Protein AF-A0A9E4H914-F1 (afdb_monomer_lite)

pLDDT: mean 73.2, std 21.78, range [24.2, 98.62]

Foldseek 3Di:
DVVVVVVVVVVVVVVVVVVVVVPQPFWEFPAWDDDPQKIKTFIPAAWDKDWDQDLPFQQKIKIWTPTQYDDDWDWDADPQRWIWTWDADPPPRIIIIITGDPHHWDWFWDQLHPRRMIMIGIDDQVPDDQLRNLLRVLRVCVVVVNNVSSLVSLVVSLVVDDNDDPSNLVSLLVNLLVCLVVLVLVSNCVSLVPPPALSSLQSNLSSCVVVVNNVSSVVSNVVSVCRSPPVGPPPDPDDDDDDDDDDDDDPPPVVVVVVVVVVVVVVVVVVVVVVVVVVVVVVPDDDDPPDDDDDDDDDDDDDDDDDDDDDDDDDDDDDDDDDDDDDDDDDDDDDDDDDDDDDDDDDDDDDDDDDDDPDDVVVVVVVVVVVVVVVVVVVVVVVVDDDDDDDDDDDPPDPPLVVLVVVCVSVVHDSVVSVVVVVVVVVVVVVVVVD

Structure (mmCIF, N/CA/C/O backbone):
data_AF-A0A9E4H914-F1
#
_entry.id   AF-A0A9E4H914-F1
#
loop_
_atom_site.group_PDB
_atom_site.id
_atom_site.type_symbol
_atom_site.label_atom_id
_atom_site.label_alt_id
_atom_site.label_comp_id
_atom_site.label_asym_id
_atom_site.label_entity_id
_atom_site.label_seq_id
_atom_site.pdbx_PDB_ins_code
_atom_site.Cartn_x
_atom_site.Cartn_y
_atom_site.Cartn_z
_atom_site.occupancy
_atom_site.B_iso_or_equiv
_atom_site.auth_seq_id
_atom_site.auth_comp_id
_atom_site.auth_asym_id
_atom_site.auth_atom_id
_atom_site.pdbx_PDB_model_num
ATOM 1 N N . MET A 1 1 ? -57.376 -12.203 -11.927 1.00 55.22 1 MET A N 1
ATOM 2 C CA . MET A 1 1 ? -56.277 -12.060 -10.941 1.00 55.22 1 MET A CA 1
ATOM 3 C C . MET A 1 1 ? -54.889 -12.436 -11.473 1.00 55.22 1 MET A C 1
ATOM 5 O O . MET A 1 1 ? -53.946 -11.748 -11.120 1.00 55.22 1 MET A O 1
ATOM 9 N N . TYR A 1 2 ? -54.722 -13.421 -12.368 1.00 55.41 2 TYR A N 1
ATOM 10 C CA . TYR A 1 2 ? -53.383 -13.842 -12.839 1.00 55.41 2 TYR A CA 1
ATOM 11 C C . TYR A 1 2 ? -52.574 -12.811 -13.655 1.00 55.41 2 TYR A C 1
ATOM 13 O O . TYR A 1 2 ? -51.349 -12.859 -13.637 1.00 55.41 2 TYR A O 1
ATOM 21 N N . LYS A 1 3 ? -53.215 -11.835 -14.318 1.00 62.03 3 LYS A N 1
ATOM 22 C CA . LYS A 1 3 ? -52.495 -10.797 -15.086 1.00 62.03 3 LYS A CA 1
ATOM 23 C C . LYS A 1 3 ? -51.696 -9.814 -14.211 1.00 62.03 3 LYS A C 1
ATOM 25 O O . LYS A 1 3 ? -50.691 -9.292 -14.676 1.00 62.03 3 LYS A O 1
ATOM 30 N N . GLY A 1 4 ? -52.103 -9.592 -12.957 1.00 69.00 4 GLY A N 1
ATOM 31 C CA . GLY A 1 4 ? -51.405 -8.669 -12.048 1.00 69.00 4 GLY A CA 1
ATOM 32 C C . GLY A 1 4 ? -50.100 -9.238 -11.484 1.00 69.00 4 GLY A C 1
ATOM 33 O O . GLY A 1 4 ? -49.129 -8.507 -11.324 1.00 69.00 4 GLY A O 1
ATOM 34 N N . ILE A 1 5 ? -50.054 -10.555 -11.251 1.00 77.19 5 ILE A N 1
ATOM 35 C CA . ILE A 1 5 ? -48.882 -11.238 -10.679 1.00 77.19 5 ILE A CA 1
ATOM 36 C C . ILE A 1 5 ? -47.720 -11.241 -11.678 1.00 77.19 5 ILE A C 1
ATOM 38 O O . ILE A 1 5 ? -46.593 -10.937 -11.300 1.00 77.19 5 ILE A O 1
ATOM 42 N N . HIS A 1 6 ? -47.996 -11.490 -12.964 1.00 74.94 6 HIS A N 1
ATOM 43 C CA . HIS A 1 6 ? -46.957 -11.459 -13.995 1.00 74.94 6 HIS A CA 1
ATOM 44 C C . HIS A 1 6 ? -46.298 -10.082 -14.116 1.00 74.94 6 HIS A C 1
ATOM 46 O O . HIS A 1 6 ? -45.073 -10.001 -14.113 1.00 74.94 6 HIS A O 1
ATOM 52 N N . TRP A 1 7 ? -47.083 -9.002 -14.131 1.00 82.62 7 TRP A N 1
ATOM 53 C CA . TRP A 1 7 ? -46.534 -7.649 -14.240 1.00 82.62 7 TRP A CA 1
ATOM 54 C C . TRP A 1 7 ? -45.630 -7.286 -13.053 1.00 82.62 7 TRP A C 1
ATOM 56 O O . TRP A 1 7 ? -44.539 -6.759 -13.258 1.00 82.62 7 TRP A O 1
ATOM 66 N N . PHE A 1 8 ? -46.022 -7.653 -11.828 1.00 83.81 8 PHE A N 1
ATOM 67 C CA . PHE A 1 8 ? -45.200 -7.419 -10.638 1.00 83.81 8 PHE A CA 1
ATOM 68 C C . PHE A 1 8 ? -43.889 -8.218 -10.666 1.00 83.81 8 PHE A C 1
ATOM 70 O O . PHE A 1 8 ? -42.831 -7.664 -10.381 1.00 83.81 8 PHE A O 1
ATOM 77 N N . THR A 1 9 ? -43.923 -9.493 -11.076 1.00 82.19 9 THR A N 1
ATOM 78 C CA . THR A 1 9 ? -42.698 -10.306 -11.203 1.00 82.19 9 THR A CA 1
ATOM 79 C C . THR A 1 9 ? -41.745 -9.773 -12.271 1.00 82.19 9 THR A C 1
ATOM 81 O O . THR A 1 9 ? -40.536 -9.764 -12.058 1.00 82.19 9 THR A O 1
ATOM 84 N N . THR A 1 10 ? -42.268 -9.276 -13.397 1.00 84.44 10 THR A N 1
ATOM 85 C CA . THR A 1 10 ? -41.442 -8.666 -14.445 1.00 84.44 10 THR A CA 1
ATOM 86 C C . THR A 1 10 ? -40.834 -7.349 -13.970 1.00 84.44 10 THR A C 1
ATOM 88 O O . THR A 1 10 ? -39.652 -7.115 -14.200 1.00 84.44 10 THR A O 1
ATOM 91 N N . LEU A 1 11 ? -41.597 -6.519 -13.253 1.00 86.44 11 LEU A N 1
ATOM 92 C CA . LEU A 1 11 ? -41.094 -5.271 -12.681 1.00 86.44 11 LEU A CA 1
ATOM 93 C C . LEU A 1 11 ? -39.994 -5.532 -11.638 1.00 86.44 11 LEU A C 1
ATOM 95 O O . LEU A 1 11 ? -38.943 -4.901 -11.689 1.00 86.44 11 LEU A O 1
ATOM 99 N N . LEU A 1 12 ? -40.197 -6.508 -10.747 1.00 85.62 12 LEU A N 1
ATOM 100 C CA . LEU A 1 12 ? -39.209 -6.921 -9.748 1.00 85.62 12 LEU A CA 1
ATOM 101 C C . LEU A 1 12 ? -37.917 -7.419 -10.414 1.00 85.62 12 LEU A C 1
ATOM 103 O O . LEU A 1 12 ? -36.830 -7.015 -10.013 1.00 85.62 12 LEU A O 1
ATOM 107 N N . LEU A 1 13 ? -38.032 -8.240 -11.464 1.00 83.06 13 LEU A N 1
ATOM 108 C CA . LEU A 1 13 ? -36.887 -8.730 -12.232 1.00 83.06 13 LEU A CA 1
ATOM 109 C C . LEU A 1 13 ? -36.127 -7.581 -12.910 1.00 83.06 13 LEU A C 1
ATOM 111 O O . LEU A 1 13 ? -34.903 -7.548 -12.848 1.00 83.06 13 LEU A O 1
ATOM 115 N N . ILE A 1 14 ? -36.833 -6.617 -13.510 1.00 81.94 14 ILE A N 1
ATOM 116 C CA . ILE A 1 14 ? -36.211 -5.436 -14.128 1.00 81.94 14 ILE A CA 1
ATOM 117 C C . ILE A 1 14 ? -35.470 -4.606 -13.072 1.00 81.94 14 ILE A C 1
ATOM 119 O O . ILE A 1 14 ? -34.325 -4.228 -13.306 1.00 81.94 14 ILE A O 1
ATOM 123 N N . VAL A 1 15 ? -36.063 -4.367 -11.898 1.00 78.75 15 VAL A N 1
ATOM 124 C CA . VAL A 1 15 ? -35.413 -3.633 -10.795 1.00 78.75 15 VAL A CA 1
ATOM 125 C C . VAL A 1 15 ? -34.171 -4.373 -10.291 1.00 78.75 15 VAL A C 1
ATOM 127 O O . VAL A 1 15 ? -33.136 -3.749 -10.061 1.00 78.75 15 VAL A O 1
ATOM 130 N N . LEU A 1 16 ? -34.230 -5.702 -10.182 1.00 74.94 16 LEU A N 1
ATOM 131 C CA . LEU A 1 16 ? -33.085 -6.535 -9.812 1.00 74.94 16 LEU A CA 1
ATOM 132 C C . LEU A 1 16 ? -31.960 -6.480 -10.842 1.00 74.94 16 LEU A C 1
ATOM 134 O O . LEU A 1 16 ? -30.816 -6.245 -10.467 1.00 74.94 16 LEU A O 1
ATOM 138 N N . ILE A 1 17 ? -32.278 -6.633 -12.128 1.00 73.44 17 ILE A N 1
ATOM 139 C CA . ILE A 1 17 ? -31.284 -6.569 -13.209 1.00 73.44 17 ILE A CA 1
ATOM 140 C C . ILE A 1 17 ? -30.648 -5.172 -13.267 1.00 73.44 17 ILE A C 1
ATOM 142 O O . ILE A 1 17 ? -29.428 -5.060 -13.365 1.00 73.44 17 ILE A O 1
ATOM 146 N N . SER A 1 18 ? -31.449 -4.114 -13.115 1.00 65.19 18 SER A N 1
ATOM 147 C CA . SER A 1 18 ? -30.971 -2.721 -13.135 1.00 65.19 18 SER A CA 1
ATOM 148 C C . SER A 1 18 ? -30.025 -2.411 -11.967 1.00 65.19 18 SER A C 1
ATOM 150 O O . SER A 1 18 ? -29.075 -1.639 -12.106 1.00 65.19 18 SER A O 1
ATOM 152 N N . SER A 1 19 ? -30.261 -3.044 -10.816 1.00 63.06 19 SER A N 1
ATOM 153 C CA . SER A 1 19 ? -29.451 -2.875 -9.607 1.00 63.06 19 SER A CA 1
ATOM 154 C C . SER A 1 19 ? -28.093 -3.576 -9.718 1.00 63.06 19 SER A C 1
ATOM 156 O O . SER A 1 19 ? -27.116 -3.099 -9.150 1.00 63.06 19 SER A O 1
ATOM 158 N N . VAL A 1 20 ? -28.000 -4.668 -10.486 1.00 62.91 20 VAL A N 1
ATOM 159 C CA . VAL A 1 20 ? -26.727 -5.361 -10.752 1.00 62.91 20 VAL A CA 1
ATOM 160 C C . VAL A 1 20 ? -25.833 -4.534 -11.683 1.00 62.91 20 VAL A C 1
ATOM 162 O O . VAL A 1 20 ? -24.630 -4.462 -11.458 1.00 62.91 20 VAL A O 1
ATOM 165 N N . THR A 1 21 ? -26.402 -3.833 -12.670 1.00 58.06 21 THR A N 1
ATOM 166 C CA . THR A 1 21 ? -25.630 -2.970 -13.586 1.00 58.06 21 THR A CA 1
ATOM 167 C C . THR A 1 21 ? -25.108 -1.683 -12.946 1.00 58.06 21 THR A C 1
ATOM 169 O O . THR A 1 21 ? -24.082 -1.167 -13.374 1.00 58.06 21 THR A O 1
ATOM 172 N N . ALA A 1 22 ? -25.761 -1.170 -11.898 1.00 56.31 22 ALA A N 1
ATOM 173 C CA . ALA A 1 22 ? -25.290 0.017 -11.176 1.00 56.31 22 ALA A CA 1
ATOM 174 C C . ALA A 1 22 ? -24.083 -0.265 -10.256 1.00 56.31 22 ALA A C 1
ATOM 176 O O . ALA A 1 22 ? -23.468 0.669 -9.747 1.00 56.31 22 ALA A O 1
ATOM 177 N N . LEU A 1 23 ? -23.742 -1.541 -10.034 1.00 56.38 23 LEU A N 1
ATOM 178 C CA . LEU A 1 23 ? -22.708 -1.974 -9.089 1.00 56.38 23 LEU A CA 1
ATOM 179 C C . LEU A 1 23 ? -21.353 -2.286 -9.732 1.00 56.38 23 LEU A C 1
ATOM 181 O O . LEU A 1 23 ? -20.429 -2.654 -9.014 1.00 56.38 23 LEU A O 1
ATOM 185 N N . SER A 1 24 ? -21.208 -2.124 -11.048 1.00 59.34 24 SER A N 1
ATOM 186 C CA . SER A 1 24 ? -19.929 -2.318 -11.738 1.00 59.34 24 SER A CA 1
ATOM 187 C C . SER A 1 24 ? -19.323 -0.998 -12.213 1.00 59.34 24 SER A C 1
ATOM 189 O O . SER A 1 24 ? -18.833 -0.923 -13.340 1.00 59.34 24 SER A O 1
ATOM 191 N N . GLN A 1 25 ? -19.385 0.060 -11.399 1.00 71.31 25 GLN A N 1
ATOM 192 C CA . GLN A 1 25 ? -18.521 1.211 -11.664 1.00 71.31 25 GLN A CA 1
ATOM 193 C C . GLN A 1 25 ? -17.079 0.715 -11.538 1.00 71.31 25 GLN A C 1
ATOM 195 O O . GLN A 1 25 ? -16.719 0.138 -10.508 1.00 71.31 25 GLN A O 1
ATOM 200 N N . GLY A 1 26 ? -16.294 0.830 -12.611 1.00 82.44 26 GLY A N 1
ATOM 201 C CA . GLY A 1 26 ? -14.906 0.396 -12.585 1.00 82.44 26 GLY A CA 1
ATOM 202 C C . GLY A 1 26 ? -14.125 1.143 -11.507 1.00 82.44 26 GLY A C 1
ATOM 203 O O . GLY A 1 26 ? -14.475 2.258 -11.117 1.00 82.44 26 GLY A O 1
ATOM 204 N N . VAL A 1 27 ? -13.050 0.532 -11.008 1.00 88.94 27 VAL A N 1
ATOM 205 C CA . VAL A 1 27 ? -12.136 1.236 -10.102 1.00 88.94 27 VAL A CA 1
ATOM 206 C C . VAL A 1 27 ? -11.465 2.339 -10.913 1.00 88.94 27 VAL A C 1
ATOM 208 O O . VAL A 1 27 ? -10.870 2.059 -11.949 1.00 88.94 27 VAL A O 1
ATOM 211 N N . GLN A 1 28 ? -11.559 3.587 -10.473 1.00 89.62 28 GLN A N 1
ATOM 212 C CA . GLN A 1 28 ? -10.964 4.721 -11.173 1.00 89.62 28 GLN A CA 1
ATOM 213 C C . GLN A 1 28 ? -9.579 5.026 -10.613 1.00 89.62 28 GLN A C 1
ATOM 215 O O . GLN A 1 28 ? -9.385 5.050 -9.392 1.00 89.62 28 GLN A O 1
ATOM 220 N N . VAL A 1 29 ? -8.618 5.290 -11.502 1.00 90.12 29 VAL A N 1
ATOM 221 C CA . VAL A 1 29 ? -7.354 5.927 -11.108 1.00 90.12 29 VAL A CA 1
ATOM 222 C C . VAL A 1 29 ? -7.655 7.392 -10.834 1.00 90.12 29 VAL A C 1
ATOM 224 O O . VAL A 1 29 ? -7.959 8.140 -11.757 1.00 90.12 29 VAL A O 1
ATOM 227 N N . LYS A 1 30 ? -7.599 7.785 -9.560 1.00 90.00 30 LYS A N 1
ATOM 228 C CA . LYS A 1 30 ? -7.803 9.176 -9.147 1.00 90.00 30 LYS A CA 1
ATOM 229 C C . LYS A 1 30 ? -6.565 10.009 -9.420 1.00 90.00 30 LYS A C 1
ATOM 231 O O . LYS A 1 30 ? -6.689 11.128 -9.897 1.00 90.00 30 LYS A O 1
ATOM 236 N N . ASP A 1 31 ? -5.397 9.458 -9.100 1.00 88.75 31 ASP A N 1
ATOM 237 C CA . ASP A 1 31 ? -4.136 10.164 -9.278 1.00 88.75 31 ASP A CA 1
ATOM 238 C C . ASP A 1 31 ? -2.932 9.216 -9.315 1.00 88.75 31 ASP A C 1
ATOM 240 O O . ASP A 1 31 ? -3.000 8.064 -8.869 1.00 88.75 31 ASP A O 1
ATOM 244 N N . THR A 1 32 ? -1.815 9.720 -9.826 1.00 90.00 32 THR A N 1
ATOM 245 C CA . THR A 1 32 ? -0.522 9.049 -9.896 1.00 90.00 32 THR A CA 1
ATOM 246 C C . THR A 1 32 ? 0.610 10.040 -9.653 1.00 90.00 32 THR A C 1
ATOM 248 O O . THR A 1 32 ? 0.669 11.082 -10.299 1.00 90.00 32 THR A O 1
ATOM 251 N N . LEU A 1 33 ? 1.565 9.690 -8.794 1.00 89.69 33 LEU A N 1
ATOM 252 C CA . LEU A 1 33 ? 2.685 10.565 -8.449 1.00 89.69 33 LEU A CA 1
ATOM 253 C C . LEU A 1 33 ? 3.983 9.773 -8.276 1.00 89.69 33 LEU A C 1
ATOM 255 O O . LEU A 1 33 ? 3.988 8.663 -7.747 1.00 89.69 33 LEU A O 1
ATOM 259 N N . TRP A 1 34 ? 5.097 10.381 -8.682 1.00 89.75 34 TRP A N 1
ATOM 260 C CA . TRP A 1 34 ? 6.445 9.919 -8.360 1.00 89.75 34 TRP A CA 1
ATOM 261 C C . TRP A 1 34 ? 7.038 10.745 -7.216 1.00 89.75 34 TRP A C 1
ATOM 263 O O . TRP A 1 34 ? 7.121 11.966 -7.319 1.00 89.75 34 TRP A O 1
ATOM 273 N N . ILE A 1 35 ? 7.508 10.084 -6.155 1.00 88.44 35 ILE A N 1
ATOM 274 C CA . ILE A 1 35 ? 8.260 10.709 -5.057 1.00 88.44 35 ILE A CA 1
ATOM 275 C C . ILE A 1 35 ? 9.583 9.962 -4.889 1.00 88.44 35 ILE A C 1
ATOM 277 O O . ILE A 1 35 ? 9.648 8.903 -4.261 1.00 88.44 35 ILE A O 1
ATOM 281 N N . GLY A 1 36 ? 10.654 10.512 -5.463 1.00 88.56 36 GLY A N 1
ATOM 282 C CA . GLY A 1 36 ? 11.937 9.815 -5.551 1.00 88.56 36 GLY A CA 1
ATOM 283 C C . GLY A 1 36 ? 11.766 8.465 -6.252 1.00 88.56 36 GLY A C 1
ATOM 284 O O . GLY A 1 36 ? 11.295 8.405 -7.384 1.00 88.56 36 GLY A O 1
ATOM 285 N N . ASN A 1 37 ? 12.083 7.380 -5.544 1.00 90.50 37 ASN A N 1
ATOM 286 C CA . ASN A 1 37 ? 11.978 6.012 -6.054 1.00 90.50 37 ASN A CA 1
ATOM 287 C C . ASN A 1 37 ? 10.601 5.347 -5.849 1.00 90.50 37 ASN A C 1
ATOM 289 O O . ASN A 1 37 ? 10.435 4.170 -6.190 1.00 90.50 37 ASN A O 1
ATOM 293 N N . ASP A 1 38 ? 9.631 6.062 -5.280 1.00 92.56 38 ASP A N 1
ATOM 294 C CA . ASP A 1 38 ? 8.291 5.541 -5.030 1.00 92.56 38 ASP A CA 1
ATOM 295 C C . ASP A 1 38 ? 7.327 6.027 -6.119 1.00 92.56 38 ASP A C 1
ATOM 297 O O . ASP A 1 38 ? 7.196 7.231 -6.348 1.00 92.56 38 ASP A O 1
ATOM 301 N N . PHE A 1 39 ? 6.610 5.098 -6.748 1.00 93.19 39 PHE A N 1
ATOM 302 C CA . PHE A 1 39 ? 5.459 5.403 -7.591 1.00 93.19 39 PHE A CA 1
ATOM 303 C C . PHE A 1 39 ? 4.174 5.133 -6.817 1.00 93.19 39 PHE A C 1
ATOM 305 O O . PHE A 1 39 ? 3.966 4.030 -6.317 1.00 93.19 39 PHE A O 1
ATOM 312 N N . ILE A 1 40 ? 3.313 6.135 -6.701 1.00 93.50 40 ILE A N 1
ATOM 313 C CA . ILE A 1 40 ? 2.087 6.075 -5.908 1.00 93.50 40 ILE A CA 1
ATOM 314 C C . ILE A 1 40 ? 0.897 6.195 -6.850 1.00 93.50 40 ILE A C 1
ATOM 316 O O . ILE A 1 40 ? 0.845 7.114 -7.662 1.00 93.50 40 ILE A O 1
ATOM 320 N N . ILE A 1 41 ? -0.068 5.290 -6.710 1.00 93.19 41 ILE A N 1
ATOM 321 C CA . ILE A 1 41 ? -1.330 5.292 -7.453 1.00 93.19 41 ILE A CA 1
ATOM 322 C C . ILE A 1 41 ? -2.456 5.407 -6.439 1.00 93.19 41 ILE A C 1
ATOM 324 O O . ILE A 1 41 ? -2.595 4.530 -5.587 1.00 93.19 41 ILE A O 1
ATOM 328 N N . GLN A 1 42 ? -3.260 6.461 -6.528 1.00 93.56 42 GLN A N 1
ATOM 329 C CA . GLN A 1 42 ? -4.469 6.605 -5.728 1.00 93.56 42 GLN A CA 1
ATOM 330 C C . GLN A 1 42 ? -5.675 6.113 -6.523 1.00 93.56 42 GLN A C 1
ATOM 332 O O . GLN A 1 42 ? -5.909 6.531 -7.657 1.00 93.56 42 GLN A O 1
ATOM 337 N N . LEU A 1 43 ? -6.453 5.228 -5.910 1.00 92.88 43 LEU A N 1
ATOM 338 C CA . LEU A 1 43 ? -7.597 4.576 -6.531 1.00 92.88 43 LEU A CA 1
ATOM 339 C C . LEU A 1 43 ? -8.898 4.994 -5.849 1.00 92.88 43 LEU A C 1
ATOM 341 O O . LEU A 1 43 ? -8.919 5.437 -4.697 1.00 92.88 43 LEU A O 1
ATOM 345 N N . SER A 1 44 ? -10.013 4.867 -6.564 1.00 92.38 44 SER A N 1
ATOM 346 C CA . SER A 1 44 ? -11.335 5.089 -5.976 1.00 92.38 44 SER A CA 1
ATOM 347 C C . SER A 1 44 ? -11.710 4.025 -4.945 1.00 92.38 44 SER A C 1
ATOM 349 O O . SER A 1 44 ? -12.404 4.351 -3.985 1.00 92.38 44 SER A O 1
ATOM 351 N N . ASP A 1 45 ? -11.221 2.798 -5.120 1.00 91.38 45 ASP A N 1
ATOM 352 C CA . ASP A 1 45 ? -11.502 1.636 -4.278 1.00 91.38 45 ASP A CA 1
ATOM 353 C C . ASP A 1 45 ? -10.293 0.678 -4.264 1.00 91.38 45 ASP A C 1
ATOM 355 O O . ASP A 1 45 ? -9.306 0.870 -4.980 1.00 91.38 45 ASP A O 1
ATOM 359 N N . SER A 1 46 ? -10.375 -0.360 -3.440 1.00 88.56 46 SER A N 1
ATOM 360 C CA . SER A 1 46 ? -9.444 -1.478 -3.413 1.00 88.56 46 SER A CA 1
ATOM 361 C C . SER A 1 46 ? -9.420 -2.249 -4.733 1.00 88.56 46 SER A C 1
ATOM 363 O O . SER A 1 46 ? -10.437 -2.450 -5.399 1.00 88.56 46 SER A O 1
ATOM 365 N N . VAL A 1 47 ? -8.226 -2.698 -5.114 1.00 89.75 47 VAL A N 1
ATOM 366 C CA . VAL A 1 47 ? -8.003 -3.452 -6.346 1.00 89.75 47 VAL A CA 1
ATOM 367 C C . VAL A 1 47 ? -7.145 -4.675 -6.062 1.00 89.75 47 VAL A C 1
ATOM 369 O O . VAL A 1 47 ? -6.172 -4.605 -5.313 1.00 89.75 47 VAL A O 1
ATOM 372 N N . GLY A 1 48 ? -7.497 -5.803 -6.676 1.00 89.88 48 GLY A N 1
ATOM 373 C CA . GLY A 1 48 ? -6.592 -6.942 -6.767 1.00 89.88 48 GLY A CA 1
ATOM 374 C C . GLY A 1 48 ? -5.560 -6.684 -7.859 1.00 89.88 48 GLY A C 1
ATOM 375 O O . GLY A 1 48 ? -5.926 -6.286 -8.968 1.00 89.88 48 GLY A O 1
ATOM 376 N N . TYR A 1 49 ? -4.287 -6.923 -7.568 1.00 93.56 49 TYR A N 1
ATOM 377 C CA . TYR A 1 49 ? -3.214 -6.747 -8.537 1.00 93.56 49 TYR A CA 1
ATOM 378 C C . TYR A 1 49 ? -2.181 -7.870 -8.446 1.00 93.56 49 TYR A C 1
ATOM 380 O O . TYR A 1 49 ? -2.023 -8.511 -7.409 1.00 93.56 49 TYR A O 1
ATOM 388 N N . GLU A 1 50 ? -1.480 -8.091 -9.551 1.00 92.62 50 GLU A N 1
ATOM 389 C CA . GLU A 1 50 ? -0.311 -8.960 -9.656 1.00 92.62 50 GLU A CA 1
ATOM 390 C C . GLU A 1 50 ? 0.857 -8.144 -10.190 1.00 92.62 50 GLU A C 1
ATOM 392 O O . GLU A 1 50 ? 0.674 -7.247 -11.017 1.00 92.62 50 GLU A O 1
ATOM 397 N N . VAL A 1 51 ? 2.059 -8.455 -9.715 1.00 90.88 51 VAL A N 1
ATOM 398 C CA . VAL A 1 51 ? 3.272 -7.746 -10.099 1.00 90.88 51 VAL A CA 1
ATOM 399 C C . VAL A 1 51 ? 4.311 -8.733 -10.604 1.00 90.88 51 VAL A C 1
ATOM 401 O O . VAL A 1 51 ? 4.627 -9.711 -9.937 1.00 90.88 51 VAL A O 1
ATOM 404 N N . ASP A 1 52 ? 4.865 -8.440 -11.775 1.00 90.81 52 ASP A N 1
ATOM 405 C CA . ASP A 1 52 ? 5.887 -9.236 -12.440 1.00 90.81 52 ASP A CA 1
ATOM 406 C C . ASP A 1 52 ? 7.045 -8.359 -12.910 1.00 90.81 52 ASP A C 1
ATOM 408 O O . ASP A 1 52 ? 6.848 -7.248 -13.397 1.00 90.81 52 ASP A O 1
ATOM 412 N N . LEU A 1 53 ? 8.262 -8.899 -12.883 1.00 89.06 53 LEU A N 1
ATOM 413 C CA . LEU A 1 53 ? 9.383 -8.340 -13.641 1.00 89.06 53 LEU A CA 1
ATOM 414 C C . LEU A 1 53 ? 9.529 -9.069 -14.977 1.00 89.06 53 LEU A C 1
ATOM 416 O O . LEU A 1 53 ? 9.424 -10.296 -15.052 1.00 89.06 53 LEU A O 1
ATOM 420 N N . THR A 1 54 ? 9.827 -8.327 -16.043 1.00 85.44 54 THR A N 1
ATOM 421 C CA . THR A 1 54 ? 10.129 -8.921 -17.348 1.00 85.44 54 THR A CA 1
ATOM 422 C C . THR A 1 54 ? 11.358 -9.824 -17.255 1.00 85.44 54 THR A C 1
ATOM 424 O O . THR A 1 54 ? 12.461 -9.388 -16.926 1.00 85.44 54 THR A O 1
ATOM 427 N N . LYS A 1 55 ? 11.175 -11.113 -17.578 1.00 73.69 55 LYS A N 1
ATOM 428 C CA . LYS A 1 55 ? 12.201 -12.163 -17.419 1.00 73.69 55 LYS A CA 1
ATOM 429 C C . LYS A 1 55 ? 13.508 -11.894 -18.171 1.00 73.69 55 LYS A C 1
ATOM 431 O O . LYS A 1 55 ? 14.542 -12.420 -17.780 1.00 73.69 55 LYS A O 1
ATOM 436 N N . SER A 1 56 ? 13.465 -11.137 -19.266 1.00 72.56 56 SER A N 1
ATOM 437 C CA . SER A 1 56 ? 14.613 -10.929 -20.156 1.00 72.56 56 SER A CA 1
ATOM 438 C C . SER A 1 56 ? 15.698 -10.037 -19.563 1.00 72.56 56 SER A C 1
ATOM 440 O O . SER A 1 56 ? 16.871 -10.228 -19.865 1.00 72.56 56 SER A O 1
ATOM 442 N N . ASP A 1 57 ? 15.320 -9.057 -18.748 1.00 77.12 57 ASP A N 1
ATOM 443 C CA . ASP A 1 57 ? 16.221 -7.976 -18.349 1.00 77.12 57 ASP A CA 1
ATOM 444 C C . ASP A 1 57 ? 15.921 -7.387 -16.967 1.00 77.12 57 ASP A C 1
ATOM 446 O O . ASP A 1 57 ? 16.731 -6.616 -16.455 1.00 77.12 57 ASP A O 1
ATOM 450 N N . SER A 1 58 ? 14.790 -7.747 -16.342 1.00 83.19 58 SER A N 1
ATOM 451 C CA . SER A 1 58 ? 14.331 -7.149 -15.080 1.00 83.19 58 SER A CA 1
ATOM 452 C C . SER A 1 58 ? 14.347 -5.612 -15.114 1.00 83.19 58 SER A C 1
ATOM 454 O O . SER A 1 58 ? 14.535 -4.975 -14.081 1.00 83.19 58 SER A O 1
ATOM 456 N N . SER A 1 59 ? 14.204 -5.022 -16.306 1.00 87.50 59 SER A N 1
ATOM 457 C CA . SER A 1 59 ? 14.216 -3.568 -16.521 1.00 87.50 59 SER A CA 1
ATOM 458 C C . SER A 1 59 ? 12.812 -2.980 -16.472 1.00 87.50 59 SER A C 1
ATOM 460 O O . SER A 1 59 ? 12.632 -1.779 -16.266 1.00 87.50 59 SER A O 1
ATOM 462 N N . THR A 1 60 ? 11.816 -3.842 -16.685 1.00 91.38 60 THR A N 1
ATOM 463 C CA . THR A 1 60 ? 10.415 -3.475 -16.786 1.00 91.38 60 THR A CA 1
ATOM 464 C C . THR A 1 60 ? 9.621 -4.230 -15.734 1.00 91.38 60 THR A C 1
ATOM 466 O O . THR A 1 60 ? 9.552 -5.459 -15.731 1.00 91.38 60 THR A O 1
ATOM 469 N N . LEU A 1 61 ? 9.010 -3.469 -14.840 1.00 92.81 61 LEU A N 1
ATOM 470 C CA . LEU A 1 61 ? 8.007 -3.931 -13.899 1.00 92.81 61 LEU A CA 1
ATOM 471 C C . LEU A 1 61 ? 6.633 -3.845 -14.561 1.00 92.81 61 LEU A C 1
ATOM 473 O O . LEU A 1 61 ? 6.298 -2.830 -15.170 1.00 92.81 61 LEU A O 1
ATOM 477 N N . VAL A 1 62 ? 5.851 -4.908 -14.449 1.00 93.38 62 VAL A N 1
ATOM 478 C CA . VAL A 1 62 ? 4.524 -5.062 -15.035 1.00 93.38 62 VAL A CA 1
ATOM 479 C C . VAL A 1 62 ? 3.544 -5.319 -13.901 1.00 93.38 62 VAL A C 1
ATOM 481 O O . VAL A 1 62 ? 3.627 -6.345 -13.237 1.00 93.38 62 VAL A O 1
ATOM 484 N N . ILE A 1 63 ? 2.615 -4.394 -13.685 1.00 94.00 63 ILE A N 1
ATOM 485 C CA . ILE A 1 63 ? 1.536 -4.530 -12.707 1.00 94.00 63 ILE A CA 1
ATOM 486 C C . ILE A 1 63 ? 0.238 -4.759 -13.477 1.00 94.00 63 ILE A C 1
ATOM 488 O O . ILE A 1 63 ? -0.153 -3.926 -14.300 1.00 94.00 63 ILE A O 1
ATOM 492 N N . ARG A 1 64 ? -0.416 -5.896 -13.232 1.00 93.12 64 ARG A N 1
ATOM 493 C CA . ARG A 1 64 ? -1.710 -6.261 -13.818 1.00 93.12 64 ARG A CA 1
ATOM 494 C C . ARG A 1 64 ? -2.806 -6.059 -12.787 1.00 93.12 64 ARG A C 1
ATOM 496 O O . ARG A 1 64 ? -2.708 -6.582 -11.683 1.00 93.12 64 ARG A O 1
ATOM 503 N N . PHE A 1 65 ? -3.852 -5.330 -13.153 1.00 90.88 65 PHE A N 1
ATOM 504 C CA . PHE A 1 65 ? -5.012 -5.111 -12.289 1.00 90.88 65 PHE A CA 1
ATOM 505 C C . PHE A 1 65 ? -6.142 -6.065 -12.677 1.00 90.88 65 PHE A C 1
ATOM 507 O O . PHE A 1 65 ? -6.565 -6.081 -13.832 1.00 90.88 65 PHE A O 1
ATOM 514 N N . PHE A 1 66 ? -6.638 -6.846 -11.714 1.00 84.50 66 PHE A N 1
ATOM 515 C CA . PHE A 1 66 ? -7.715 -7.817 -11.941 1.00 84.50 66 PHE A CA 1
ATOM 516 C C . PHE A 1 66 ? -9.101 -7.171 -12.018 1.00 84.50 66 PHE A C 1
ATOM 518 O O . PHE A 1 66 ? -10.017 -7.744 -12.604 1.00 84.50 66 PHE A O 1
ATOM 525 N N . SER A 1 67 ? -9.267 -5.980 -11.439 1.00 79.19 67 SER A N 1
ATOM 526 C CA . SER A 1 67 ? -10.502 -5.204 -11.566 1.00 79.19 67 SER A CA 1
ATOM 527 C C . SER A 1 67 ? -10.482 -4.363 -12.841 1.00 79.19 67 SER A C 1
ATOM 529 O O . SER A 1 67 ? -9.422 -3.935 -13.303 1.00 79.19 67 SER A O 1
ATOM 531 N N . SER A 1 68 ? -11.665 -4.068 -13.387 1.00 78.44 68 SER A N 1
ATOM 532 C CA . SER A 1 68 ? -11.810 -3.112 -14.484 1.00 78.44 68 SER A CA 1
ATOM 533 C C . SER A 1 68 ? -11.364 -1.730 -14.012 1.00 78.44 68 SER A C 1
ATOM 535 O O . SER A 1 68 ? -12.112 -1.023 -13.336 1.00 78.44 68 SER A O 1
ATOM 537 N N . LEU A 1 69 ? -10.123 -1.381 -14.336 1.00 82.12 69 LEU A N 1
ATOM 538 C CA . LEU A 1 69 ? -9.550 -0.091 -14.007 1.00 82.12 69 LEU A CA 1
ATOM 539 C C . LEU A 1 69 ? -9.915 0.912 -15.117 1.00 82.12 69 LEU A C 1
ATOM 541 O O . LEU A 1 69 ? -9.481 0.800 -16.275 1.00 82.12 69 LEU A O 1
ATOM 545 N N . GLU A 1 70 ? -10.771 1.859 -14.757 1.00 81.75 70 GLU A N 1
ATOM 546 C CA . GLU A 1 70 ? -11.159 3.002 -15.573 1.00 81.75 70 GLU A CA 1
ATOM 547 C C . GLU A 1 70 ? -10.076 4.072 -15.445 1.00 81.75 70 GLU A C 1
ATOM 549 O O . GLU A 1 70 ? -9.864 4.678 -14.396 1.00 81.75 70 GLU A O 1
ATOM 554 N N . SER A 1 71 ? -9.324 4.248 -16.522 1.00 77.56 71 SER A N 1
ATOM 555 C CA . SER A 1 71 ? -8.298 5.270 -16.637 1.00 77.56 71 SER A CA 1
ATOM 556 C C . SER A 1 71 ? -8.048 5.521 -18.114 1.00 77.56 71 SER A C 1
ATOM 558 O O . SER A 1 71 ? -8.105 4.578 -18.924 1.00 77.56 71 SER A O 1
ATOM 560 N N . ASP A 1 72 ? -7.801 6.781 -18.448 1.00 75.56 72 ASP A N 1
ATOM 561 C CA . ASP A 1 72 ? -7.317 7.159 -19.764 1.00 75.56 72 ASP A CA 1
ATOM 562 C C . ASP A 1 72 ? -5.918 6.573 -19.966 1.00 75.56 72 ASP A C 1
ATOM 564 O O . ASP A 1 72 ? -5.090 6.528 -19.053 1.00 75.56 72 ASP A O 1
ATOM 568 N N . GLU A 1 73 ? -5.655 6.066 -21.168 1.00 74.88 73 GLU A N 1
ATOM 569 C CA . GLU A 1 73 ? -4.315 5.588 -21.492 1.00 74.88 73 GLU A CA 1
ATOM 570 C C . GLU A 1 73 ? -3.346 6.768 -21.467 1.00 74.88 73 GLU A C 1
ATOM 572 O O . GLU A 1 73 ? -3.604 7.825 -22.043 1.00 74.88 73 GLU A O 1
ATOM 577 N N . GLY A 1 74 ? -2.225 6.588 -20.776 1.00 74.62 74 GLY A N 1
ATOM 578 C CA . GLY A 1 74 ? -1.311 7.679 -20.490 1.00 74.62 74 GLY A CA 1
ATOM 579 C C . GLY A 1 74 ? 0.106 7.190 -20.252 1.00 74.62 74 GLY A C 1
ATOM 580 O O . GLY A 1 74 ? 0.340 6.084 -19.753 1.00 74.62 74 GLY A O 1
ATOM 581 N N . VAL A 1 75 ? 1.063 8.039 -20.622 1.00 73.81 75 VAL A N 1
ATOM 582 C CA . VAL A 1 75 ? 2.477 7.864 -20.297 1.00 73.81 75 VAL A CA 1
ATOM 583 C C . VAL A 1 75 ? 2.849 8.931 -19.281 1.00 73.81 75 VAL A C 1
ATOM 585 O O . VAL A 1 75 ? 2.803 10.122 -19.577 1.00 73.81 75 VAL A O 1
ATOM 588 N N . ILE A 1 76 ? 3.236 8.492 -18.090 1.00 75.00 76 ILE A N 1
ATOM 589 C CA . ILE A 1 76 ? 3.752 9.343 -17.023 1.00 75.00 76 ILE A CA 1
ATOM 590 C C . ILE A 1 76 ? 5.260 9.118 -16.989 1.00 75.00 76 ILE A C 1
ATOM 592 O O . ILE A 1 76 ? 5.728 7.992 -16.831 1.00 75.00 76 ILE A O 1
ATOM 596 N N . THR A 1 77 ? 6.043 10.176 -17.166 1.00 69.56 77 THR A N 1
ATOM 597 C CA . THR A 1 77 ? 7.508 10.075 -17.101 1.00 69.56 77 THR A CA 1
ATOM 598 C C . THR A 1 77 ? 7.979 10.604 -15.754 1.00 69.56 77 THR A C 1
ATOM 600 O O . THR A 1 77 ? 7.591 11.705 -15.371 1.00 69.56 77 THR A O 1
ATOM 603 N N . SER A 1 78 ? 8.786 9.827 -15.026 1.00 75.25 78 SER A N 1
ATOM 604 C CA . SER A 1 78 ? 9.399 10.294 -13.777 1.00 75.25 78 SER A CA 1
ATOM 605 C C . SER A 1 78 ? 10.596 11.220 -14.046 1.00 75.25 78 SER A C 1
ATOM 607 O O . SER A 1 78 ? 11.193 11.146 -15.128 1.00 75.25 78 SER A O 1
ATOM 609 N N . PRO A 1 79 ? 10.988 12.058 -13.064 1.00 66.19 79 PRO A N 1
ATOM 610 C CA . PRO A 1 79 ? 12.165 12.925 -13.157 1.00 66.19 79 PRO A CA 1
ATOM 611 C C . PRO A 1 79 ? 13.468 12.187 -13.512 1.00 66.19 79 PRO A C 1
ATOM 613 O O . PRO A 1 79 ? 14.322 12.749 -14.193 1.00 66.19 79 PRO A O 1
ATOM 616 N N . ASP A 1 80 ? 13.590 10.914 -13.127 1.00 73.06 80 ASP A N 1
ATOM 617 C CA . ASP A 1 80 ? 14.815 10.114 -13.278 1.00 73.06 80 ASP A CA 1
ATOM 618 C C . ASP A 1 80 ? 14.832 9.268 -14.563 1.00 73.06 80 ASP A C 1
ATOM 620 O O . ASP A 1 80 ? 15.583 8.298 -14.696 1.00 73.06 80 ASP A O 1
ATOM 624 N N . GLY A 1 81 ? 13.967 9.601 -15.526 1.00 77.50 81 GLY A N 1
ATOM 625 C CA . GLY A 1 81 ? 13.863 8.881 -16.794 1.00 77.50 81 GLY A CA 1
ATOM 626 C C . GLY A 1 81 ? 13.188 7.512 -16.681 1.00 77.50 81 GLY A C 1
ATOM 627 O O . GLY A 1 81 ? 13.257 6.722 -17.626 1.00 77.50 81 GLY A O 1
ATOM 628 N N . ILE A 1 82 ? 12.519 7.226 -15.557 1.00 82.06 82 ILE A N 1
ATOM 629 C CA . ILE A 1 82 ? 11.654 6.053 -15.427 1.00 82.06 82 ILE A CA 1
ATOM 630 C C . ILE A 1 82 ? 10.392 6.306 -16.253 1.00 82.06 82 ILE A C 1
ATOM 632 O O . ILE A 1 82 ? 9.676 7.289 -16.044 1.00 82.06 82 ILE A O 1
ATOM 636 N N . LYS A 1 83 ? 10.121 5.421 -17.212 1.00 85.94 83 LYS A N 1
ATOM 637 C CA . LYS A 1 83 ? 8.932 5.510 -18.062 1.00 85.94 83 LYS A CA 1
ATOM 638 C C . LYS A 1 83 ? 7.818 4.682 -17.455 1.00 85.94 83 LYS A C 1
ATOM 640 O O . LYS A 1 83 ? 7.951 3.463 -17.354 1.00 85.94 83 LYS A O 1
ATOM 645 N N . THR A 1 84 ? 6.716 5.331 -17.115 1.00 88.25 84 THR A N 1
ATOM 646 C CA . THR A 1 84 ? 5.504 4.665 -16.657 1.00 88.25 84 THR A CA 1
ATOM 647 C C . THR A 1 84 ? 4.439 4.756 -17.738 1.00 88.25 84 THR A C 1
ATOM 649 O O . THR A 1 84 ? 4.167 5.832 -18.259 1.00 88.25 84 THR A O 1
ATOM 652 N N . SER A 1 85 ? 3.824 3.637 -18.102 1.00 89.44 85 SER A N 1
ATOM 653 C CA . SER A 1 85 ? 2.725 3.619 -19.073 1.00 89.44 85 SER A CA 1
ATOM 654 C C . SER A 1 85 ? 1.583 2.756 -18.573 1.00 89.44 85 SER A C 1
ATOM 656 O O . SER A 1 85 ? 1.813 1.641 -18.107 1.00 89.44 85 SER A O 1
ATOM 658 N N . LEU A 1 86 ? 0.362 3.271 -18.678 1.00 88.75 86 LEU A N 1
ATOM 659 C CA . LEU A 1 86 ? -0.857 2.522 -18.408 1.00 88.75 86 LEU A CA 1
ATOM 660 C C . LEU A 1 86 ? -1.539 2.203 -19.737 1.00 88.75 86 LEU A C 1
ATOM 662 O O . LEU A 1 86 ? -1.806 3.094 -20.539 1.00 88.75 86 LEU A O 1
ATOM 666 N N . SER A 1 87 ? -1.791 0.921 -19.982 1.00 89.12 87 SER A N 1
ATOM 667 C CA . SER A 1 87 ? -2.347 0.427 -21.247 1.00 89.12 87 SER A CA 1
ATOM 668 C C . SER A 1 87 ? -3.347 -0.698 -21.008 1.00 89.12 87 SER A C 1
ATOM 670 O O . SER A 1 87 ? -3.305 -1.361 -19.967 1.00 89.12 87 SER A O 1
ATOM 672 N N . ARG A 1 88 ? -4.257 -0.934 -21.959 1.00 85.81 88 ARG A N 1
ATOM 673 C CA . ARG A 1 88 ? -5.061 -2.164 -21.974 1.00 85.81 88 ARG A CA 1
ATOM 674 C C . ARG A 1 88 ? -4.254 -3.337 -22.525 1.00 85.81 88 ARG A C 1
ATOM 676 O O . ARG A 1 88 ? -3.574 -3.187 -23.537 1.00 85.81 88 ARG A O 1
ATOM 683 N N . ASP A 1 89 ? -4.390 -4.507 -21.911 1.00 83.06 89 ASP A N 1
ATOM 684 C CA . ASP A 1 89 ? -4.029 -5.754 -22.574 1.00 83.06 89 ASP A CA 1
ATOM 685 C C . ASP A 1 89 ? -5.094 -6.115 -23.615 1.00 83.06 89 ASP A C 1
ATOM 687 O O . ASP A 1 89 ? -6.295 -6.093 -23.333 1.00 83.06 89 ASP A O 1
ATOM 691 N N . GLY A 1 90 ? -4.656 -6.397 -24.840 1.00 72.19 90 GLY A N 1
ATOM 692 C CA . GLY A 1 90 ? -5.511 -6.410 -26.027 1.00 72.19 90 GLY A CA 1
ATOM 693 C C . GLY A 1 90 ? -6.557 -7.528 -26.070 1.00 72.19 90 GLY A C 1
ATOM 694 O O . GLY A 1 90 ? -7.529 -7.391 -26.808 1.00 72.19 90 GLY A O 1
ATOM 695 N N . SER A 1 91 ? -6.387 -8.614 -25.307 1.00 70.81 91 SER A N 1
ATOM 696 C CA . SER A 1 91 ? -7.301 -9.767 -25.335 1.00 70.81 91 SER A CA 1
ATOM 697 C C . SER A 1 91 ? -8.306 -9.797 -24.182 1.00 70.81 91 SER A C 1
ATOM 699 O O . SER A 1 91 ? -9.456 -10.173 -24.397 1.00 70.81 91 SER A O 1
ATOM 701 N N . ASP A 1 92 ? -7.902 -9.355 -22.988 1.00 74.19 92 ASP A N 1
ATOM 702 C CA . ASP A 1 92 ? -8.637 -9.667 -21.752 1.00 74.19 92 ASP A CA 1
ATOM 703 C C . ASP A 1 92 ? -9.223 -8.418 -21.074 1.00 74.19 92 ASP A C 1
ATOM 705 O O . ASP A 1 92 ? -9.902 -8.508 -20.054 1.00 74.19 92 ASP A O 1
ATOM 709 N N . GLY A 1 93 ? -8.946 -7.222 -21.606 1.00 76.56 93 GLY A N 1
ATOM 710 C CA . GLY A 1 93 ? -9.389 -5.960 -21.006 1.00 76.56 93 GLY A CA 1
ATOM 711 C C . GLY A 1 93 ? -8.679 -5.598 -19.694 1.00 76.56 93 GLY A C 1
ATOM 712 O O . GLY A 1 93 ? -8.930 -4.519 -19.153 1.00 76.56 93 GLY A O 1
ATOM 713 N N . ILE A 1 94 ? -7.768 -6.457 -19.222 1.00 84.50 94 ILE A N 1
ATOM 714 C CA . ILE A 1 94 ? -6.900 -6.247 -18.060 1.00 84.50 94 ILE A CA 1
ATOM 715 C C . ILE A 1 94 ? -6.081 -4.977 -18.280 1.00 84.50 94 ILE A C 1
ATOM 717 O O . ILE A 1 94 ? -5.515 -4.758 -19.354 1.00 84.50 94 ILE A O 1
ATOM 721 N N . ARG A 1 95 ? -6.007 -4.113 -17.266 1.00 87.94 95 ARG A N 1
ATOM 722 C CA . ARG A 1 95 ? -5.110 -2.956 -17.319 1.00 87.94 95 ARG A CA 1
ATOM 723 C C . ARG A 1 95 ? -3.719 -3.361 -16.873 1.00 87.94 95 ARG A C 1
ATOM 725 O O . ARG A 1 95 ? -3.549 -4.008 -15.840 1.00 87.94 95 ARG A O 1
ATOM 732 N N . ILE A 1 96 ? -2.737 -2.939 -17.660 1.00 90.12 96 ILE A N 1
ATOM 733 C CA . ILE A 1 96 ? -1.325 -3.173 -17.412 1.00 90.12 96 ILE A CA 1
ATOM 734 C C . ILE A 1 96 ? -0.635 -1.832 -17.228 1.00 90.12 96 ILE A C 1
ATOM 736 O O . ILE A 1 96 ? -0.590 -1.011 -18.150 1.00 90.12 96 ILE A O 1
ATOM 740 N N . LEU A 1 97 ? -0.046 -1.657 -16.054 1.00 91.75 97 LEU A N 1
ATOM 741 C CA . LEU A 1 97 ? 0.901 -0.598 -15.765 1.00 91.75 97 LEU A CA 1
ATOM 742 C C . LEU A 1 97 ? 2.319 -1.136 -15.959 1.00 91.75 97 LEU A C 1
ATOM 744 O O . LEU A 1 97 ? 2.701 -2.130 -15.346 1.00 91.75 97 LEU A O 1
ATOM 748 N N . ARG A 1 98 ? 3.107 -0.480 -16.808 1.00 93.56 98 ARG A N 1
ATOM 749 C CA . ARG A 1 98 ? 4.522 -0.800 -17.019 1.00 93.56 98 ARG A CA 1
ATOM 750 C C . ARG A 1 98 ? 5.389 0.319 -16.475 1.00 93.56 98 ARG A C 1
ATOM 752 O O . ARG A 1 98 ? 5.184 1.461 -16.870 1.00 93.56 98 ARG A O 1
ATOM 759 N N . ILE A 1 99 ? 6.357 -0.013 -15.629 1.00 91.94 99 ILE A N 1
ATOM 760 C CA . ILE A 1 99 ? 7.380 0.900 -15.109 1.00 91.94 99 ILE A CA 1
ATOM 761 C C . ILE A 1 99 ? 8.731 0.412 -15.633 1.00 91.94 99 ILE A C 1
ATOM 763 O O . ILE A 1 99 ? 9.159 -0.691 -15.301 1.00 91.94 99 ILE A O 1
ATOM 767 N N . GLN A 1 100 ? 9.392 1.209 -16.468 1.00 91.25 100 GLN A N 1
ATOM 768 C CA 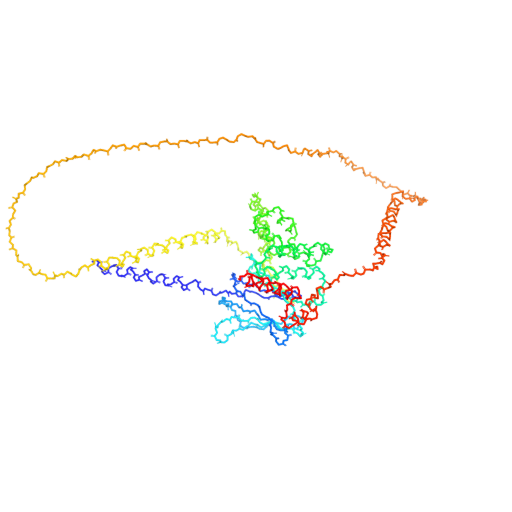. GLN A 1 100 ? 10.638 0.842 -17.140 1.00 91.25 100 GLN A CA 1
ATOM 769 C C . GLN A 1 100 ? 11.792 1.748 -16.705 1.00 91.25 100 GLN A C 1
ATOM 771 O O . GLN A 1 100 ? 11.688 2.973 -16.794 1.00 91.25 100 GLN A O 1
ATOM 776 N N . LYS A 1 101 ? 12.912 1.144 -16.294 1.00 87.69 101 LYS A N 1
ATOM 777 C CA . LYS A 1 101 ? 14.162 1.830 -15.932 1.00 87.69 101 LYS A CA 1
ATOM 778 C C . LYS A 1 101 ? 15.321 1.303 -16.779 1.00 87.69 101 LYS A C 1
ATOM 780 O O . LYS A 1 101 ? 15.361 0.133 -17.145 1.00 87.69 101 LYS A O 1
ATOM 785 N N . ASN A 1 102 ? 16.300 2.160 -17.063 1.00 84.25 102 ASN A N 1
ATOM 786 C CA . ASN A 1 102 ? 17.545 1.749 -17.711 1.00 84.25 102 ASN A CA 1
ATOM 787 C C . ASN A 1 102 ? 18.429 0.991 -16.703 1.00 84.25 102 ASN A C 1
ATOM 789 O O . ASN A 1 102 ? 19.256 1.597 -16.027 1.00 84.25 102 ASN A O 1
ATOM 793 N N . GLY A 1 103 ? 18.224 -0.319 -16.562 1.00 84.06 103 GLY A N 1
ATOM 794 C CA . GLY A 1 103 ? 19.001 -1.183 -15.667 1.00 84.06 103 GLY A CA 1
ATOM 795 C C . GLY A 1 103 ? 18.136 -2.179 -14.900 1.00 84.06 103 GLY A C 1
ATOM 796 O O . GLY A 1 103 ? 16.915 -2.185 -15.032 1.00 84.06 103 GLY A O 1
ATOM 797 N N . ARG A 1 104 ? 18.777 -3.031 -14.092 1.00 84.94 104 ARG A N 1
ATOM 798 C CA . ARG A 1 104 ? 18.075 -4.017 -13.262 1.00 84.94 104 ARG A CA 1
ATOM 799 C C . ARG A 1 104 ? 17.300 -3.309 -12.149 1.00 84.94 104 ARG A C 1
ATOM 801 O O . ARG A 1 104 ? 17.874 -2.519 -11.403 1.00 84.94 104 ARG A O 1
ATOM 808 N N . LEU A 1 105 ? 16.016 -3.626 -12.034 1.00 85.38 105 LEU A N 1
ATOM 809 C CA . LEU A 1 105 ? 15.084 -3.031 -11.085 1.00 85.38 105 LEU A CA 1
ATOM 810 C C . LEU A 1 105 ? 14.674 -4.066 -10.030 1.00 85.38 105 LEU A C 1
ATOM 812 O O . LEU A 1 105 ? 14.143 -5.126 -10.358 1.00 85.38 105 LEU A O 1
ATOM 816 N N . GLY A 1 106 ? 14.922 -3.763 -8.759 1.00 91.81 106 GLY A N 1
ATOM 817 C CA . GLY A 1 106 ? 14.218 -4.371 -7.634 1.00 91.81 106 GLY A CA 1
ATOM 818 C C . GLY A 1 106 ? 12.917 -3.617 -7.369 1.00 91.81 106 GLY A C 1
ATOM 819 O O . GLY A 1 106 ? 12.830 -2.414 -7.635 1.00 91.81 106 GLY A O 1
ATOM 820 N N . TYR A 1 107 ? 11.907 -4.318 -6.858 1.00 94.50 107 TYR A N 1
ATOM 821 C CA . TYR A 1 107 ? 10.664 -3.688 -6.440 1.00 94.50 107 TYR A CA 1
ATOM 822 C C . TYR A 1 107 ? 10.077 -4.354 -5.198 1.00 94.50 107 TYR A C 1
ATOM 824 O O . TYR A 1 107 ? 10.389 -5.498 -4.869 1.00 94.50 107 TYR A O 1
ATOM 832 N N . SER A 1 108 ? 9.209 -3.605 -4.534 1.00 95.44 108 SER A N 1
ATOM 833 C CA . SER A 1 108 ? 8.260 -4.094 -3.539 1.00 95.44 108 SER A CA 1
ATOM 834 C C . SER A 1 108 ? 7.050 -3.172 -3.569 1.00 95.44 108 SER A C 1
ATOM 836 O O . SER A 1 108 ? 7.197 -1.971 -3.799 1.00 95.44 108 SER A O 1
ATOM 838 N N . THR A 1 109 ? 5.872 -3.694 -3.301 1.00 96.06 109 THR A N 1
ATOM 839 C CA . THR A 1 109 ? 4.626 -2.941 -3.240 1.00 96.06 109 THR A CA 1
ATOM 840 C C . THR A 1 109 ? 4.069 -2.885 -1.827 1.00 96.06 109 THR A C 1
ATOM 842 O O . THR A 1 109 ? 4.386 -3.691 -0.954 1.00 96.06 109 THR A O 1
ATOM 845 N N . LEU A 1 110 ? 3.248 -1.872 -1.585 1.00 95.88 110 LEU A N 1
ATOM 846 C CA . LEU A 1 110 ? 2.543 -1.680 -0.334 1.00 95.88 110 LEU A CA 1
ATOM 847 C C . LEU A 1 110 ? 1.152 -1.133 -0.633 1.00 95.88 110 LEU A C 1
ATOM 849 O O . LEU A 1 110 ? 1.005 -0.035 -1.175 1.00 95.88 110 LEU A O 1
ATOM 853 N N . TRP A 1 111 ? 0.132 -1.883 -0.228 1.00 95.62 111 TRP A N 1
ATOM 854 C CA . TRP A 1 111 ? -1.243 -1.402 -0.224 1.00 95.62 111 TRP A CA 1
ATOM 855 C C . TRP A 1 111 ? -1.527 -0.583 1.040 1.00 95.62 111 TRP A C 1
ATOM 857 O O . TRP A 1 111 ? -1.321 -1.057 2.161 1.00 95.62 111 TRP A O 1
ATOM 867 N N . ARG A 1 112 ? -2.018 0.646 0.864 1.00 96.00 112 ARG A N 1
ATOM 868 C CA . ARG A 1 112 ? -2.412 1.573 1.932 1.00 96.00 112 ARG A CA 1
ATOM 869 C C . ARG A 1 112 ? -3.947 1.609 2.018 1.00 96.00 112 ARG A C 1
ATOM 871 O O . ARG A 1 112 ? -4.588 2.209 1.150 1.00 96.00 112 ARG A O 1
ATOM 878 N N . PRO A 1 113 ? -4.549 0.911 3.002 1.00 92.06 113 PRO A N 1
ATOM 879 C CA . PRO A 1 113 ? -5.968 0.565 2.980 1.00 92.06 113 PRO A CA 1
ATOM 880 C C . PRO A 1 113 ? -6.921 1.727 3.263 1.00 92.06 113 PRO A C 1
ATOM 882 O O . PRO A 1 113 ? -8.091 1.624 2.915 1.00 92.06 113 PRO A O 1
ATOM 885 N N . TYR A 1 114 ? -6.469 2.808 3.899 1.00 95.50 114 TYR A N 1
ATOM 886 C CA . TYR A 1 114 ? -7.341 3.934 4.235 1.00 95.50 114 TYR A CA 1
ATOM 887 C C . TYR A 1 114 ? -7.388 4.974 3.115 1.00 95.50 114 TYR A C 1
ATOM 889 O O . TYR A 1 114 ? -8.449 5.531 2.849 1.00 95.50 114 TYR A O 1
ATOM 897 N N . SER A 1 115 ? -6.263 5.230 2.440 1.00 95.56 115 SER A N 1
ATOM 898 C CA . SER A 1 115 ? -6.211 6.158 1.296 1.00 95.56 115 SER A CA 1
ATOM 899 C C . SER A 1 115 ? -6.440 5.491 -0.063 1.00 95.56 115 SER A C 1
ATOM 901 O O . SER A 1 115 ? -6.451 6.191 -1.076 1.00 95.56 115 SER A O 1
ATOM 903 N N . ASN A 1 116 ? -6.614 4.164 -0.103 1.00 95.12 116 ASN A N 1
ATOM 904 C CA . ASN A 1 116 ? -6.677 3.365 -1.331 1.00 95.12 116 ASN A CA 1
ATOM 905 C C . ASN A 1 116 ? -5.486 3.640 -2.259 1.00 95.12 116 ASN A C 1
ATOM 907 O O . ASN A 1 116 ? -5.646 3.854 -3.465 1.00 95.12 116 ASN A O 1
ATOM 911 N N . ARG A 1 117 ? -4.280 3.680 -1.680 1.00 95.12 117 ARG A N 1
ATOM 912 C CA . ARG A 1 117 ? -3.045 3.920 -2.430 1.00 95.12 117 ARG A CA 1
ATOM 913 C C . ARG A 1 117 ? -2.255 2.635 -2.608 1.00 95.12 117 ARG A C 1
ATOM 915 O O . ARG A 1 117 ? -1.927 1.960 -1.634 1.00 95.12 117 ARG A O 1
ATOM 922 N N . LEU A 1 118 ? -1.886 2.346 -3.849 1.00 95.44 118 LEU A N 1
ATOM 923 C CA . LEU A 1 118 ? -0.845 1.379 -4.163 1.00 95.44 118 LEU A CA 1
ATOM 924 C C . LEU A 1 118 ? 0.484 2.125 -4.262 1.00 95.44 118 LEU A C 1
ATOM 926 O O . LEU A 1 118 ? 0.652 2.987 -5.123 1.00 95.44 118 LEU A O 1
ATOM 930 N N . VAL A 1 119 ? 1.420 1.797 -3.376 1.00 96.00 119 VAL A N 1
ATOM 931 C CA . VAL A 1 119 ? 2.785 2.323 -3.413 1.00 96.00 119 VAL A CA 1
ATOM 932 C C . VAL A 1 119 ? 3.693 1.259 -4.004 1.00 96.00 119 VAL A C 1
ATOM 934 O O . VAL A 1 119 ? 3.725 0.129 -3.526 1.00 96.00 119 VAL A O 1
ATOM 937 N N . VAL A 1 120 ? 4.433 1.619 -5.041 1.00 95.69 120 VAL A N 1
ATOM 938 C CA . VAL A 1 120 ? 5.414 0.772 -5.710 1.00 95.69 120 VAL A CA 1
ATOM 939 C C . VAL A 1 120 ? 6.785 1.364 -5.438 1.00 95.69 120 VAL A C 1
ATOM 941 O O . VAL A 1 120 ? 7.151 2.404 -5.981 1.00 95.69 120 VAL A O 1
ATOM 944 N N . HIS A 1 121 ? 7.549 0.703 -4.580 1.00 94.62 121 HIS A N 1
ATOM 945 C CA . HIS A 1 121 ? 8.927 1.070 -4.306 1.00 94.62 121 HIS A CA 1
ATOM 946 C C . HIS A 1 121 ? 9.828 0.444 -5.358 1.00 94.62 121 HIS A C 1
ATOM 948 O O . HIS A 1 121 ? 9.762 -0.764 -5.585 1.00 94.62 121 HIS A O 1
ATOM 954 N N . THR A 1 122 ? 10.694 1.248 -5.962 1.00 92.94 122 THR A N 1
ATOM 955 C CA . THR A 1 122 ? 11.734 0.771 -6.877 1.00 92.94 122 THR A CA 1
ATOM 956 C C . THR A 1 122 ? 13.115 0.951 -6.256 1.00 92.94 122 THR A C 1
ATOM 958 O O . THR A 1 122 ? 13.350 1.906 -5.524 1.00 92.94 122 THR A O 1
ATOM 961 N N . PHE A 1 123 ? 14.043 0.024 -6.482 1.00 91.94 123 PHE A N 1
ATOM 962 C CA . PHE A 1 123 ? 15.373 0.093 -5.864 1.00 91.94 123 PHE A CA 1
ATOM 963 C C . PHE A 1 123 ? 16.396 -0.797 -6.577 1.00 91.94 123 PHE A C 1
ATOM 965 O O . PHE A 1 123 ? 16.051 -1.581 -7.460 1.00 91.94 123 PHE A O 1
ATOM 972 N N . VAL A 1 124 ? 17.668 -0.672 -6.199 1.00 90.06 124 VAL A N 1
ATOM 973 C CA . VAL A 1 124 ? 18.767 -1.532 -6.657 1.00 90.06 124 VAL A CA 1
ATOM 974 C C . VAL A 1 124 ? 19.273 -2.321 -5.453 1.00 90.06 124 VAL A C 1
ATOM 976 O O . VAL A 1 124 ? 19.764 -1.730 -4.500 1.00 90.06 124 VAL A O 1
ATOM 979 N N . TRP A 1 125 ? 19.138 -3.651 -5.478 1.00 88.00 125 TRP A N 1
ATOM 980 C CA . TRP A 1 125 ? 19.456 -4.517 -4.328 1.00 88.00 125 TRP A CA 1
ATOM 981 C C . TRP A 1 125 ? 20.875 -4.329 -3.787 1.00 88.00 125 TRP A C 1
ATOM 983 O O . TRP A 1 125 ? 21.063 -4.312 -2.576 1.00 88.00 125 TRP A O 1
ATOM 993 N N . ASP A 1 126 ? 21.851 -4.164 -4.679 1.00 91.50 126 ASP A N 1
ATOM 994 C CA . ASP A 1 126 ? 23.266 -4.039 -4.313 1.00 91.50 126 ASP A CA 1
ATOM 995 C C . ASP A 1 126 ? 23.605 -2.672 -3.686 1.00 91.50 126 ASP A C 1
ATOM 997 O O . ASP A 1 126 ? 24.684 -2.501 -3.123 1.00 91.50 126 ASP A O 1
ATOM 1001 N N . GLU A 1 127 ? 22.686 -1.703 -3.765 1.00 92.19 127 GLU A N 1
ATOM 1002 C CA . GLU A 1 127 ? 22.835 -0.357 -3.199 1.00 92.19 127 GLU A CA 1
ATOM 1003 C C . GLU A 1 127 ? 22.105 -0.197 -1.858 1.00 92.19 127 GLU A C 1
ATOM 1005 O O . GLU A 1 127 ? 22.267 0.824 -1.188 1.00 92.19 127 GLU A O 1
ATOM 1010 N N . LEU A 1 128 ? 21.312 -1.194 -1.446 1.00 92.44 128 LEU A N 1
ATOM 1011 C CA . LEU A 1 128 ? 20.553 -1.124 -0.204 1.00 92.44 128 LEU A CA 1
ATOM 1012 C C . LEU A 1 128 ? 21.458 -1.315 1.011 1.00 92.44 128 LEU A C 1
ATOM 1014 O O . LEU A 1 128 ? 22.206 -2.289 1.122 1.00 92.44 128 LEU A O 1
ATOM 1018 N N . ASN A 1 129 ? 21.309 -0.438 2.000 1.00 93.44 129 ASN A N 1
ATOM 1019 C CA . ASN A 1 129 ? 21.852 -0.709 3.324 1.00 93.44 129 ASN A CA 1
ATOM 1020 C C . ASN A 1 129 ? 21.032 -1.802 4.043 1.00 93.44 129 ASN A C 1
ATOM 1022 O O . ASN A 1 129 ? 19.974 -2.242 3.582 1.00 93.44 129 ASN A O 1
ATOM 1026 N N . ARG A 1 130 ? 21.512 -2.258 5.207 1.00 93.88 130 ARG A N 1
ATOM 1027 C CA . ARG A 1 130 ? 20.849 -3.333 5.964 1.00 93.88 130 ARG A CA 1
ATOM 1028 C C . ARG A 1 130 ? 19.408 -2.986 6.358 1.00 93.88 130 ARG A C 1
ATOM 1030 O O . ARG A 1 130 ? 18.528 -3.820 6.192 1.00 93.88 130 ARG A O 1
ATOM 1037 N N . ALA A 1 131 ? 19.155 -1.761 6.821 1.00 94.50 131 ALA A N 1
ATOM 1038 C CA . ALA A 1 131 ? 17.815 -1.338 7.228 1.00 94.50 131 ALA A CA 1
ATOM 1039 C C . ALA A 1 131 ? 16.841 -1.276 6.038 1.00 94.50 131 ALA A C 1
ATOM 1041 O O . ALA A 1 131 ? 15.690 -1.681 6.161 1.00 94.50 131 ALA A O 1
ATOM 1042 N N . GLU A 1 132 ? 17.296 -0.810 4.874 1.00 94.81 132 GLU A N 1
ATOM 1043 C CA . GLU A 1 132 ? 16.516 -0.839 3.629 1.00 94.81 132 GLU A CA 1
ATOM 1044 C C . GLU A 1 132 ? 16.253 -2.266 3.149 1.00 94.81 132 GLU A C 1
ATOM 1046 O O . GLU A 1 132 ? 15.139 -2.590 2.744 1.00 94.81 132 GLU A O 1
ATOM 1051 N N . THR A 1 133 ? 17.257 -3.136 3.242 1.00 95.75 133 THR A N 1
ATOM 1052 C CA . THR A 1 133 ? 17.121 -4.553 2.893 1.00 95.75 133 THR A CA 1
ATOM 1053 C C . THR A 1 133 ? 16.049 -5.223 3.750 1.00 95.75 133 THR A C 1
ATOM 1055 O O . THR A 1 133 ? 15.150 -5.867 3.210 1.00 95.75 133 THR A O 1
ATOM 1058 N N . ASP A 1 134 ? 16.103 -5.039 5.070 1.00 96.94 134 ASP A N 1
ATOM 1059 C CA . ASP A 1 134 ? 15.117 -5.590 6.004 1.00 96.94 134 ASP A CA 1
ATOM 1060 C C . ASP A 1 134 ? 13.722 -4.987 5.768 1.00 96.94 134 ASP A C 1
ATOM 1062 O O . ASP A 1 134 ? 12.723 -5.705 5.798 1.00 96.94 134 ASP A O 1
ATOM 1066 N N . TYR A 1 135 ? 13.645 -3.693 5.439 1.00 97.25 135 TYR A N 1
ATOM 1067 C CA . TYR A 1 135 ? 12.391 -3.025 5.091 1.00 97.25 135 TYR A CA 1
ATOM 1068 C C . TYR A 1 135 ? 11.729 -3.656 3.859 1.00 97.25 135 TYR A C 1
ATOM 1070 O O . TYR A 1 135 ? 10.563 -4.050 3.918 1.00 97.25 135 TYR A O 1
ATOM 1078 N N . HIS A 1 136 ? 12.471 -3.810 2.759 1.00 96.75 136 HIS A N 1
ATOM 1079 C CA . HIS A 1 136 ? 11.938 -4.395 1.528 1.00 96.75 136 HIS A CA 1
ATOM 1080 C C . HIS A 1 136 ? 11.628 -5.887 1.674 1.00 96.75 136 HIS A C 1
ATOM 1082 O O . HIS A 1 136 ? 10.625 -6.351 1.135 1.00 96.75 136 HIS A O 1
ATOM 1088 N N . ARG A 1 137 ? 12.418 -6.639 2.452 1.00 96.69 137 ARG A N 1
ATOM 1089 C CA . ARG A 1 137 ? 12.073 -8.022 2.823 1.00 96.69 137 ARG A CA 1
ATOM 1090 C C . ARG A 1 137 ? 10.744 -8.072 3.573 1.00 96.69 137 ARG A C 1
ATOM 1092 O O . ARG A 1 137 ? 9.892 -8.882 3.220 1.00 96.69 137 ARG A O 1
ATOM 1099 N N . GLY A 1 138 ? 10.543 -7.163 4.529 1.00 97.75 138 GLY A N 1
ATOM 1100 C CA . GLY A 1 138 ? 9.294 -7.049 5.278 1.00 97.75 138 GLY A CA 1
ATOM 1101 C C . GLY A 1 138 ? 8.083 -6.816 4.377 1.00 97.75 138 GLY A C 1
ATOM 1102 O O . GLY A 1 138 ? 7.058 -7.472 4.548 1.00 97.75 138 GLY A O 1
ATOM 1103 N N . LEU A 1 139 ? 8.213 -5.943 3.374 1.00 96.81 139 LEU A N 1
ATOM 1104 C CA . LEU A 1 139 ? 7.167 -5.715 2.373 1.00 96.81 139 LEU A CA 1
ATOM 1105 C C . LEU A 1 139 ? 6.876 -6.960 1.526 1.00 96.81 139 LEU A C 1
ATOM 1107 O O . LEU A 1 139 ? 5.718 -7.340 1.388 1.00 96.81 139 LEU A O 1
ATOM 1111 N N . LEU A 1 140 ? 7.911 -7.639 1.025 1.00 94.75 140 LEU A N 1
ATOM 1112 C CA . LEU A 1 140 ? 7.747 -8.881 0.259 1.00 94.75 140 LEU A CA 1
ATOM 1113 C C . LEU A 1 140 ? 7.069 -9.982 1.093 1.00 94.75 140 LEU A C 1
ATOM 1115 O O . LEU A 1 140 ? 6.240 -10.731 0.581 1.00 94.75 140 LEU A O 1
ATOM 1119 N N . SER A 1 141 ? 7.372 -10.062 2.390 1.00 95.56 141 SER A N 1
ATOM 1120 C CA . SER A 1 141 ? 6.696 -10.982 3.310 1.00 95.56 141 SER A CA 1
ATOM 1121 C C . SER A 1 141 ? 5.208 -10.643 3.474 1.00 95.56 141 SER A C 1
ATOM 1123 O O . SER A 1 141 ? 4.385 -11.556 3.541 1.00 95.56 141 SER A O 1
ATOM 1125 N N . LEU A 1 142 ? 4.826 -9.356 3.487 1.00 94.25 142 LEU A N 1
ATOM 1126 C CA . LEU A 1 142 ? 3.410 -8.956 3.504 1.00 94.25 142 LEU A CA 1
ATOM 1127 C C . LEU A 1 142 ? 2.684 -9.373 2.226 1.00 94.25 142 LEU A C 1
ATOM 1129 O O . LEU A 1 142 ? 1.585 -9.918 2.313 1.00 94.25 142 LEU A O 1
ATOM 1133 N N . GLU A 1 143 ? 3.295 -9.158 1.062 1.00 90.38 143 GLU A N 1
ATOM 1134 C CA . GLU A 1 143 ? 2.724 -9.559 -0.231 1.00 90.38 143 GLU A CA 1
ATOM 1135 C C . GLU A 1 143 ? 2.484 -11.069 -0.318 1.00 90.38 143 GLU A C 1
ATOM 1137 O O . GLU A 1 143 ? 1.487 -11.515 -0.880 1.00 90.38 143 GLU A O 1
ATOM 1142 N N . GLN A 1 144 ? 3.372 -11.862 0.283 1.00 90.50 144 GLN A N 1
ATOM 1143 C CA . GLN A 1 144 ? 3.259 -13.321 0.342 1.00 90.50 144 GLN A CA 1
ATOM 1144 C C . GLN A 1 144 ? 2.256 -13.819 1.394 1.00 90.50 144 GLN A C 1
ATOM 1146 O O . GLN A 1 144 ? 2.080 -15.027 1.545 1.00 90.50 144 GLN A O 1
ATOM 1151 N N . GLY A 1 145 ? 1.608 -12.919 2.140 1.00 91.50 145 GLY A N 1
ATOM 1152 C CA . GLY A 1 145 ? 0.683 -13.292 3.208 1.00 91.50 145 GLY A CA 1
ATOM 1153 C C . GLY A 1 145 ? 1.380 -13.885 4.435 1.00 91.50 145 GLY A C 1
ATOM 1154 O O . GLY A 1 145 ? 0.797 -14.718 5.126 1.00 91.50 145 GLY A O 1
ATOM 1155 N N . LEU A 1 146 ? 2.618 -13.462 4.721 1.00 95.62 146 LEU A N 1
ATOM 1156 C CA . LEU A 1 146 ? 3.426 -13.892 5.870 1.00 95.62 146 LEU A CA 1
ATOM 1157 C C . LEU A 1 146 ? 3.571 -12.750 6.901 1.00 95.62 146 LEU A C 1
ATOM 1159 O O . LEU A 1 146 ? 4.662 -12.196 7.071 1.00 95.62 146 LEU A O 1
ATOM 1163 N N . PRO A 1 147 ? 2.491 -12.365 7.612 1.00 94.88 147 PRO A N 1
ATOM 1164 C CA . PRO A 1 147 ? 2.472 -11.158 8.441 1.00 94.88 147 PRO A CA 1
ATOM 1165 C C . PRO A 1 147 ? 3.422 -11.210 9.645 1.00 94.88 147 PRO A C 1
ATOM 1167 O O . PRO A 1 147 ? 3.975 -10.180 10.023 1.00 94.88 147 PRO A O 1
ATOM 1170 N N . GLU A 1 148 ? 3.652 -12.379 10.249 1.00 96.31 148 GLU A N 1
ATOM 1171 C CA . GLU A 1 148 ? 4.580 -12.499 11.387 1.00 96.31 148 GLU A CA 1
ATOM 1172 C C . GLU A 1 148 ? 6.035 -12.264 10.962 1.00 96.31 148 GLU A C 1
ATOM 1174 O O . GLU A 1 148 ? 6.737 -11.463 11.579 1.00 96.31 148 GLU A O 1
ATOM 1179 N N . LEU A 1 149 ? 6.454 -12.876 9.849 1.00 97.12 149 LEU A N 1
ATOM 1180 C CA . LEU A 1 149 ? 7.786 -12.665 9.277 1.00 97.12 149 LEU A CA 1
ATOM 1181 C C . LEU A 1 149 ? 7.975 -11.210 8.828 1.00 97.12 149 LEU A C 1
ATOM 1183 O O . LEU A 1 149 ? 9.031 -10.616 9.047 1.00 97.12 149 LEU A O 1
ATOM 1187 N N . ALA A 1 150 ? 6.934 -10.608 8.247 1.00 97.62 150 ALA A N 1
ATOM 1188 C CA . ALA A 1 150 ? 6.952 -9.196 7.900 1.00 97.62 150 ALA A CA 1
ATOM 1189 C C . ALA A 1 150 ? 7.177 -8.301 9.124 1.00 97.62 150 ALA A C 1
ATOM 1191 O O . ALA A 1 150 ? 8.016 -7.402 9.079 1.00 97.62 150 ALA A O 1
ATOM 1192 N N . LYS A 1 151 ? 6.464 -8.546 10.231 1.00 98.12 151 LYS A N 1
ATOM 1193 C CA . LYS A 1 151 ? 6.634 -7.780 11.475 1.00 98.12 151 LYS A CA 1
ATOM 1194 C C . LYS A 1 151 ? 8.047 -7.910 12.035 1.00 98.12 151 LYS A C 1
ATOM 1196 O O . LYS A 1 151 ? 8.611 -6.902 12.463 1.00 98.12 151 LYS A O 1
ATOM 1201 N N . GLU A 1 152 ? 8.630 -9.106 12.001 1.00 98.12 152 GLU A N 1
ATOM 1202 C CA . GLU A 1 152 ? 10.018 -9.340 12.412 1.00 98.12 152 GLU A CA 1
ATOM 1203 C C . GLU A 1 152 ? 10.996 -8.497 11.578 1.00 98.12 152 GLU A C 1
ATOM 1205 O O . GLU A 1 152 ? 11.780 -7.719 12.126 1.00 98.12 152 GLU A O 1
ATOM 1210 N N . GLN A 1 153 ? 10.893 -8.572 10.250 1.00 98.19 153 GLN A N 1
ATOM 1211 C CA . GLN A 1 153 ? 11.783 -7.865 9.325 1.00 98.19 153 GLN A CA 1
ATOM 1212 C C . GLN A 1 153 ? 11.615 -6.341 9.393 1.00 98.19 153 GLN A C 1
ATOM 1214 O O . GLN A 1 153 ? 12.601 -5.608 9.450 1.00 98.19 153 GLN A O 1
ATOM 1219 N N . LEU A 1 154 ? 10.382 -5.837 9.480 1.00 97.62 154 LEU A N 1
ATOM 1220 C CA . LEU A 1 154 ? 10.122 -4.405 9.661 1.00 97.62 154 LEU A CA 1
ATOM 1221 C C . LEU A 1 154 ? 10.637 -3.901 11.019 1.00 97.62 154 LEU A C 1
ATOM 1223 O O . LEU A 1 154 ? 11.136 -2.778 11.120 1.00 97.62 154 LEU A O 1
ATOM 1227 N N . SER A 1 155 ? 10.569 -4.729 12.065 1.00 97.12 155 SER A N 1
ATOM 1228 C CA . SER A 1 155 ? 11.139 -4.392 13.375 1.00 97.12 155 SER A CA 1
ATOM 1229 C C . SER A 1 155 ? 12.667 -4.327 13.311 1.00 97.12 155 SER A C 1
ATOM 1231 O O . SER A 1 155 ? 13.258 -3.382 13.839 1.00 97.12 155 SER A O 1
ATOM 1233 N N . ALA A 1 156 ? 13.304 -5.267 12.606 1.00 96.31 156 ALA A N 1
ATOM 1234 C CA . ALA A 1 156 ? 14.745 -5.257 12.356 1.00 96.31 156 ALA A CA 1
ATOM 1235 C C . ALA A 1 156 ? 15.184 -4.025 11.545 1.00 96.31 156 ALA A C 1
ATOM 1237 O O . ALA A 1 156 ? 16.155 -3.359 11.917 1.00 96.31 156 ALA A O 1
ATOM 1238 N N . ALA A 1 157 ? 14.427 -3.657 10.505 1.00 95.69 157 ALA A N 1
ATOM 1239 C CA . ALA A 1 157 ? 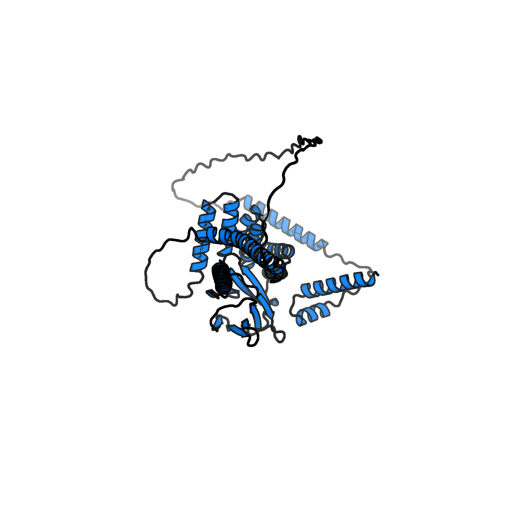14.665 -2.456 9.706 1.00 95.69 157 ALA A CA 1
ATOM 1240 C C . ALA A 1 157 ? 14.662 -1.185 10.565 1.00 95.69 157 ALA A C 1
ATOM 1242 O O . ALA A 1 157 ? 15.543 -0.331 10.440 1.00 95.69 157 ALA A O 1
ATOM 1243 N N . ARG A 1 158 ? 13.693 -1.079 11.482 1.00 95.12 158 ARG A N 1
ATOM 1244 C CA . ARG A 1 158 ? 13.602 0.039 12.424 1.00 95.12 158 ARG A CA 1
ATOM 1245 C C . ARG A 1 158 ? 14.781 0.061 13.398 1.00 95.12 158 ARG A C 1
ATOM 1247 O O . ARG A 1 158 ? 15.391 1.112 13.563 1.00 95.12 158 ARG A O 1
ATOM 1254 N N . ALA A 1 159 ? 15.100 -1.077 14.015 1.00 94.44 159 ALA A N 1
ATOM 1255 C CA . ALA A 1 159 ? 16.134 -1.183 15.047 1.00 94.44 159 ALA A CA 1
ATOM 1256 C C . ALA A 1 159 ? 17.561 -0.973 14.512 1.00 94.44 159 ALA A C 1
ATOM 1258 O O . ALA A 1 159 ? 18.431 -0.488 15.230 1.00 94.44 159 ALA A O 1
ATOM 1259 N N . THR A 1 160 ? 17.812 -1.345 13.255 1.00 90.38 160 THR A N 1
ATOM 1260 C CA . THR A 1 160 ? 19.151 -1.279 12.647 1.00 90.38 160 THR A CA 1
ATOM 1261 C C . THR A 1 160 ? 19.530 0.134 12.205 1.00 90.38 160 THR A C 1
ATOM 1263 O O . THR A 1 160 ? 20.710 0.449 12.039 1.00 90.38 160 THR A O 1
ATOM 1266 N N . SER A 1 161 ? 18.550 1.005 11.985 1.00 81.00 161 SER A N 1
ATOM 1267 C CA . SER A 1 161 ? 18.821 2.358 11.519 1.00 81.00 161 SER A CA 1
ATOM 1268 C C . SER A 1 161 ? 19.048 3.309 12.694 1.00 81.00 161 SER A C 1
ATOM 1270 O O . SER A 1 161 ? 18.356 3.216 13.703 1.00 81.00 161 SER A O 1
ATOM 1272 N N . LYS A 1 162 ? 19.938 4.297 12.536 1.00 75.19 162 LYS A N 1
ATOM 1273 C CA . LYS A 1 162 ? 19.885 5.493 13.393 1.00 75.19 162 LYS A CA 1
ATOM 1274 C C . LYS A 1 162 ? 18.481 6.088 13.263 1.00 75.19 162 LYS A C 1
ATOM 1276 O O . LYS A 1 162 ? 18.025 6.216 12.129 1.00 75.19 162 LYS A O 1
ATOM 1281 N N . ASP A 1 163 ? 17.846 6.447 14.382 1.00 63.25 163 ASP A N 1
ATOM 1282 C CA . ASP A 1 163 ? 16.402 6.722 14.584 1.00 63.25 163 ASP A CA 1
ATOM 1283 C C . ASP A 1 163 ? 15.676 7.639 13.563 1.00 63.25 163 ASP A C 1
ATOM 1285 O O . ASP A 1 163 ? 14.465 7.840 13.640 1.00 63.25 163 ASP A O 1
ATOM 1289 N N . SER A 1 164 ? 16.372 8.195 12.574 1.00 71.56 164 SER A N 1
ATOM 1290 C CA . SER A 1 164 ? 15.872 9.125 11.566 1.00 71.56 164 SER A CA 1
ATOM 1291 C C . SER A 1 164 ? 15.985 8.646 10.111 1.00 71.56 164 SER A C 1
ATOM 1293 O O . SER A 1 164 ? 15.712 9.442 9.204 1.00 71.56 164 SER A O 1
ATOM 1295 N N . SER A 1 165 ? 16.347 7.387 9.832 1.00 88.12 165 SER A N 1
ATOM 1296 C CA . SER A 1 165 ? 16.339 6.906 8.440 1.00 88.12 165 SER A CA 1
ATOM 1297 C C . SER A 1 165 ? 14.916 6.872 7.858 1.00 88.12 165 SER A C 1
ATOM 1299 O O . SER A 1 165 ? 13.935 6.621 8.566 1.00 88.12 165 SER A O 1
ATOM 1301 N N . ALA A 1 166 ? 14.786 7.125 6.551 1.00 90.12 166 ALA A N 1
ATOM 1302 C CA . ALA A 1 166 ? 13.491 7.070 5.873 1.00 90.12 166 ALA A CA 1
ATOM 1303 C C . ALA A 1 166 ? 12.856 5.671 5.980 1.00 90.12 166 ALA A C 1
ATOM 1305 O O . ALA A 1 166 ? 11.671 5.561 6.297 1.00 90.12 166 ALA A O 1
ATOM 1306 N N . SER A 1 167 ? 13.652 4.614 5.806 1.00 90.94 167 SER A N 1
ATOM 1307 C CA . SER A 1 167 ? 13.200 3.218 5.869 1.00 90.94 167 SER A CA 1
ATOM 1308 C C . SER A 1 167 ? 12.703 2.822 7.255 1.00 90.94 167 SER A C 1
ATOM 1310 O O . SER A 1 167 ? 11.671 2.167 7.355 1.00 90.94 167 SER A O 1
ATOM 1312 N N . ALA A 1 168 ? 13.341 3.281 8.336 1.00 92.19 168 ALA A N 1
ATOM 1313 C CA . ALA A 1 168 ? 12.845 3.010 9.685 1.00 92.19 168 ALA A CA 1
ATOM 1314 C C . ALA A 1 168 ? 11.542 3.740 10.009 1.00 92.19 168 ALA A C 1
ATOM 1316 O O . ALA A 1 168 ? 10.665 3.154 10.644 1.00 92.19 168 ALA A O 1
ATOM 1317 N N . ARG A 1 169 ? 11.373 4.986 9.544 1.00 94.38 169 ARG A N 1
ATOM 1318 C CA . ARG A 1 169 ? 10.089 5.694 9.683 1.00 94.38 169 ARG A CA 1
ATOM 1319 C C . ARG A 1 169 ? 8.978 4.996 8.902 1.00 94.38 169 ARG A C 1
ATOM 1321 O O . ARG A 1 169 ? 7.887 4.811 9.433 1.00 94.38 169 ARG A O 1
ATOM 1328 N N . ARG A 1 170 ? 9.258 4.558 7.670 1.00 95.56 170 ARG A N 1
ATOM 1329 C CA . ARG A 1 170 ? 8.308 3.779 6.858 1.00 95.56 170 ARG A CA 1
ATOM 1330 C C . ARG A 1 170 ? 7.980 2.433 7.509 1.00 95.56 170 ARG A C 1
ATOM 1332 O O . ARG A 1 170 ? 6.816 2.053 7.553 1.00 95.56 170 ARG A O 1
ATOM 1339 N N . ALA A 1 171 ? 8.977 1.737 8.055 1.00 96.69 171 ALA A N 1
ATOM 1340 C CA . ALA A 1 171 ? 8.772 0.488 8.781 1.00 96.69 171 ALA A CA 1
ATOM 1341 C C . ALA A 1 171 ? 7.883 0.691 10.017 1.00 96.69 171 ALA A C 1
ATOM 1343 O O . ALA A 1 171 ? 6.944 -0.074 10.224 1.00 96.69 171 ALA A O 1
ATOM 1344 N N . ALA A 1 172 ? 8.125 1.753 10.796 1.00 96.56 172 ALA A N 1
ATOM 1345 C CA . ALA A 1 172 ? 7.284 2.117 11.933 1.00 96.56 172 ALA A CA 1
ATOM 1346 C C . ALA A 1 172 ? 5.837 2.410 11.503 1.00 96.56 172 ALA A C 1
ATOM 1348 O O . ALA A 1 172 ? 4.919 1.848 12.087 1.00 96.56 172 ALA A O 1
ATOM 1349 N N . SER A 1 173 ? 5.632 3.200 10.445 1.00 97.38 173 SER A N 1
ATOM 1350 C CA . SER A 1 173 ? 4.305 3.458 9.863 1.00 97.38 173 SER A CA 1
ATOM 1351 C C . SER A 1 173 ? 3.544 2.157 9.562 1.00 97.38 173 SER A C 1
ATOM 1353 O O . SER A 1 173 ? 2.412 1.974 10.009 1.00 97.38 173 SER A O 1
ATOM 1355 N N . ILE A 1 174 ? 4.182 1.211 8.862 1.00 98.12 174 ILE A N 1
ATOM 1356 C CA . ILE A 1 174 ? 3.551 -0.065 8.492 1.00 98.12 174 ILE A CA 1
ATOM 1357 C C . ILE A 1 174 ? 3.251 -0.915 9.728 1.00 98.12 174 ILE A C 1
ATOM 1359 O O . ILE A 1 174 ? 2.139 -1.421 9.857 1.00 98.12 174 ILE A O 1
ATOM 1363 N N . LEU A 1 175 ? 4.208 -1.047 10.654 1.00 98.25 175 LEU A N 1
ATOM 1364 C CA . LEU A 1 175 ? 4.003 -1.771 11.913 1.00 98.25 175 LEU A CA 1
ATOM 1365 C C . LEU A 1 175 ? 2.836 -1.184 12.710 1.00 98.25 175 LEU A C 1
ATOM 1367 O O . LEU A 1 175 ? 2.004 -1.932 13.214 1.00 98.25 175 LEU A O 1
ATOM 1371 N N . GLY A 1 176 ? 2.743 0.144 12.782 1.00 98.19 176 GLY A N 1
ATOM 1372 C CA . GLY A 1 176 ? 1.654 0.847 13.449 1.00 98.19 176 GLY A CA 1
ATOM 1373 C C . GLY A 1 176 ? 0.284 0.492 12.878 1.00 98.19 176 GLY A C 1
ATOM 1374 O O . GLY A 1 176 ? -0.619 0.141 13.634 1.00 98.19 176 GLY A O 1
ATOM 1375 N N . ILE A 1 177 ? 0.149 0.498 11.550 1.00 98.19 177 ILE A N 1
ATOM 1376 C CA . ILE A 1 177 ? -1.096 0.115 10.866 1.00 98.19 177 ILE A CA 1
ATOM 1377 C C . ILE A 1 177 ? -1.416 -1.369 11.071 1.00 98.19 177 ILE A C 1
ATOM 1379 O O . ILE A 1 177 ? -2.568 -1.715 11.332 1.00 98.19 177 ILE A O 1
ATOM 1383 N N . LEU A 1 178 ? -0.422 -2.258 10.973 1.00 97.81 178 LEU A N 1
ATOM 1384 C CA . LEU A 1 178 ? -0.624 -3.691 11.208 1.00 97.81 178 LEU A CA 1
ATOM 1385 C C . LEU A 1 178 ? -1.133 -3.946 12.631 1.00 97.81 178 LEU A C 1
ATOM 1387 O O . LEU A 1 178 ? -2.146 -4.619 12.806 1.00 97.81 178 LEU A O 1
ATOM 1391 N N . TYR A 1 179 ? -0.491 -3.354 13.641 1.00 98.50 179 TYR A N 1
ATOM 1392 C CA . TYR A 1 179 ? -0.915 -3.504 15.031 1.00 98.50 179 TYR A CA 1
ATOM 1393 C C . TYR A 1 179 ? -2.277 -2.868 15.313 1.00 98.50 179 TYR A C 1
ATOM 1395 O O . TYR A 1 179 ? -3.059 -3.456 16.059 1.00 98.50 179 TYR A O 1
ATOM 1403 N N . ALA A 1 180 ? -2.599 -1.731 14.688 1.00 98.12 180 ALA A N 1
ATOM 1404 C CA . ALA A 1 180 ? -3.930 -1.134 14.781 1.00 98.12 180 ALA A CA 1
ATOM 1405 C C . ALA A 1 180 ? -4.997 -2.105 14.254 1.00 98.12 180 ALA A C 1
ATOM 1407 O O . ALA A 1 180 ? -5.987 -2.366 14.930 1.00 98.12 180 ALA A O 1
ATOM 1408 N N . ARG A 1 181 ? -4.775 -2.731 13.095 1.00 96.75 181 ARG A N 1
ATOM 1409 C CA . ARG A 1 181 ? -5.725 -3.701 12.524 1.00 96.75 181 ARG A CA 1
ATOM 1410 C C . ARG A 1 181 ? -5.856 -4.988 13.343 1.00 96.75 181 ARG A C 1
ATOM 1412 O O . ARG A 1 181 ? -6.909 -5.613 13.321 1.00 96.75 181 ARG A O 1
ATOM 1419 N N . GLU A 1 182 ? -4.808 -5.375 14.066 1.00 97.44 182 GLU A N 1
ATOM 1420 C CA . GLU A 1 182 ? -4.824 -6.507 15.003 1.00 97.44 182 GLU A CA 1
ATOM 1421 C C . GLU A 1 182 ? -5.494 -6.174 16.354 1.00 97.44 182 GLU A C 1
ATOM 1423 O O . GLU A 1 182 ? -5.592 -7.053 17.209 1.00 97.44 182 GLU A O 1
ATOM 1428 N N . GLY A 1 183 ? -5.917 -4.924 16.587 1.00 97.50 183 GLY A N 1
ATOM 1429 C CA . GLY A 1 183 ? -6.455 -4.476 17.879 1.00 97.50 183 GLY A CA 1
ATOM 1430 C C . GLY A 1 183 ? -5.397 -4.336 18.982 1.00 97.50 183 GLY A C 1
ATOM 1431 O O . GLY A 1 183 ? -5.726 -4.291 20.165 1.00 97.50 183 GLY A O 1
ATOM 1432 N N . LYS A 1 184 ? -4.108 -4.290 18.621 1.00 98.31 184 LYS A N 1
ATOM 1433 C CA . LYS A 1 184 ? -2.981 -4.117 19.553 1.00 98.31 184 LYS A CA 1
ATOM 1434 C C . LYS A 1 184 ? -2.670 -2.634 19.744 1.00 98.31 184 LYS A C 1
ATOM 1436 O O . LYS A 1 184 ? -1.588 -2.151 19.406 1.00 98.31 184 LYS A O 1
ATOM 1441 N N . ASP A 1 185 ? -3.638 -1.928 20.311 1.00 98.31 185 ASP A N 1
ATOM 1442 C CA . ASP A 1 185 ? -3.712 -0.464 20.361 1.00 98.31 185 ASP A CA 1
ATOM 1443 C C . ASP A 1 185 ? -2.492 0.192 21.020 1.00 98.31 185 ASP A C 1
ATOM 1445 O O . ASP A 1 185 ? -1.926 1.141 20.476 1.00 98.31 185 ASP A O 1
ATOM 1449 N N . SER A 1 186 ? -1.998 -0.359 22.133 1.00 98.06 186 SER A N 1
ATOM 1450 C CA . SER A 1 186 ? -0.810 0.178 22.811 1.00 98.06 186 SER A CA 1
ATOM 1451 C C . SER A 1 186 ? 0.447 0.117 21.936 1.00 98.06 186 SER A C 1
ATOM 1453 O O . SER A 1 186 ? 1.221 1.072 21.900 1.00 98.06 186 SER A O 1
ATOM 1455 N N . LEU A 1 187 ? 0.649 -0.982 21.197 1.00 97.88 187 LEU A N 1
ATOM 1456 C CA . LEU A 1 187 ? 1.772 -1.103 20.263 1.00 97.88 187 LEU A CA 1
ATOM 1457 C C . LEU A 1 187 ? 1.572 -0.183 19.060 1.00 97.88 187 LEU A C 1
ATOM 1459 O O . LEU A 1 187 ? 2.504 0.519 18.677 1.00 97.88 187 LEU A O 1
ATOM 1463 N N . ALA A 1 188 ? 0.360 -0.143 18.502 1.00 98.25 188 ALA A N 1
ATOM 1464 C CA . ALA A 1 188 ? 0.026 0.742 17.394 1.00 98.25 188 ALA A CA 1
ATOM 1465 C C . ALA A 1 188 ? 0.380 2.203 17.716 1.00 98.25 188 ALA A C 1
ATOM 1467 O O . ALA A 1 188 ? 1.086 2.843 16.939 1.00 98.25 188 ALA A O 1
ATOM 1468 N N . MET A 1 189 ? 0.005 2.703 18.898 1.00 98.19 189 MET A N 1
ATOM 1469 C CA . MET A 1 189 ? 0.309 4.075 19.325 1.00 98.19 189 MET A CA 1
ATOM 1470 C C . MET A 1 189 ? 1.807 4.363 19.472 1.00 98.19 189 MET A C 1
ATOM 1472 O O . MET A 1 189 ? 2.244 5.470 19.157 1.00 98.19 189 MET A O 1
ATOM 1476 N N . ILE A 1 190 ? 2.615 3.384 19.900 1.00 97.31 190 ILE A N 1
ATOM 1477 C CA . ILE A 1 190 ? 4.080 3.536 19.960 1.00 97.31 190 ILE A CA 1
ATOM 1478 C C . ILE A 1 190 ? 4.643 3.808 18.561 1.00 97.31 190 ILE A C 1
ATOM 1480 O O . ILE A 1 190 ? 5.482 4.694 18.387 1.00 97.31 190 ILE A O 1
ATOM 1484 N N . TYR A 1 191 ? 4.172 3.063 17.561 1.00 97.00 191 TYR A N 1
ATOM 1485 C CA . TYR A 1 191 ? 4.645 3.175 16.184 1.00 97.00 191 TYR A CA 1
ATOM 1486 C C . TYR A 1 191 ? 4.037 4.365 15.424 1.00 97.00 191 TYR A C 1
ATOM 1488 O O . TYR A 1 191 ? 4.723 4.976 14.608 1.00 97.00 191 TYR A O 1
ATOM 1496 N N . LEU A 1 192 ? 2.794 4.746 15.734 1.00 97.38 192 LEU A N 1
ATOM 1497 C CA . LEU A 1 192 ? 2.061 5.865 15.119 1.00 97.38 192 LEU A CA 1
ATOM 1498 C C . LEU A 1 192 ? 2.256 7.204 15.854 1.00 97.38 192 LEU A C 1
ATOM 1500 O O . LEU A 1 192 ? 1.545 8.180 15.593 1.00 97.38 192 LEU A O 1
ATOM 1504 N N . LYS A 1 193 ? 3.229 7.290 16.772 1.00 96.06 193 LYS A N 1
ATOM 1505 C CA . LYS A 1 193 ? 3.532 8.529 17.508 1.00 96.06 193 LYS A CA 1
ATOM 1506 C C . LYS A 1 193 ? 3.853 9.698 16.567 1.00 96.06 193 LYS A C 1
ATOM 1508 O O . LYS A 1 193 ? 3.443 10.824 16.835 1.00 96.06 193 LYS A O 1
ATOM 1513 N N . ALA A 1 194 ? 4.547 9.424 15.462 1.00 94.19 194 ALA A N 1
ATOM 1514 C CA . ALA A 1 194 ? 4.892 10.399 14.430 1.00 94.19 194 ALA A CA 1
ATOM 1515 C C . ALA A 1 194 ? 4.376 9.925 13.054 1.00 94.19 194 ALA A C 1
ATOM 1517 O O . ALA A 1 194 ? 5.122 9.258 12.335 1.00 94.19 194 ALA A O 1
ATOM 1518 N N . PRO A 1 195 ? 3.111 10.233 12.698 1.00 95.19 195 PRO A N 1
ATOM 1519 C CA . PRO A 1 195 ? 2.509 9.839 11.427 1.00 95.19 195 PRO A CA 1
ATOM 1520 C C . PRO A 1 195 ? 3.331 10.329 10.235 1.00 95.19 195 PRO A C 1
ATOM 1522 O O . PRO A 1 195 ? 3.695 11.504 10.166 1.00 95.19 195 PRO A O 1
ATOM 1525 N N . LEU A 1 196 ? 3.613 9.433 9.292 1.00 93.12 196 LEU A N 1
ATOM 1526 C CA . LEU A 1 196 ? 4.376 9.733 8.080 1.00 93.12 196 LEU A CA 1
ATOM 1527 C C . LEU A 1 196 ? 3.473 10.105 6.897 1.00 93.12 196 LEU A C 1
ATOM 1529 O O . LEU A 1 196 ? 3.897 10.839 6.008 1.00 93.12 196 LEU A O 1
ATOM 1533 N N . GLY A 1 197 ? 2.242 9.597 6.871 1.00 93.38 197 GLY A N 1
ATOM 1534 C CA . GLY A 1 197 ? 1.300 9.808 5.774 1.00 93.38 197 GLY A CA 1
ATOM 1535 C C . GLY A 1 197 ? -0.157 9.675 6.217 1.00 93.38 197 GLY A C 1
ATOM 1536 O O . GLY A 1 197 ? -0.416 9.380 7.384 1.00 93.38 197 GLY A O 1
ATOM 1537 N N . PRO A 1 198 ? -1.123 9.869 5.301 1.00 95.75 198 PRO A N 1
ATOM 1538 C CA . PRO A 1 198 ? -2.542 9.916 5.651 1.00 95.75 198 PRO A CA 1
ATOM 1539 C C . PRO A 1 198 ? -3.012 8.658 6.388 1.00 95.75 198 PRO A C 1
ATOM 1541 O O . PRO A 1 198 ? -3.600 8.768 7.458 1.00 95.75 198 PRO A O 1
ATOM 1544 N N . ASP A 1 199 ? -2.708 7.461 5.888 1.00 97.19 199 ASP A N 1
ATOM 1545 C CA . ASP A 1 199 ? -3.136 6.213 6.539 1.00 97.19 199 ASP A CA 1
ATOM 1546 C C . ASP A 1 199 ? -2.645 6.056 7.982 1.00 97.19 199 ASP A C 1
ATOM 1548 O O . ASP A 1 199 ? -3.312 5.382 8.758 1.00 97.19 199 ASP A O 1
ATOM 1552 N N . ASP A 1 200 ? -1.524 6.676 8.362 1.00 98.06 200 ASP A N 1
ATOM 1553 C CA . ASP A 1 200 ? -1.053 6.628 9.750 1.00 98.06 200 ASP A CA 1
ATOM 1554 C C . ASP A 1 200 ? -1.991 7.424 10.662 1.00 98.06 200 ASP A C 1
ATOM 1556 O O . ASP A 1 200 ? -2.302 6.974 11.763 1.00 98.06 200 ASP A O 1
ATOM 1560 N N . TYR A 1 201 ? -2.477 8.579 10.191 1.00 98.38 201 TYR A N 1
ATOM 1561 C CA . TYR A 1 201 ? -3.484 9.365 10.901 1.00 98.38 201 TYR A CA 1
ATOM 1562 C C . TYR A 1 201 ? -4.796 8.594 11.021 1.00 98.38 201 TYR A C 1
ATOM 1564 O O . TYR A 1 201 ? -5.338 8.494 12.114 1.00 98.38 201 TYR A O 1
ATOM 1572 N N . MET A 1 202 ? -5.287 7.986 9.937 1.00 98.44 202 MET A N 1
ATOM 1573 C CA . MET A 1 202 ? -6.545 7.232 9.998 1.00 98.44 202 MET A CA 1
ATOM 1574 C C . MET A 1 202 ? -6.438 5.983 10.887 1.00 98.44 202 MET A C 1
ATOM 1576 O O . MET A 1 202 ? -7.351 5.707 11.663 1.00 98.44 202 MET A O 1
ATOM 1580 N N . ALA A 1 203 ? -5.316 5.257 10.839 1.00 98.31 203 ALA A N 1
ATOM 1581 C CA . ALA A 1 203 ? -5.070 4.137 11.746 1.00 98.31 203 ALA A CA 1
ATOM 1582 C C . ALA A 1 203 ? -5.015 4.592 13.211 1.00 98.31 203 ALA A C 1
ATOM 1584 O O . ALA A 1 203 ? -5.555 3.927 14.094 1.00 98.31 203 ALA A O 1
ATOM 1585 N N . ARG A 1 204 ? -4.396 5.747 13.478 1.00 98.50 204 ARG A N 1
ATOM 1586 C CA . ARG A 1 204 ? -4.335 6.323 14.823 1.00 98.50 204 ARG A CA 1
ATOM 1587 C C . ARG A 1 204 ? -5.703 6.797 15.311 1.00 98.50 204 ARG A C 1
ATOM 1589 O O . ARG A 1 204 ? -6.035 6.555 16.469 1.00 98.50 204 ARG A O 1
ATOM 1596 N N . ALA A 1 205 ? -6.511 7.387 14.431 1.00 98.62 205 ALA A N 1
ATOM 1597 C CA . ALA A 1 205 ? -7.892 7.745 14.726 1.00 98.62 205 ALA A CA 1
ATOM 1598 C C . ALA A 1 205 ? -8.714 6.513 15.122 1.00 98.62 205 ALA A C 1
ATOM 1600 O O . ALA A 1 205 ? -9.410 6.542 16.131 1.00 98.62 205 ALA A O 1
ATOM 1601 N N . GLU A 1 206 ? -8.595 5.406 14.379 1.00 98.25 206 GLU A N 1
ATOM 1602 C CA . GLU A 1 206 ? -9.279 4.147 14.703 1.00 98.25 206 GLU A CA 1
ATOM 1603 C C . GLU A 1 206 ? -8.916 3.643 16.107 1.00 98.25 206 GLU A C 1
ATOM 1605 O O . GLU A 1 206 ? -9.804 3.306 16.892 1.00 98.25 206 GLU A O 1
ATOM 1610 N N . VAL A 1 207 ? -7.622 3.646 16.442 1.00 98.62 207 VAL A N 1
ATOM 1611 C CA . VAL A 1 207 ? -7.131 3.263 17.773 1.00 98.62 207 VAL A CA 1
ATOM 1612 C C . VAL A 1 207 ? -7.687 4.190 18.863 1.00 98.62 207 VAL A C 1
ATOM 1614 O O . VAL A 1 207 ? -8.151 3.716 19.898 1.00 98.62 207 VAL A O 1
ATOM 1617 N N . ARG A 1 208 ? -7.695 5.506 18.628 1.00 98.56 208 ARG A N 1
ATOM 1618 C CA . ARG A 1 208 ? -8.223 6.504 19.574 1.00 98.56 208 ARG A CA 1
ATOM 1619 C C . ARG A 1 208 ? -9.725 6.351 19.809 1.00 98.56 208 ARG A C 1
ATOM 1621 O O . ARG A 1 208 ? -10.143 6.355 20.963 1.00 98.56 208 ARG A O 1
ATOM 1628 N N . ARG A 1 209 ? -10.520 6.091 18.763 1.00 98.44 209 ARG A N 1
ATOM 1629 C CA . ARG A 1 209 ? -11.956 5.787 18.919 1.00 98.44 209 ARG A CA 1
ATOM 1630 C C . ARG A 1 209 ? -12.186 4.547 19.777 1.00 98.44 209 ARG A C 1
ATOM 1632 O O . ARG A 1 209 ? -13.029 4.565 20.665 1.00 98.44 209 ARG A O 1
ATOM 1639 N N . ARG A 1 210 ? -11.423 3.467 19.558 1.00 98.12 210 ARG A N 1
ATOM 1640 C CA . ARG A 1 210 ? -11.527 2.260 20.401 1.00 98.12 210 ARG A CA 1
ATOM 1641 C C . ARG A 1 210 ? -11.180 2.527 21.864 1.00 98.12 210 ARG A C 1
ATOM 1643 O O . ARG A 1 210 ? -11.767 1.904 22.744 1.00 98.12 210 ARG A O 1
ATOM 1650 N N . ALA A 1 211 ? -10.263 3.457 22.118 1.00 98.12 211 ALA A N 1
ATOM 1651 C CA . ALA A 1 211 ? -9.902 3.896 23.461 1.00 98.12 211 ALA A CA 1
ATOM 1652 C C . ALA A 1 211 ? -10.916 4.875 24.096 1.00 98.12 211 ALA A C 1
ATOM 1654 O O . ALA A 1 211 ? -10.772 5.194 25.275 1.00 98.12 211 ALA A O 1
ATOM 1655 N N . GLY A 1 212 ? -11.928 5.341 23.352 1.00 98.19 212 GLY A N 1
ATOM 1656 C CA . GLY A 1 212 ? -12.903 6.340 23.808 1.00 98.19 212 GLY A CA 1
ATOM 1657 C C . GLY A 1 212 ? -12.409 7.791 23.739 1.00 98.19 212 GLY A C 1
ATOM 1658 O O . GLY A 1 212 ? -12.996 8.663 24.372 1.00 98.19 212 GLY A O 1
ATOM 1659 N N . ASP A 1 213 ? -11.332 8.056 22.995 1.00 98.31 213 ASP A N 1
ATOM 1660 C CA . ASP A 1 213 ? -10.754 9.389 22.789 1.00 98.31 213 ASP A CA 1
ATOM 1661 C C . ASP A 1 213 ? -11.236 9.994 21.454 1.00 98.31 213 ASP A C 1
ATOM 1663 O O . ASP A 1 213 ? -10.482 10.160 20.488 1.00 98.31 213 ASP A O 1
ATOM 1667 N N . ASP A 1 214 ? -12.543 10.259 21.374 1.00 98.44 214 ASP A N 1
ATOM 1668 C CA . ASP A 1 214 ? -13.222 10.665 20.134 1.00 98.44 214 ASP A CA 1
ATOM 1669 C C . ASP A 1 214 ? -12.785 12.048 19.619 1.00 98.44 214 ASP A C 1
ATOM 1671 O O . ASP A 1 214 ? -12.780 12.299 18.408 1.00 98.44 214 ASP A O 1
ATOM 1675 N N . GLU A 1 215 ? -12.384 12.954 20.516 1.00 98.38 215 GLU A N 1
ATOM 1676 C CA . GLU A 1 215 ? -11.917 14.292 20.139 1.00 98.38 215 GLU A CA 1
ATOM 1677 C C . GLU A 1 215 ? -10.589 14.209 19.375 1.00 98.38 215 GLU A C 1
ATOM 1679 O O . GLU A 1 215 ? -10.434 14.783 18.292 1.00 98.38 215 GLU A O 1
ATOM 1684 N N . GLU A 1 216 ? -9.630 13.452 19.906 1.00 98.38 216 GLU A N 1
ATOM 1685 C CA . GLU A 1 216 ? -8.338 13.246 19.262 1.00 98.38 216 GLU A CA 1
ATOM 1686 C C . GLU A 1 216 ? -8.443 12.391 17.995 1.00 98.38 216 GLU A C 1
ATOM 1688 O O . GLU A 1 216 ? -7.711 12.634 17.029 1.00 98.38 216 GLU A O 1
ATOM 1693 N N . ALA A 1 217 ? -9.372 11.431 17.955 1.00 98.44 217 ALA A N 1
ATOM 1694 C CA . ALA A 1 217 ? -9.680 10.699 16.730 1.00 98.44 217 ALA A CA 1
ATOM 1695 C C . ALA A 1 217 ? -10.187 11.635 15.623 1.00 98.44 217 ALA A C 1
ATOM 1697 O O . ALA A 1 217 ? -9.692 11.587 14.496 1.00 98.44 217 ALA A O 1
ATOM 1698 N N . THR A 1 218 ? -11.095 12.556 15.959 1.00 98.44 218 THR A N 1
ATOM 1699 C CA . THR A 1 218 ? -11.626 13.545 15.009 1.00 98.44 218 THR A CA 1
ATOM 1700 C C . THR A 1 218 ? -10.517 14.440 14.447 1.00 98.44 218 THR A C 1
ATOM 1702 O O . THR A 1 218 ? -10.477 14.694 13.240 1.00 98.44 218 THR A O 1
ATOM 1705 N N . LYS A 1 219 ? -9.569 14.885 15.286 1.00 98.44 219 LYS A N 1
ATOM 1706 C CA . LYS A 1 219 ? -8.394 15.660 14.840 1.00 98.44 219 LYS A CA 1
ATOM 1707 C C . LYS A 1 219 ? -7.542 14.873 13.840 1.00 98.44 219 LYS A C 1
ATOM 1709 O O . LYS A 1 219 ? -7.137 15.413 12.810 1.00 98.44 219 LYS A O 1
ATOM 1714 N N . ASP A 1 220 ? -7.290 13.595 14.110 1.00 98.50 220 ASP A N 1
ATOM 1715 C CA . ASP A 1 220 ? -6.538 12.732 13.196 1.00 98.50 220 ASP A CA 1
ATOM 1716 C C . ASP A 1 220 ? -7.269 12.499 11.867 1.00 98.50 220 ASP A C 1
ATOM 1718 O O . ASP A 1 220 ? -6.646 12.507 10.806 1.00 98.50 220 ASP A O 1
ATOM 1722 N N . GLU A 1 221 ? -8.591 12.357 11.882 1.00 98.25 221 GLU A N 1
ATOM 1723 C CA . GLU A 1 221 ? -9.390 12.236 10.659 1.00 98.25 221 GLU A CA 1
ATOM 1724 C C . GLU A 1 221 ? -9.343 13.501 9.803 1.00 98.25 221 GLU A C 1
ATOM 1726 O O . GLU A 1 221 ? -9.200 13.413 8.583 1.00 98.25 221 GLU A O 1
ATOM 1731 N N . GLN A 1 222 ? -9.405 14.679 10.426 1.00 97.81 222 GLN A N 1
ATOM 1732 C CA . GLN A 1 222 ? -9.230 15.951 9.724 1.00 97.81 222 GLN A CA 1
ATOM 1733 C C . GLN A 1 222 ? -7.840 16.040 9.082 1.00 97.81 222 GLN A C 1
ATOM 1735 O O . GLN A 1 222 ? -7.716 16.440 7.922 1.00 97.81 222 GLN A O 1
ATOM 1740 N N . MET A 1 223 ? -6.796 15.599 9.792 1.00 97.19 223 MET A N 1
ATOM 1741 C CA . MET A 1 223 ? -5.438 15.523 9.247 1.00 97.19 223 MET A CA 1
ATOM 1742 C C . MET A 1 223 ? -5.328 14.523 8.094 1.00 97.19 223 MET A C 1
ATOM 1744 O O . MET A 1 223 ? -4.677 14.825 7.093 1.00 97.19 223 MET A O 1
ATOM 1748 N N . PHE A 1 224 ? -5.993 13.369 8.185 1.00 96.38 224 PHE A N 1
ATOM 1749 C CA . PHE A 1 224 ? -6.101 12.419 7.078 1.00 96.38 224 PHE A CA 1
ATOM 1750 C C . PHE A 1 224 ? -6.731 13.074 5.845 1.00 96.38 224 PHE A C 1
ATOM 1752 O O . PHE A 1 224 ? -6.130 13.024 4.775 1.00 96.38 224 PHE A O 1
ATOM 1759 N N . GLN A 1 225 ? -7.891 13.727 5.983 1.00 95.56 225 GLN A N 1
ATOM 1760 C CA . GLN A 1 225 ? -8.578 14.366 4.852 1.00 95.56 225 GLN A CA 1
ATOM 1761 C C . GLN A 1 225 ? -7.730 15.480 4.232 1.00 95.56 225 GLN A C 1
ATOM 1763 O O . GLN A 1 225 ? -7.575 15.543 3.013 1.00 95.56 225 GLN A O 1
ATOM 1768 N N . SER A 1 226 ? -7.114 16.313 5.075 1.00 94.62 226 SER A N 1
ATOM 1769 C CA . SER A 1 226 ? -6.180 17.354 4.643 1.00 94.62 226 SER A CA 1
ATOM 1770 C C . SER A 1 226 ? -5.035 16.768 3.815 1.00 94.62 226 SER A C 1
ATOM 1772 O O . SER A 1 226 ? -4.791 17.231 2.705 1.00 94.62 226 SER A O 1
ATOM 1774 N N . LYS A 1 227 ? -4.397 15.689 4.289 1.00 92.00 227 LYS A N 1
ATOM 1775 C CA . LYS A 1 227 ? -3.268 15.037 3.604 1.00 92.00 227 LYS A CA 1
ATOM 1776 C C . LYS A 1 227 ? -3.650 14.277 2.344 1.00 92.00 227 LYS A C 1
ATOM 1778 O O . LYS A 1 227 ? -2.889 14.264 1.378 1.00 92.00 227 LYS A O 1
ATOM 1783 N N . VAL A 1 228 ? -4.819 13.640 2.331 1.00 90.62 228 VAL A N 1
ATOM 1784 C CA . VAL A 1 228 ? -5.314 12.969 1.126 1.00 90.62 228 VAL A CA 1
ATOM 1785 C C . VAL A 1 228 ? -5.526 13.976 -0.002 1.00 90.62 228 VAL A C 1
ATOM 1787 O O . VAL A 1 228 ? -5.180 13.666 -1.140 1.00 90.62 228 VAL A O 1
ATOM 1790 N N . ASN A 1 229 ? -5.997 15.179 0.330 1.00 84.88 229 ASN A N 1
ATOM 1791 C CA . ASN A 1 229 ? -6.278 16.235 -0.639 1.00 84.88 229 ASN A CA 1
ATOM 1792 C C . ASN A 1 229 ? -5.048 17.108 -0.969 1.00 84.88 229 ASN A C 1
ATOM 1794 O O . ASN A 1 229 ? -4.920 17.560 -2.103 1.00 84.88 229 ASN A O 1
ATOM 1798 N N . SER A 1 230 ? -4.136 17.348 -0.016 1.00 79.31 230 SER A N 1
ATOM 1799 C CA . SER A 1 230 ? -2.979 18.240 -0.206 1.00 79.31 230 SER A CA 1
ATOM 1800 C C . SER A 1 230 ? -1.843 17.609 -0.999 1.00 79.31 230 SER A C 1
ATOM 1802 O O . SER A 1 230 ? -1.226 18.275 -1.824 1.00 79.31 230 SER A O 1
ATOM 1804 N N . ASP A 1 231 ? -1.547 16.331 -0.748 1.00 61.91 231 ASP A N 1
ATOM 1805 C CA . ASP A 1 231 ? -0.338 15.681 -1.275 1.00 61.91 231 ASP A CA 1
ATOM 1806 C C . ASP A 1 231 ? -0.436 15.363 -2.784 1.00 61.91 231 ASP A C 1
ATOM 1808 O O . ASP A 1 231 ? 0.518 14.859 -3.372 1.00 61.91 231 ASP A O 1
ATOM 1812 N N . PHE A 1 232 ? -1.576 15.675 -3.408 1.00 55.16 232 PHE A N 1
ATOM 1813 C CA . PHE A 1 232 ? -1.900 15.366 -4.804 1.00 55.16 232 PHE A CA 1
ATOM 1814 C C . PHE A 1 232 ? -2.285 16.591 -5.641 1.00 55.16 232 PHE A C 1
ATOM 1816 O O . PHE A 1 232 ? -2.536 16.475 -6.836 1.00 55.16 232 PHE A O 1
ATOM 1823 N N . SER A 1 233 ? -2.241 17.801 -5.073 1.00 41.94 233 SER A N 1
ATOM 1824 C CA . SER A 1 233 ? -2.347 19.027 -5.870 1.00 41.94 233 SER A CA 1
ATOM 1825 C C . SER A 1 233 ? -1.031 19.296 -6.616 1.00 41.94 233 SER A C 1
ATOM 1827 O O . SER A 1 233 ? -0.321 20.258 -6.334 1.00 41.94 233 SER A O 1
ATOM 1829 N N . ILE A 1 234 ? -0.684 18.448 -7.590 1.00 37.81 234 ILE A N 1
ATOM 1830 C CA . ILE A 1 234 ? 0.386 18.694 -8.573 1.00 37.81 234 ILE A CA 1
ATOM 1831 C C . ILE A 1 234 ? -0.177 19.611 -9.668 1.00 37.81 234 ILE A C 1
ATOM 1833 O O . ILE A 1 234 ? -0.219 19.287 -10.852 1.00 37.81 234 ILE A O 1
ATOM 1837 N N . ALA A 1 235 ? -0.655 20.775 -9.251 1.00 32.81 235 ALA A N 1
ATOM 1838 C CA . ALA A 1 235 ? -1.036 21.863 -10.133 1.00 32.81 235 ALA A CA 1
ATOM 1839 C C . ALA A 1 235 ? -0.469 23.181 -9.601 1.00 32.81 235 ALA A C 1
ATOM 1841 O O . ALA A 1 235 ? -1.161 24.183 -9.599 1.00 32.81 235 ALA A O 1
ATOM 1842 N N . ASP A 1 236 ? 0.799 23.179 -9.185 1.00 30.69 236 ASP A N 1
ATOM 1843 C CA . ASP A 1 236 ? 1.584 24.406 -9.035 1.00 30.69 236 ASP A CA 1
ATOM 1844 C C . ASP A 1 236 ? 2.835 24.321 -9.919 1.00 30.69 236 ASP A C 1
ATOM 1846 O O . ASP A 1 236 ? 3.970 24.117 -9.486 1.00 30.69 236 ASP A O 1
ATOM 1850 N N . SER A 1 237 ? 2.591 24.493 -11.222 1.00 27.48 237 SER A N 1
ATOM 1851 C CA . SER A 1 237 ? 3.487 25.299 -12.054 1.00 27.48 237 SER A CA 1
ATOM 1852 C C . SER A 1 237 ? 3.367 26.753 -11.561 1.00 27.48 237 SER A C 1
ATOM 1854 O O . SER A 1 237 ? 2.259 27.178 -11.240 1.00 27.48 237 SER A O 1
ATOM 1856 N N . PRO A 1 238 ? 4.457 27.529 -11.442 1.00 38.38 238 PRO A N 1
ATOM 1857 C CA . PRO A 1 238 ? 4.448 28.756 -10.659 1.00 38.38 238 PRO A CA 1
ATOM 1858 C C . PRO A 1 238 ? 3.715 29.869 -11.409 1.00 38.38 238 PRO A C 1
ATOM 1860 O O . PRO A 1 238 ? 4.300 30.490 -12.290 1.00 38.38 238 PRO A O 1
ATOM 1863 N N . THR A 1 239 ? 2.466 30.175 -11.059 1.00 26.17 239 THR A N 1
ATOM 1864 C CA . THR A 1 239 ? 1.906 31.532 -11.192 1.00 26.17 239 THR A CA 1
ATOM 1865 C C . THR A 1 239 ? 0.717 31.712 -10.244 1.00 26.17 239 THR A C 1
ATOM 1867 O O . THR A 1 239 ? -0.203 30.905 -10.220 1.00 26.17 239 THR A O 1
ATOM 1870 N N . GLU A 1 240 ? 0.759 32.795 -9.470 1.00 33.50 240 GLU A N 1
ATOM 1871 C CA . GLU A 1 240 ? -0.284 33.303 -8.576 1.00 33.50 240 GLU A CA 1
ATOM 1872 C C . GLU A 1 240 ? -1.709 33.216 -9.159 1.00 33.50 240 GLU A C 1
ATOM 1874 O O . GLU A 1 240 ? -1.938 33.683 -10.272 1.00 33.50 240 GLU A O 1
ATOM 1879 N N . THR A 1 241 ? -2.706 32.784 -8.373 1.00 24.20 241 THR A N 1
ATOM 1880 C CA . THR A 1 241 ? -3.790 33.676 -7.895 1.00 24.20 241 THR A CA 1
ATOM 1881 C C . THR A 1 241 ? -4.761 33.011 -6.907 1.00 24.20 241 THR A C 1
ATOM 1883 O O . THR A 1 241 ? -5.102 31.839 -6.989 1.00 24.20 241 THR A O 1
ATOM 1886 N N . ASN A 1 242 ? -5.214 33.840 -5.964 1.00 27.83 242 ASN A N 1
ATOM 1887 C CA . ASN A 1 242 ? -6.197 33.616 -4.900 1.00 27.83 242 ASN A CA 1
ATOM 1888 C C . ASN A 1 242 ? -7.536 32.969 -5.332 1.00 27.83 242 ASN A C 1
ATOM 1890 O O . ASN A 1 242 ? -8.106 33.390 -6.336 1.00 27.83 242 ASN A O 1
ATOM 1894 N N . ARG A 1 243 ? -8.165 32.180 -4.434 1.00 24.23 243 ARG A N 1
ATOM 1895 C CA . ARG A 1 243 ? -9.314 32.570 -3.557 1.00 24.23 243 ARG A CA 1
ATOM 1896 C C . ARG A 1 243 ? -10.324 31.419 -3.304 1.00 24.23 243 ARG A C 1
ATOM 1898 O O . ARG A 1 243 ? -10.897 30.870 -4.230 1.00 24.23 243 ARG A O 1
ATOM 1905 N N . SER A 1 244 ? -10.548 31.161 -2.009 1.00 34.72 244 SER A N 1
ATOM 1906 C CA . SER A 1 244 ? -11.705 30.589 -1.270 1.00 34.72 244 SER A CA 1
ATOM 1907 C C . SER A 1 244 ? -13.056 30.357 -1.989 1.00 34.72 244 SER A C 1
ATOM 1909 O O . SER A 1 244 ? -13.533 31.241 -2.697 1.00 34.72 244 SER A O 1
ATOM 1911 N N . THR A 1 245 ? -13.759 29.257 -1.646 1.00 28.41 245 THR A N 1
ATOM 1912 C CA . THR A 1 245 ? -15.056 29.268 -0.905 1.00 28.41 245 THR A CA 1
ATOM 1913 C C . THR A 1 245 ? -15.525 27.871 -0.457 1.00 28.41 245 THR A C 1
ATOM 1915 O O . THR A 1 245 ? -15.220 26.869 -1.093 1.00 28.41 245 THR A O 1
ATOM 1918 N N . ASP A 1 246 ? -16.236 27.866 0.676 1.00 30.45 246 ASP A N 1
ATOM 1919 C CA . ASP A 1 246 ? -16.871 26.762 1.412 1.00 30.45 246 ASP A CA 1
ATOM 1920 C C . ASP A 1 246 ? -17.706 25.771 0.585 1.00 30.45 246 ASP A C 1
ATOM 1922 O O . ASP A 1 246 ? -18.415 26.160 -0.343 1.00 30.45 246 ASP A O 1
ATOM 1926 N N . THR A 1 247 ? -17.794 24.523 1.060 1.00 30.73 247 THR A N 1
ATOM 1927 C CA . THR A 1 247 ? -19.091 23.957 1.487 1.00 30.73 247 THR A CA 1
ATOM 1928 C C . THR A 1 247 ? -18.916 22.733 2.389 1.00 30.73 247 THR A C 1
ATOM 1930 O O . THR A 1 247 ? -18.228 21.773 2.052 1.00 30.73 247 THR A O 1
ATOM 1933 N N . ASP A 1 248 ? -19.580 22.812 3.541 1.00 42.75 248 ASP A N 1
ATOM 1934 C CA . ASP A 1 248 ? -19.953 21.715 4.430 1.00 42.75 248 ASP A CA 1
ATOM 1935 C C . ASP A 1 248 ? -20.798 20.640 3.717 1.00 42.75 248 ASP A C 1
ATOM 1937 O O . ASP A 1 248 ? -21.438 20.920 2.701 1.00 42.75 248 ASP A O 1
ATOM 1941 N N . VAL A 1 249 ? -20.883 19.472 4.374 1.00 45.97 249 VAL A N 1
ATOM 1942 C CA . VAL A 1 249 ? -21.837 18.341 4.243 1.00 45.97 249 VAL A CA 1
ATOM 1943 C C . VAL A 1 249 ? -21.162 17.026 3.827 1.00 45.97 249 VAL A C 1
ATOM 1945 O O . VAL A 1 249 ? -21.017 16.742 2.646 1.00 45.97 249 VAL A O 1
ATOM 1948 N N . ALA A 1 250 ? -20.852 16.169 4.812 1.00 39.38 250 ALA A N 1
ATOM 1949 C CA . ALA A 1 250 ? -20.809 14.704 4.645 1.00 39.38 250 ALA A CA 1
ATOM 1950 C C . ALA A 1 250 ? -20.758 13.978 6.010 1.00 39.38 250 ALA A C 1
ATOM 1952 O O . ALA A 1 250 ? -19.758 13.366 6.375 1.00 39.38 250 ALA A O 1
ATOM 1953 N N . GLY A 1 251 ? -21.846 14.058 6.785 1.00 41.12 251 GLY A N 1
ATOM 1954 C CA . GLY A 1 251 ? -21.999 13.348 8.068 1.00 41.12 251 GLY A CA 1
ATOM 1955 C C . GLY A 1 251 ? -22.842 12.065 8.013 1.00 41.12 251 GLY A C 1
ATOM 1956 O O . GLY A 1 251 ? -23.007 11.411 9.032 1.00 41.12 251 GLY A O 1
ATOM 1957 N N . THR A 1 252 ? -23.401 11.690 6.858 1.00 50.19 252 THR A N 1
ATOM 1958 C CA . THR A 1 252 ? -24.471 10.668 6.773 1.00 50.19 252 THR A CA 1
ATOM 1959 C C . THR A 1 252 ? -24.190 9.505 5.822 1.00 50.19 252 THR A C 1
ATOM 1961 O O . THR A 1 252 ? -24.929 8.522 5.826 1.00 50.19 252 THR A O 1
ATOM 1964 N N . GLU A 1 253 ? -23.118 9.545 5.029 1.00 48.72 253 GLU A N 1
ATOM 1965 C CA . GLU A 1 253 ? -22.866 8.499 4.025 1.00 48.72 253 GLU A CA 1
ATOM 1966 C C . GLU A 1 253 ? -22.279 7.210 4.622 1.00 48.72 253 GLU A C 1
ATOM 1968 O O . GLU A 1 253 ? -22.498 6.114 4.098 1.00 48.72 253 GLU A O 1
ATOM 1973 N N . ARG A 1 254 ? -21.580 7.309 5.760 1.00 50.41 254 ARG A N 1
ATOM 1974 C CA . ARG A 1 254 ? -20.877 6.162 6.352 1.00 50.41 254 ARG A CA 1
ATOM 1975 C C . ARG A 1 254 ? -21.833 5.174 7.034 1.00 50.41 254 ARG A C 1
ATOM 1977 O O . ARG A 1 254 ? -21.714 3.975 6.786 1.00 50.41 254 ARG A O 1
ATOM 1984 N N . GLU A 1 255 ? -22.836 5.657 7.774 1.00 56.03 255 GLU A N 1
ATOM 1985 C CA . GLU A 1 255 ? -23.883 4.807 8.379 1.00 56.03 255 GLU A CA 1
ATOM 1986 C C . GLU A 1 255 ? -24.804 4.165 7.333 1.00 56.03 255 GLU A C 1
ATOM 1988 O O . GLU A 1 255 ? -25.152 2.989 7.443 1.00 56.03 255 GLU A O 1
ATOM 1993 N N . LEU A 1 256 ? -25.143 4.894 6.264 1.00 53.22 256 LEU A N 1
ATOM 1994 C CA . LEU A 1 256 ? -25.953 4.362 5.165 1.00 53.22 256 LEU A CA 1
ATOM 1995 C C . LEU A 1 256 ? -25.247 3.203 4.445 1.00 53.22 256 LEU A C 1
ATOM 1997 O O . LEU A 1 256 ? -25.900 2.228 4.073 1.00 53.22 256 LEU A O 1
ATOM 2001 N N . SER A 1 257 ? -23.919 3.261 4.298 1.00 56.59 257 SER A N 1
ATOM 2002 C CA . SER A 1 257 ? -23.144 2.207 3.629 1.00 56.59 257 SER A CA 1
ATOM 2003 C C . SER A 1 257 ? -23.101 0.882 4.411 1.00 56.59 257 SER A C 1
ATOM 2005 O O . SER A 1 257 ? -23.224 -0.194 3.814 1.00 56.59 257 SER A O 1
ATOM 2007 N N . GLU A 1 258 ? -2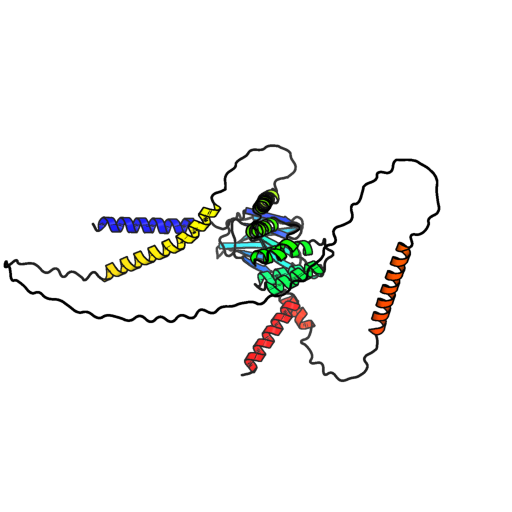3.002 0.948 5.742 1.00 66.31 258 GLU A N 1
ATOM 2008 C CA . GLU A 1 258 ? -23.028 -0.216 6.640 1.00 66.31 258 GLU A CA 1
ATOM 2009 C C . GLU A 1 258 ? -24.443 -0.809 6.721 1.00 66.31 258 GLU A C 1
ATOM 2011 O O . GLU A 1 258 ? -24.631 -2.026 6.600 1.00 66.31 258 GLU A O 1
ATOM 2016 N N . MET A 1 259 ? -25.469 0.048 6.793 1.00 59.06 259 MET A N 1
ATOM 2017 C CA . MET A 1 259 ? -26.865 -0.390 6.790 1.00 59.06 259 MET A CA 1
ATOM 2018 C C . MET A 1 259 ? -27.234 -1.079 5.463 1.00 59.06 259 MET A C 1
ATOM 2020 O O . MET A 1 259 ? -27.874 -2.130 5.461 1.00 59.06 259 MET A O 1
ATOM 2024 N N . LEU A 1 260 ? -26.753 -0.571 4.324 1.00 60.59 260 LEU A N 1
ATOM 2025 C CA . LEU A 1 260 ? -26.996 -1.171 3.007 1.00 60.59 260 LEU A CA 1
ATOM 2026 C C . LEU A 1 260 ? -26.338 -2.551 2.837 1.00 60.59 260 LEU A C 1
ATOM 2028 O O . LEU A 1 260 ? -26.906 -3.406 2.154 1.00 60.59 260 LEU A O 1
ATOM 2032 N N . LYS A 1 261 ? -25.183 -2.820 3.464 1.00 65.00 261 LYS A N 1
ATOM 2033 C CA . LYS A 1 261 ? -24.543 -4.151 3.417 1.00 65.00 261 LYS A CA 1
ATOM 2034 C C . LYS A 1 261 ? -25.349 -5.214 4.167 1.00 65.00 261 LYS A C 1
ATOM 2036 O O . LYS A 1 261 ? -25.524 -6.310 3.639 1.00 65.00 261 LYS A O 1
ATOM 2041 N N . SER A 1 262 ? -25.891 -4.883 5.339 1.00 66.38 262 SER A N 1
ATOM 2042 C CA . SER A 1 262 ? -26.731 -5.800 6.126 1.00 66.38 262 SER A CA 1
ATOM 2043 C C . SER A 1 262 ? -28.047 -6.141 5.406 1.00 66.38 262 SER A C 1
ATOM 2045 O O . SER A 1 262 ? -28.438 -7.307 5.297 1.00 66.38 262 SER A O 1
ATOM 2047 N N . TRP A 1 263 ? -28.685 -5.143 4.788 1.00 71.88 263 TRP A N 1
ATOM 2048 C CA . TRP A 1 263 ? -29.944 -5.340 4.063 1.00 71.88 263 TRP A CA 1
ATOM 2049 C C . TRP A 1 263 ? -29.793 -6.178 2.784 1.00 71.88 263 TRP A C 1
ATOM 2051 O O . TRP A 1 263 ? -30.736 -6.867 2.394 1.00 71.88 263 TRP A O 1
ATOM 2061 N N . ARG A 1 264 ? -28.608 -6.199 2.158 1.00 69.38 264 ARG A N 1
ATOM 2062 C CA . ARG A 1 264 ? -28.331 -7.029 0.968 1.00 69.38 264 ARG A CA 1
ATOM 2063 C C . ARG A 1 264 ? -28.476 -8.525 1.239 1.00 69.38 264 ARG A C 1
ATOM 2065 O O . ARG A 1 264 ? -29.057 -9.229 0.415 1.00 69.38 264 ARG A O 1
ATOM 2072 N N . GLY A 1 265 ? -27.988 -9.007 2.384 1.00 73.25 265 GLY A N 1
ATOM 2073 C CA . GLY A 1 265 ? -28.098 -10.422 2.752 1.00 73.25 265 GLY A CA 1
ATOM 2074 C C . GLY A 1 265 ? -29.555 -10.853 2.934 1.00 73.25 265 GLY A C 1
ATOM 2075 O O . GLY A 1 265 ? -29.982 -11.873 2.397 1.00 73.25 265 GLY A O 1
ATOM 2076 N N . ILE A 1 266 ? -30.344 -10.017 3.613 1.00 75.25 266 ILE A N 1
ATOM 2077 C CA . ILE A 1 266 ? -31.764 -10.276 3.880 1.00 75.25 266 ILE A CA 1
ATOM 2078 C C . ILE A 1 266 ? -32.581 -10.250 2.579 1.00 75.25 266 ILE A C 1
ATOM 2080 O O . ILE A 1 266 ? -33.419 -11.125 2.354 1.00 75.25 266 ILE A O 1
ATOM 2084 N N . LEU A 1 267 ? -32.307 -9.292 1.686 1.00 77.44 267 LEU A N 1
ATOM 2085 C CA . LEU A 1 267 ? -33.034 -9.150 0.422 1.00 77.44 267 LEU A CA 1
ATOM 2086 C C . LEU A 1 267 ? -32.784 -10.333 -0.530 1.00 77.44 267 LEU A C 1
ATOM 2088 O O . LEU A 1 267 ? -33.718 -10.818 -1.168 1.00 77.44 267 LEU A O 1
ATOM 2092 N N . LEU A 1 268 ? -31.547 -10.841 -0.589 1.00 74.88 268 LEU A N 1
ATOM 2093 C CA . LEU A 1 268 ? -31.197 -12.010 -1.405 1.00 74.88 268 LEU A CA 1
ATOM 2094 C C . LEU A 1 268 ? -31.870 -13.294 -0.902 1.00 74.88 268 LEU A C 1
ATOM 2096 O O . LEU A 1 268 ? -32.386 -14.067 -1.711 1.00 74.88 268 LEU A O 1
ATOM 2100 N N . ILE A 1 269 ? -31.928 -13.499 0.418 1.00 75.44 269 ILE A N 1
ATOM 2101 C CA . ILE A 1 269 ? -32.617 -14.652 1.019 1.00 75.44 269 ILE A CA 1
ATOM 2102 C C . ILE A 1 269 ? -34.124 -14.584 0.737 1.00 75.44 269 ILE A C 1
ATOM 2104 O O . ILE A 1 269 ? -34.724 -15.585 0.339 1.00 75.44 269 ILE A O 1
ATOM 2108 N N . ALA A 1 270 ? -34.733 -13.402 0.875 1.00 78.31 270 ALA A N 1
ATOM 2109 C CA . ALA A 1 270 ? -36.150 -13.206 0.579 1.00 78.31 270 ALA A CA 1
ATOM 2110 C C . ALA A 1 270 ? -36.477 -13.499 -0.896 1.00 78.31 270 ALA A C 1
ATOM 2112 O O . ALA A 1 270 ? -37.470 -14.161 -1.198 1.00 78.31 270 ALA A O 1
ATOM 2113 N N . LEU A 1 271 ? -35.617 -13.072 -1.824 1.00 74.38 271 LEU A N 1
ATOM 2114 C CA . LEU A 1 271 ? -35.783 -13.348 -3.251 1.00 74.38 271 LEU A CA 1
ATOM 2115 C C . LEU A 1 271 ? -35.630 -14.830 -3.589 1.00 74.38 271 LEU A C 1
ATOM 2117 O O . LEU A 1 271 ? -36.451 -15.366 -4.334 1.00 74.38 271 LEU A O 1
ATOM 2121 N N . ALA A 1 272 ? -34.634 -15.506 -3.013 1.00 75.94 272 ALA A N 1
ATOM 2122 C CA . ALA A 1 272 ? -34.467 -16.946 -3.179 1.00 75.94 272 ALA A CA 1
ATOM 2123 C C . ALA A 1 272 ? -35.709 -17.708 -2.684 1.00 75.94 272 ALA A C 1
ATOM 2125 O O . ALA A 1 272 ? -36.216 -18.585 -3.385 1.00 75.94 272 ALA A O 1
ATOM 2126 N N . ALA A 1 273 ? -36.264 -17.317 -1.533 1.00 79.38 273 ALA A N 1
ATOM 2127 C CA . ALA A 1 273 ? -37.489 -17.905 -0.999 1.00 79.38 273 ALA A CA 1
ATOM 2128 C C . ALA A 1 273 ? -38.695 -17.693 -1.933 1.00 79.38 273 ALA A C 1
ATOM 2130 O O . ALA A 1 273 ? -39.435 -18.639 -2.202 1.00 79.38 273 ALA A O 1
ATOM 2131 N N . ILE A 1 274 ? -38.871 -16.490 -2.494 1.00 82.56 274 ILE A N 1
ATOM 2132 C CA . ILE A 1 274 ? -39.960 -16.195 -3.443 1.00 82.56 274 ILE A CA 1
ATOM 2133 C C . ILE A 1 274 ? -39.832 -17.037 -4.720 1.00 82.56 274 ILE A C 1
ATOM 2135 O O . ILE A 1 274 ? -40.838 -17.553 -5.216 1.00 82.56 274 ILE A O 1
ATOM 2139 N N . VAL A 1 275 ? -38.616 -17.220 -5.244 1.00 80.06 275 VAL A N 1
ATOM 2140 C CA . VAL A 1 275 ? -38.366 -18.063 -6.426 1.00 80.06 275 VAL A CA 1
ATOM 2141 C C . VAL A 1 275 ? -38.688 -19.529 -6.129 1.00 80.06 275 VAL A C 1
ATOM 2143 O O . VAL A 1 275 ? -39.386 -20.168 -6.918 1.00 80.06 275 VAL A O 1
ATOM 2146 N N . ILE A 1 276 ? -38.262 -20.048 -4.974 1.00 79.06 276 ILE A N 1
ATOM 2147 C CA . ILE A 1 276 ? -38.550 -21.427 -4.549 1.00 79.06 276 ILE A CA 1
ATOM 2148 C C . ILE A 1 276 ? -40.063 -21.647 -4.400 1.00 79.06 276 ILE A C 1
ATOM 2150 O O . ILE A 1 276 ? -40.594 -22.627 -4.923 1.00 79.06 276 ILE A O 1
ATOM 2154 N N . ILE A 1 277 ? -40.781 -20.720 -3.758 1.00 80.94 277 ILE A N 1
ATOM 2155 C CA . ILE A 1 277 ? -42.244 -20.796 -3.601 1.00 80.94 277 ILE A CA 1
ATOM 2156 C C . ILE A 1 277 ? -42.946 -20.724 -4.968 1.00 80.94 277 ILE A C 1
ATOM 2158 O O . ILE A 1 277 ? -43.897 -21.467 -5.229 1.00 80.94 277 ILE A O 1
ATOM 2162 N N . SER A 1 278 ? -42.463 -19.874 -5.876 1.00 75.75 278 SER A N 1
ATOM 2163 C CA . SER A 1 278 ? -43.016 -19.750 -7.232 1.00 75.75 278 SER A CA 1
ATOM 2164 C C . SER A 1 278 ? -42.813 -21.030 -8.055 1.00 75.75 278 SER A C 1
ATOM 2166 O O . SER A 1 278 ? -43.723 -21.465 -8.757 1.00 75.75 278 SER A O 1
ATOM 2168 N N . LEU A 1 279 ? -41.657 -21.688 -7.924 1.00 74.69 279 LEU A N 1
ATOM 2169 C CA . LEU A 1 279 ? -41.391 -22.987 -8.551 1.00 74.69 279 LEU A CA 1
ATOM 2170 C C . LEU A 1 279 ? -42.267 -24.094 -7.951 1.00 74.69 279 LEU A C 1
ATOM 2172 O O . LEU A 1 279 ? -42.893 -24.855 -8.689 1.00 74.69 279 LEU A O 1
ATOM 2176 N N . ALA A 1 280 ? -42.378 -24.155 -6.623 1.00 78.62 280 ALA A N 1
ATOM 2177 C CA . ALA A 1 280 ? -43.199 -25.154 -5.939 1.00 78.62 280 ALA A CA 1
ATOM 2178 C C . ALA A 1 280 ? -44.690 -25.037 -6.308 1.00 78.62 280 ALA A C 1
ATOM 2180 O O . ALA A 1 280 ? -45.367 -26.042 -6.542 1.00 78.62 280 ALA A O 1
ATOM 2181 N N . THR A 1 281 ? -45.210 -23.812 -6.421 1.00 78.94 281 THR A N 1
ATOM 2182 C CA . THR A 1 281 ? -46.601 -23.565 -6.844 1.00 78.94 281 THR A CA 1
ATOM 2183 C C . THR A 1 281 ? -46.844 -23.881 -8.322 1.00 78.94 281 THR A C 1
ATOM 2185 O O . THR A 1 281 ? -47.950 -24.280 -8.691 1.00 78.94 281 THR A O 1
ATOM 2188 N N . TRP A 1 282 ? -45.821 -23.775 -9.175 1.00 77.25 282 TRP A N 1
ATOM 2189 C CA . TRP A 1 282 ? -45.915 -24.185 -10.577 1.00 77.25 282 TRP A CA 1
ATOM 2190 C C . TRP A 1 282 ? -45.996 -25.711 -10.735 1.00 77.25 282 TRP A C 1
ATOM 2192 O O . TRP A 1 282 ? -46.844 -26.199 -11.481 1.00 77.25 282 TRP A O 1
ATOM 2202 N N . PHE A 1 283 ? -45.201 -26.474 -9.975 1.00 76.94 283 PHE A N 1
ATOM 2203 C CA . PHE A 1 283 ? -45.202 -27.945 -10.033 1.00 76.94 283 PHE A CA 1
ATOM 2204 C C . PHE A 1 283 ? -46.414 -28.609 -9.363 1.00 76.94 283 PHE A C 1
ATOM 2206 O O . PHE A 1 283 ? -46.769 -29.736 -9.702 1.00 76.94 283 PHE A O 1
ATOM 2213 N N . THR A 1 284 ? -47.076 -27.930 -8.427 1.00 78.00 284 THR A N 1
ATOM 2214 C CA . THR A 1 284 ? -48.242 -28.480 -7.707 1.00 78.00 284 THR A CA 1
ATOM 2215 C C . THR A 1 284 ? -49.561 -28.340 -8.466 1.00 78.00 284 THR A C 1
ATOM 2217 O O . THR A 1 284 ? -50.564 -28.944 -8.073 1.00 78.00 284 THR A O 1
ATOM 2220 N N . ARG A 1 285 ? -49.589 -27.617 -9.592 1.00 71.50 285 ARG A N 1
ATOM 2221 C CA . ARG A 1 285 ? -50.766 -27.568 -10.465 1.00 71.50 285 ARG A CA 1
ATOM 2222 C C . ARG A 1 285 ? -50.927 -28.882 -11.224 1.00 71.50 285 ARG A C 1
ATOM 2224 O O . ARG A 1 285 ? -50.363 -29.076 -12.298 1.00 71.50 285 ARG A O 1
ATOM 2231 N N . LYS A 1 286 ? -51.746 -29.781 -10.669 1.00 62.97 286 LYS A N 1
ATOM 2232 C CA . LYS A 1 286 ? -52.261 -30.939 -11.408 1.00 62.97 286 LYS A CA 1
ATOM 2233 C C . LYS A 1 286 ? -52.996 -30.453 -12.666 1.00 62.97 286 LYS A C 1
ATOM 2235 O O . LYS A 1 286 ? -53.759 -29.491 -12.568 1.00 62.97 286 LYS A O 1
ATOM 2240 N N . PRO A 1 287 ? -52.809 -31.108 -13.824 1.00 63.59 287 PRO A N 1
ATOM 2241 C CA . PRO A 1 287 ? -53.591 -30.808 -15.013 1.00 63.59 287 PRO A CA 1
ATOM 2242 C C . PRO A 1 287 ? -55.060 -31.094 -14.702 1.00 63.59 287 PRO A C 1
ATOM 2244 O O . PRO A 1 287 ? -55.445 -32.231 -14.423 1.00 63.59 287 PRO A O 1
ATOM 2247 N N . GLU A 1 288 ? -55.861 -30.037 -14.683 1.00 55.94 288 GLU A N 1
ATOM 2248 C CA . GLU A 1 288 ? -57.292 -30.113 -14.438 1.00 55.94 288 GLU A CA 1
ATOM 2249 C C . GLU A 1 288 ? -57.919 -30.870 -15.616 1.00 55.94 288 GLU A C 1
ATOM 2251 O O . GLU A 1 288 ? -57.918 -30.401 -16.756 1.00 55.94 288 GLU A O 1
ATOM 2256 N N . LYS A 1 289 ? -58.373 -32.103 -15.363 1.00 53.69 289 LYS A N 1
ATOM 2257 C CA . LYS A 1 289 ? -59.148 -32.871 -16.338 1.00 53.69 289 LYS A CA 1
ATOM 2258 C C . LYS A 1 289 ? -60.485 -32.163 -16.504 1.00 53.69 289 LYS A C 1
ATOM 2260 O O . LYS A 1 289 ? -61.329 -32.220 -15.615 1.00 53.69 289 LYS A O 1
ATOM 2265 N N . THR A 1 290 ? -60.676 -31.523 -17.647 1.00 48.91 290 THR A N 1
ATOM 2266 C CA . THR A 1 290 ? -61.973 -31.039 -18.112 1.00 48.91 290 THR A CA 1
ATOM 2267 C C . THR A 1 290 ? -62.929 -32.223 -18.237 1.00 48.91 290 THR A C 1
ATOM 2269 O O . THR A 1 290 ? -62.876 -32.985 -19.200 1.00 48.91 290 THR A O 1
ATOM 2272 N N . SER A 1 291 ? -63.787 -32.399 -17.232 1.00 45.75 291 SER A N 1
ATOM 2273 C CA . SER A 1 291 ? -64.880 -33.367 -17.239 1.00 45.75 291 SER A CA 1
ATOM 2274 C C . SER A 1 291 ? -66.197 -32.600 -17.192 1.00 45.75 291 SER A C 1
ATOM 2276 O O . SER A 1 291 ? -66.420 -31.790 -16.299 1.00 45.75 291 SER A O 1
ATOM 2278 N N . SER A 1 292 ? -67.034 -32.825 -18.202 1.00 46.25 292 SER A N 1
ATOM 2279 C CA . SER A 1 292 ? -68.342 -32.203 -18.398 1.00 46.25 292 SER A CA 1
ATOM 2280 C C . SER A 1 292 ? -69.333 -32.586 -17.295 1.00 46.25 292 SER A C 1
ATOM 2282 O O . SER A 1 292 ? -69.520 -33.773 -17.027 1.00 46.25 292 SER A O 1
ATOM 2284 N N . GLU A 1 293 ? -69.988 -31.592 -16.699 1.00 43.50 293 GLU A N 1
ATOM 2285 C CA . GLU A 1 293 ? -71.049 -31.756 -15.702 1.00 43.50 293 GLU A CA 1
ATOM 2286 C C . GLU A 1 293 ? -72.369 -32.278 -16.296 1.00 43.50 293 GLU A C 1
ATOM 2288 O O . GLU A 1 293 ? -72.750 -31.971 -17.426 1.00 43.50 293 GLU A O 1
ATOM 2293 N N . THR A 1 294 ? -73.128 -33.001 -15.472 1.00 39.47 294 THR A N 1
ATOM 2294 C CA . THR A 1 294 ? -74.595 -33.085 -15.546 1.00 39.47 294 THR A CA 1
ATOM 2295 C C . THR A 1 294 ? -75.130 -33.038 -14.106 1.00 39.47 294 THR A C 1
ATOM 2297 O O . THR A 1 294 ? -74.534 -33.688 -13.245 1.00 39.47 294 THR A O 1
ATOM 2300 N N . PRO A 1 295 ? -76.194 -32.272 -13.793 1.00 56.47 295 PRO A N 1
ATOM 2301 C CA . PRO A 1 295 ? -76.569 -31.988 -12.410 1.00 56.47 295 PRO A CA 1
ATOM 2302 C C . PRO A 1 295 ? -77.634 -32.967 -11.906 1.00 56.47 295 PRO A C 1
ATOM 2304 O O . PRO A 1 295 ? -78.585 -33.278 -12.623 1.00 56.47 295 PRO A O 1
ATOM 2307 N N . THR A 1 296 ? -77.540 -33.418 -10.653 1.00 36.91 296 THR A N 1
ATOM 2308 C CA . THR A 1 296 ? -78.691 -33.987 -9.933 1.00 36.91 296 THR A CA 1
ATOM 2309 C C . THR A 1 296 ? -78.605 -33.708 -8.432 1.00 36.91 296 THR A C 1
ATOM 2311 O O . THR A 1 296 ? -77.561 -33.800 -7.796 1.00 36.91 296 THR A O 1
ATOM 2314 N N . THR A 1 297 ? -79.769 -33.307 -7.942 1.00 47.16 297 THR A N 1
ATOM 2315 C CA . THR A 1 297 ? -80.220 -32.762 -6.664 1.00 47.16 297 THR A CA 1
ATOM 2316 C C . THR A 1 297 ? -80.271 -33.796 -5.528 1.00 47.16 297 THR A C 1
ATOM 2318 O O . THR A 1 297 ? -80.684 -34.926 -5.770 1.00 47.16 297 THR A O 1
ATOM 2321 N N . GLY A 1 298 ? -80.001 -33.382 -4.277 1.00 33.69 298 GLY A N 1
ATOM 2322 C CA . GLY A 1 298 ? -80.461 -34.095 -3.067 1.00 33.69 298 GLY A CA 1
ATOM 2323 C C . GLY A 1 298 ? -79.604 -33.928 -1.789 1.00 33.69 298 GLY A C 1
ATOM 2324 O O . GLY A 1 298 ? -78.466 -34.386 -1.785 1.00 33.69 298 GLY A O 1
ATOM 2325 N N . PRO A 1 299 ? -80.135 -33.320 -0.703 1.00 48.66 299 PRO A N 1
ATOM 2326 C CA . PRO A 1 299 ? -79.607 -33.350 0.680 1.00 48.66 299 PRO A CA 1
ATOM 2327 C C . PRO A 1 299 ? -80.494 -34.243 1.600 1.00 48.66 299 PRO A C 1
ATOM 2329 O O . PRO A 1 299 ? -81.496 -34.761 1.103 1.00 48.66 299 PRO A O 1
ATOM 2332 N N . PRO A 1 300 ? -80.344 -34.271 2.948 1.00 67.38 300 PRO A N 1
ATOM 2333 C CA . PRO A 1 300 ? -79.170 -34.277 3.850 1.00 67.38 300 PRO A CA 1
ATOM 2334 C C . PRO A 1 300 ? -79.229 -35.428 4.905 1.00 67.38 300 PRO A C 1
ATOM 2336 O O . PRO A 1 300 ? -80.301 -35.959 5.160 1.00 67.38 300 PRO A O 1
ATOM 2339 N N . GLU A 1 301 ? -78.134 -35.743 5.615 1.00 38.53 301 GLU A N 1
ATOM 2340 C CA . GLU A 1 301 ? -78.171 -36.408 6.947 1.00 38.53 301 GLU A CA 1
ATOM 2341 C C . GLU A 1 301 ? -76.807 -36.206 7.665 1.00 38.53 301 GLU A C 1
ATOM 2343 O O . GLU A 1 301 ? -75.776 -36.404 7.031 1.00 38.53 301 GLU A O 1
ATOM 2348 N N . THR A 1 302 ? -76.655 -35.521 8.811 1.00 37.75 302 THR A N 1
ATOM 2349 C CA . THR A 1 302 ? -77.029 -35.755 10.234 1.00 37.75 302 THR A CA 1
ATOM 2350 C C . THR A 1 302 ? -75.979 -36.552 11.057 1.00 37.75 302 THR A C 1
ATOM 2352 O O . THR A 1 302 ? -75.792 -37.734 10.825 1.00 37.75 302 THR A O 1
ATOM 2355 N N . LEU A 1 303 ? -75.400 -35.861 12.066 1.00 38.06 303 LEU A N 1
ATOM 2356 C CA . LEU A 1 303 ? -74.869 -36.268 13.400 1.00 38.06 303 LEU A CA 1
ATOM 2357 C C . LEU A 1 303 ? -73.731 -37.305 13.594 1.00 38.06 303 LEU A C 1
ATOM 2359 O O . LEU A 1 303 ? -73.846 -38.447 13.185 1.00 38.06 303 LEU A O 1
ATOM 2363 N N . GLU A 1 304 ? -72.715 -36.889 14.378 1.00 36.41 304 GLU A N 1
ATOM 2364 C CA . GLU A 1 304 ? -72.089 -37.513 15.587 1.00 36.41 304 GLU A CA 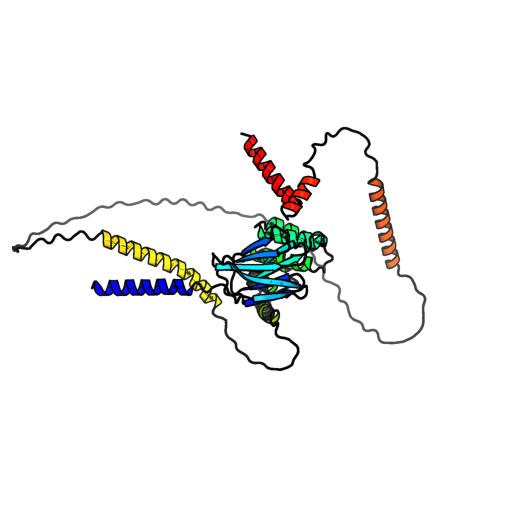1
ATOM 2365 C C . GLU A 1 304 ? -70.639 -36.973 15.716 1.00 36.41 304 GLU A C 1
ATOM 2367 O O . GLU A 1 304 ? -69.877 -37.027 14.761 1.00 36.41 304 GLU A O 1
ATOM 2372 N N . ALA A 1 305 ? -70.198 -36.207 16.722 1.00 37.75 305 ALA A N 1
ATOM 2373 C CA . ALA A 1 305 ? -70.202 -36.307 18.187 1.00 37.75 305 ALA A CA 1
ATOM 2374 C C . ALA A 1 305 ? -69.059 -37.173 18.781 1.00 37.75 305 ALA A C 1
ATOM 2376 O O . ALA A 1 305 ? -69.002 -38.376 18.571 1.00 37.75 305 ALA A O 1
ATOM 2377 N N . VAL A 1 306 ? -68.269 -36.506 19.644 1.00 43.50 306 VAL A N 1
ATOM 2378 C CA . VAL A 1 306 ? -67.518 -36.982 20.837 1.00 43.50 306 VAL A CA 1
ATOM 2379 C C . VAL A 1 306 ? -65.969 -37.081 20.754 1.00 43.50 306 VAL A C 1
ATOM 2381 O O . VAL A 1 306 ? -65.425 -37.397 19.699 1.00 43.50 306 VAL A O 1
ATOM 2384 N N . PRO A 1 307 ? -65.255 -36.736 21.862 1.00 62.72 307 PRO A N 1
ATOM 2385 C CA . PRO A 1 307 ? -63.866 -36.260 21.900 1.00 62.72 307 PRO A CA 1
ATOM 2386 C C . PRO A 1 307 ? -62.921 -37.124 22.786 1.00 62.72 307 PRO A C 1
ATOM 2388 O O . PRO A 1 307 ? -63.273 -38.233 23.176 1.00 62.72 307 PRO A O 1
ATOM 2391 N N . SER A 1 308 ? -61.779 -36.527 23.175 1.00 37.34 308 SER A N 1
ATOM 2392 C CA . SER A 1 308 ? -60.932 -36.797 24.366 1.00 37.34 308 SER A CA 1
ATOM 2393 C C . SER A 1 308 ? -59.689 -37.685 24.219 1.00 37.34 308 SER A C 1
ATOM 2395 O O . SER A 1 308 ? -59.798 -38.846 23.854 1.00 37.34 308 SER A O 1
ATOM 2397 N N . SER A 1 309 ? -58.538 -37.141 24.654 1.00 40.72 309 SER A N 1
ATOM 2398 C CA . SER A 1 309 ? -57.602 -37.669 25.689 1.00 40.72 309 SER A CA 1
ATOM 2399 C C . SER A 1 309 ? -56.258 -36.910 25.575 1.00 40.72 309 SER A C 1
ATOM 2401 O O . SER A 1 309 ? -55.709 -36.865 24.481 1.00 40.72 309 SER A O 1
ATOM 2403 N N . VAL A 1 310 ? -55.779 -36.115 26.547 1.00 39.34 310 VAL A N 1
ATOM 2404 C CA . VAL A 1 310 ? -55.185 -36.446 27.874 1.00 39.34 310 VAL A CA 1
ATOM 2405 C C . VAL A 1 310 ? -53.801 -37.123 27.781 1.00 39.34 310 VAL A C 1
ATOM 2407 O O . VAL A 1 310 ? -53.672 -38.136 27.103 1.00 39.34 310 VAL A O 1
ATOM 2410 N N . GLY A 1 311 ? -52.812 -36.577 28.514 1.00 37.34 311 GLY A N 1
ATOM 2411 C CA . GLY A 1 311 ? -51.434 -37.083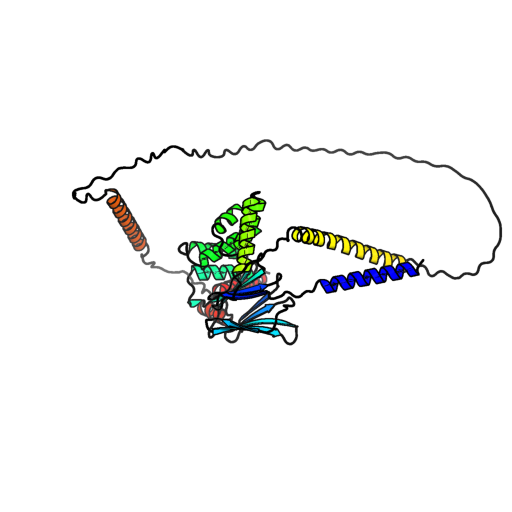 28.702 1.00 37.34 311 GLY A CA 1
ATOM 2412 C C . GLY A 1 311 ? -50.389 -35.953 28.596 1.00 37.34 311 GLY A C 1
ATOM 2413 O O . GLY A 1 311 ? -49.977 -35.663 27.481 1.00 37.34 311 GLY A O 1
ATOM 2414 N N . THR A 1 312 ? -50.144 -35.074 29.580 1.00 36.75 312 THR A N 1
ATOM 2415 C CA . THR A 1 312 ? -49.447 -35.197 30.891 1.00 36.75 312 THR A CA 1
ATOM 2416 C C . THR A 1 312 ? -47.927 -35.448 30.815 1.00 36.75 312 THR A C 1
ATOM 2418 O O . THR A 1 312 ? -47.533 -36.479 30.287 1.00 36.75 312 THR A O 1
ATOM 2421 N N . GLU A 1 313 ? -47.167 -34.517 31.436 1.00 35.38 313 GLU A N 1
ATOM 2422 C CA . GLU A 1 313 ? -45.822 -34.605 32.076 1.00 35.38 313 GLU A CA 1
ATOM 2423 C C . GLU A 1 313 ? -44.623 -35.043 31.192 1.00 35.38 313 GLU A C 1
ATOM 2425 O O . GLU A 1 313 ? -44.767 -35.829 30.269 1.00 35.38 313 GLU A O 1
ATOM 2430 N N . THR A 1 314 ? -43.415 -34.473 31.308 1.00 40.44 314 THR A N 1
ATOM 2431 C CA . THR A 1 314 ? -42.563 -34.457 32.512 1.00 40.44 314 THR A CA 1
ATOM 2432 C C . THR A 1 314 ? -41.514 -33.329 32.458 1.00 40.44 314 THR A C 1
ATOM 2434 O O . THR A 1 314 ? -40.920 -33.068 31.411 1.00 40.44 314 THR A O 1
ATOM 2437 N N . GLU A 1 315 ? -41.277 -32.698 33.610 1.00 44.00 315 GLU A N 1
ATOM 2438 C CA . GLU A 1 315 ? -40.098 -31.888 33.944 1.00 44.00 315 GLU A CA 1
ATOM 2439 C C . GLU A 1 315 ? -38.829 -32.754 34.019 1.00 44.00 315 GLU A C 1
ATOM 2441 O O . GLU A 1 315 ? -38.875 -33.867 34.539 1.00 44.00 315 GLU A O 1
ATOM 2446 N N . GLU A 1 316 ? -37.675 -32.216 33.614 1.00 46.59 316 GLU A N 1
ATOM 2447 C CA . GLU A 1 316 ? -36.408 -32.598 34.244 1.00 46.59 316 GLU A CA 1
ATOM 2448 C C . GLU A 1 316 ? -35.491 -31.373 34.371 1.00 46.59 316 GLU A C 1
ATOM 2450 O O . GLU A 1 316 ? -35.021 -30.775 33.402 1.00 46.59 316 GLU A O 1
ATOM 2455 N N . GLU A 1 317 ? -35.321 -30.985 35.629 1.00 39.03 317 GLU A N 1
ATOM 2456 C CA . GLU A 1 317 ? -34.448 -29.963 36.178 1.00 39.03 317 GLU A CA 1
ATOM 2457 C C . GLU A 1 317 ? -33.090 -30.609 36.489 1.00 39.03 317 GLU A C 1
ATOM 2459 O O . GLU A 1 317 ? -33.020 -31.537 37.290 1.00 39.03 317 GLU A O 1
ATOM 2464 N N . ILE A 1 318 ? -31.995 -30.114 35.903 1.00 47.16 318 ILE A N 1
ATOM 2465 C CA . ILE A 1 318 ? -30.645 -30.355 36.434 1.00 47.16 318 ILE A CA 1
ATOM 2466 C C . ILE A 1 318 ? -29.884 -29.033 36.416 1.00 47.16 318 ILE A C 1
ATOM 2468 O O . ILE A 1 318 ? -29.439 -28.547 35.377 1.00 47.16 318 ILE A O 1
ATOM 2472 N N . GLY A 1 319 ? -29.747 -28.449 37.604 1.00 36.12 319 GLY A N 1
ATOM 2473 C CA . GLY A 1 319 ? -28.813 -27.369 37.869 1.00 36.12 319 GLY A CA 1
ATOM 2474 C C . GLY A 1 319 ? -27.385 -27.882 38.044 1.00 36.12 319 GLY A C 1
ATOM 2475 O O . GLY A 1 319 ? -27.156 -28.978 38.549 1.00 36.12 319 GLY A O 1
ATOM 2476 N N . GLN A 1 320 ? -26.410 -27.039 37.711 1.00 40.53 320 GLN A N 1
ATOM 2477 C CA . GLN A 1 320 ? -25.139 -27.014 38.429 1.00 40.53 320 GLN A CA 1
ATOM 2478 C C . GLN A 1 320 ? -24.480 -25.644 38.263 1.00 40.53 320 GLN A C 1
ATOM 2480 O O . GLN A 1 320 ? -23.969 -25.287 37.205 1.00 40.53 320 GLN A O 1
ATOM 2485 N N . ALA A 1 321 ? -24.538 -24.867 39.342 1.00 36.12 321 ALA A N 1
ATOM 2486 C CA . ALA A 1 321 ? -23.779 -23.644 39.529 1.00 36.12 321 ALA A CA 1
ATOM 2487 C C . ALA A 1 321 ? -22.356 -24.008 39.979 1.00 36.12 321 ALA A C 1
ATOM 2489 O O . ALA A 1 321 ? -22.185 -24.773 40.929 1.00 36.12 321 ALA A O 1
ATOM 2490 N N . VAL A 1 322 ? -21.348 -23.448 39.309 1.00 43.72 322 VAL A N 1
ATOM 2491 C CA . VAL A 1 322 ? -19.944 -23.520 39.728 1.00 43.72 322 VAL A CA 1
ATOM 2492 C C . VAL A 1 322 ? -19.448 -22.101 39.990 1.00 43.72 322 VAL A C 1
ATOM 2494 O O . VAL A 1 322 ? -19.443 -21.246 39.108 1.00 43.72 322 VAL A O 1
ATOM 2497 N N . ASP A 1 323 ? -19.073 -21.890 41.246 1.00 48.09 323 ASP A N 1
ATOM 2498 C CA . ASP A 1 323 ? -18.421 -20.723 41.837 1.00 48.09 323 ASP A CA 1
ATOM 2499 C C . ASP A 1 323 ? -16.923 -20.707 41.476 1.00 48.09 323 ASP A C 1
ATOM 2501 O O . ASP A 1 323 ? -16.265 -21.745 41.603 1.00 48.09 323 ASP A O 1
ATOM 2505 N N . PRO A 1 324 ? -16.345 -19.560 41.080 1.00 53.31 324 PRO A N 1
ATOM 2506 C CA . PRO A 1 324 ? -14.916 -19.353 41.245 1.00 53.31 324 PRO A CA 1
ATOM 2507 C C . PRO A 1 324 ? -14.632 -18.143 42.142 1.00 53.31 324 PRO A C 1
ATOM 2509 O O . PRO A 1 324 ? -14.550 -16.993 41.701 1.00 53.31 324 PRO A O 1
ATOM 2512 N N . ARG A 1 325 ? -14.367 -18.428 43.419 1.00 38.25 325 ARG A N 1
ATOM 2513 C CA . ARG A 1 325 ? -13.655 -17.522 44.320 1.00 38.25 325 ARG A CA 1
ATOM 2514 C C . ARG A 1 325 ? -12.142 -17.575 44.089 1.00 38.25 325 ARG A C 1
ATOM 2516 O O . ARG A 1 325 ? -11.522 -18.628 44.159 1.00 38.25 325 ARG A O 1
ATOM 2523 N N . ALA A 1 326 ? -11.590 -16.368 43.983 1.00 36.28 326 ALA A N 1
ATOM 2524 C CA . ALA A 1 326 ? -10.302 -15.917 44.508 1.00 36.28 326 ALA A CA 1
ATOM 2525 C C . ALA A 1 326 ? -9.010 -16.540 43.943 1.00 36.28 326 ALA A C 1
ATOM 2527 O O . ALA A 1 326 ? -8.510 -17.566 44.393 1.00 36.28 326 ALA A O 1
ATOM 2528 N N . SER A 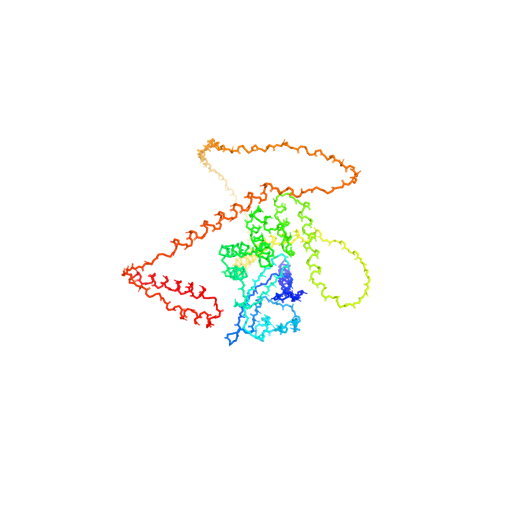1 327 ? -8.348 -15.773 43.078 1.00 39.06 327 SER A N 1
ATOM 2529 C CA . SER A 1 327 ? -6.885 -15.723 43.023 1.00 39.06 327 SER A CA 1
ATOM 2530 C C . SER A 1 327 ? -6.452 -14.261 42.960 1.00 39.06 327 SER A C 1
ATOM 2532 O O . SER A 1 327 ? -6.515 -13.605 41.928 1.00 39.06 327 SER A O 1
ATOM 2534 N N . SER A 1 328 ? -6.088 -13.751 44.136 1.00 36.75 328 SER A N 1
ATOM 2535 C CA . SER A 1 328 ? -5.456 -12.456 44.362 1.00 36.75 328 SER A CA 1
ATOM 2536 C C . SER A 1 328 ? -3.992 -12.556 43.941 1.00 36.75 328 SER A C 1
ATOM 2538 O O . SER A 1 328 ? -3.199 -13.181 44.645 1.00 36.75 328 SER A O 1
ATOM 2540 N N . LEU A 1 329 ? -3.630 -11.945 42.813 1.00 38.66 329 LEU A N 1
ATOM 2541 C CA . LEU A 1 329 ? -2.239 -11.689 42.448 1.00 38.66 329 LEU A CA 1
ATOM 2542 C C . LEU A 1 329 ? -1.885 -10.248 42.816 1.00 38.66 329 LEU A C 1
ATOM 2544 O O . LEU A 1 329 ? -2.479 -9.287 42.335 1.00 38.66 329 LEU A O 1
ATOM 2548 N N . VAL A 1 330 ? -0.914 -10.158 43.716 1.00 38.88 330 VAL A N 1
ATOM 2549 C CA . VAL A 1 330 ? -0.247 -8.957 44.209 1.00 38.88 330 VAL A CA 1
ATOM 2550 C C . VAL A 1 330 ? 0.429 -8.235 43.040 1.00 38.88 330 VAL A C 1
ATOM 2552 O O . VAL A 1 330 ? 1.292 -8.809 42.377 1.00 38.88 330 VAL A O 1
ATOM 2555 N N . ALA A 1 331 ? 0.044 -6.983 42.797 1.00 39.28 331 ALA A N 1
ATOM 2556 C CA . ALA A 1 331 ? 0.778 -6.065 41.933 1.00 39.28 331 ALA A CA 1
ATOM 2557 C C . ALA A 1 331 ? 1.858 -5.337 42.759 1.00 39.28 331 ALA A C 1
ATOM 2559 O O . ALA A 1 331 ? 1.583 -4.972 43.905 1.00 39.28 331 ALA A O 1
ATOM 2560 N N . PRO A 1 332 ? 3.072 -5.119 42.223 1.00 44.88 332 PRO A N 1
ATOM 2561 C CA . PRO A 1 332 ? 4.079 -4.311 42.895 1.00 44.88 332 PRO A CA 1
ATOM 2562 C C . PRO A 1 332 ? 3.700 -2.826 42.840 1.00 44.88 332 PRO A C 1
ATOM 2564 O O . PRO A 1 332 ? 3.477 -2.252 41.775 1.00 44.88 332 PRO A O 1
ATOM 2567 N N . GLU A 1 333 ? 3.640 -2.227 44.022 1.00 38.72 333 GLU A N 1
ATOM 2568 C CA . GLU A 1 333 ? 3.500 -0.798 44.279 1.00 38.72 333 GLU A CA 1
ATOM 2569 C C . GLU A 1 333 ? 4.756 -0.069 43.773 1.00 38.72 333 GLU A C 1
ATOM 2571 O O . GLU A 1 333 ? 5.853 -0.242 44.306 1.00 38.72 333 GLU A O 1
ATOM 2576 N N . ILE A 1 334 ? 4.615 0.705 42.694 1.00 38.00 334 ILE A N 1
ATOM 2577 C CA . ILE A 1 334 ? 5.652 1.631 42.228 1.00 38.00 334 ILE A CA 1
ATOM 2578 C C . ILE A 1 334 ? 5.397 2.959 42.935 1.00 38.00 334 ILE A C 1
ATOM 2580 O O . ILE A 1 334 ? 4.495 3.712 42.571 1.00 38.00 334 ILE A O 1
ATOM 2584 N N . VAL A 1 335 ? 6.199 3.214 43.964 1.00 40.59 335 VAL A N 1
ATOM 2585 C CA . VAL A 1 335 ? 6.318 4.515 44.620 1.00 40.59 335 VAL A CA 1
ATOM 2586 C C . VAL A 1 335 ? 7.009 5.464 43.641 1.00 40.59 335 VAL A C 1
ATOM 2588 O O . VAL A 1 335 ? 8.172 5.267 43.292 1.00 40.59 335 VAL A O 1
ATOM 2591 N N . ILE A 1 336 ? 6.277 6.469 43.162 1.00 39.44 336 ILE A N 1
ATOM 2592 C CA . ILE A 1 336 ? 6.845 7.624 42.465 1.00 39.44 336 ILE A CA 1
ATOM 2593 C C . ILE A 1 336 ? 7.000 8.717 43.521 1.00 39.44 336 ILE A C 1
ATOM 2595 O O . ILE A 1 336 ? 6.019 9.363 43.893 1.00 39.44 336 ILE A O 1
ATOM 2599 N N . ASP A 1 337 ? 8.228 8.893 44.011 1.00 39.00 337 ASP A N 1
ATOM 2600 C CA . ASP A 1 337 ? 8.598 10.060 44.809 1.00 39.00 337 ASP A CA 1
ATOM 2601 C C . ASP A 1 337 ? 8.395 11.318 43.960 1.00 39.00 337 ASP A C 1
ATOM 2603 O O . ASP A 1 337 ? 8.986 11.495 42.893 1.00 39.00 337 ASP A O 1
ATOM 2607 N N . THR A 1 338 ? 7.491 12.163 44.441 1.00 43.12 338 THR A N 1
ATOM 2608 C CA . THR A 1 338 ? 7.162 13.469 43.886 1.00 43.12 338 THR A CA 1
ATOM 2609 C C . THR A 1 338 ? 7.668 14.496 44.879 1.00 43.12 338 THR A C 1
ATOM 2611 O O . THR A 1 338 ? 6.961 14.795 45.829 1.00 43.12 338 THR A O 1
ATOM 2614 N N . GLU A 1 339 ? 8.875 15.017 44.681 1.00 40.62 339 GLU A N 1
ATOM 2615 C CA . GLU A 1 339 ? 9.346 16.243 45.330 1.00 40.62 339 GLU A CA 1
ATOM 2616 C C . GLU A 1 339 ? 10.649 16.694 44.655 1.00 40.62 339 GLU A C 1
ATOM 2618 O O . GLU A 1 339 ? 11.707 16.145 44.924 1.00 40.62 339 GLU A O 1
ATOM 2623 N N . GLU A 1 340 ? 10.577 17.691 43.768 1.00 43.00 340 GLU A N 1
ATOM 2624 C CA . GLU A 1 340 ? 11.538 18.799 43.814 1.00 43.00 340 GLU A CA 1
ATOM 2625 C C . GLU A 1 340 ? 10.944 20.025 43.107 1.00 43.00 340 GLU A C 1
ATOM 2627 O O . GLU A 1 340 ? 10.814 20.103 41.884 1.00 43.00 340 GLU A O 1
ATOM 2632 N N . LEU A 1 341 ? 10.512 20.967 43.942 1.00 37.41 341 LEU A N 1
ATOM 2633 C CA . LEU A 1 341 ? 10.132 22.324 43.588 1.00 37.41 341 LEU A CA 1
ATOM 2634 C C . LEU A 1 341 ? 11.412 23.053 43.142 1.00 37.41 341 LEU A C 1
ATOM 2636 O O . LEU A 1 341 ? 12.278 23.319 43.971 1.00 37.41 341 LEU A O 1
ATOM 2640 N N . ILE A 1 342 ? 11.544 23.386 41.857 1.00 42.41 342 ILE A N 1
ATOM 2641 C CA . ILE A 1 342 ? 12.593 24.309 41.405 1.00 42.41 342 ILE A CA 1
ATOM 2642 C C . ILE A 1 342 ? 12.007 25.719 41.406 1.00 42.41 342 ILE A C 1
ATOM 2644 O O . ILE A 1 342 ? 11.224 26.105 40.537 1.00 42.41 342 ILE A O 1
ATOM 2648 N N . GLU A 1 343 ? 12.395 26.457 42.438 1.00 41.34 343 GLU A N 1
ATOM 2649 C CA . GLU A 1 343 ? 12.278 27.902 42.570 1.00 41.34 343 GLU A CA 1
ATOM 2650 C C . GLU A 1 343 ? 13.215 28.563 41.544 1.00 41.34 343 GLU A C 1
ATOM 2652 O O . GLU A 1 343 ? 14.427 28.352 41.547 1.00 41.34 343 GLU A O 1
ATOM 2657 N N . VAL A 1 344 ? 12.639 29.316 40.604 1.00 44.06 344 VAL A N 1
ATOM 2658 C CA . VAL A 1 344 ? 13.389 30.097 39.614 1.00 44.06 344 VAL A CA 1
ATOM 2659 C C . VAL A 1 344 ? 13.729 31.446 40.248 1.00 44.06 344 VAL A C 1
ATOM 2661 O O . VAL A 1 344 ? 12.934 32.382 40.187 1.00 44.06 344 VAL A O 1
ATOM 2664 N N . GLU A 1 345 ? 14.903 31.539 40.873 1.00 41.28 345 GLU A N 1
ATOM 2665 C CA . GLU A 1 345 ? 15.544 32.823 41.176 1.00 41.28 345 GLU A CA 1
ATOM 2666 C C . GLU A 1 345 ? 16.240 33.360 39.915 1.00 41.28 345 GLU A C 1
ATOM 2668 O O . GLU A 1 345 ? 17.124 32.720 39.341 1.00 41.28 345 GLU A O 1
ATOM 2673 N N . GLU A 1 346 ? 15.853 34.561 39.483 1.00 54.06 346 GLU A N 1
ATOM 2674 C CA . GLU A 1 346 ? 16.609 35.354 38.513 1.00 54.06 346 GLU A CA 1
ATOM 2675 C C . GLU A 1 346 ? 17.847 35.973 39.181 1.00 54.06 346 GLU A C 1
ATOM 2677 O O . GLU A 1 346 ? 17.704 36.658 40.198 1.00 54.06 346 GLU A O 1
ATOM 2682 N N . PRO A 1 347 ? 19.050 35.880 38.585 1.00 47.84 347 PRO A N 1
ATOM 2683 C CA . PRO A 1 347 ? 20.135 36.762 38.968 1.00 47.84 347 PRO A CA 1
ATOM 2684 C C . PRO A 1 347 ? 20.330 37.897 37.962 1.00 47.84 347 PRO A C 1
ATOM 2686 O O . PRO A 1 347 ? 20.565 37.723 36.764 1.00 47.84 347 PRO A O 1
ATOM 2689 N N . SER A 1 348 ? 20.273 39.091 38.541 1.00 37.00 348 SER A N 1
ATOM 2690 C CA . SER A 1 348 ? 20.613 40.376 37.958 1.00 37.00 348 SER A CA 1
ATOM 2691 C C . SER A 1 348 ? 22.062 40.447 37.466 1.00 37.00 348 SER A C 1
ATOM 2693 O O . SER A 1 348 ? 22.992 39.870 38.025 1.00 37.00 348 SER A O 1
ATOM 2695 N N . THR A 1 349 ? 22.240 41.257 36.430 1.00 41.28 349 THR A N 1
ATOM 2696 C CA . THR A 1 349 ? 23.501 41.710 35.839 1.00 41.28 349 THR A CA 1
ATOM 2697 C C . THR A 1 349 ? 24.463 42.346 36.848 1.00 41.28 349 THR A C 1
ATOM 2699 O O . THR A 1 349 ? 24.090 43.319 37.501 1.00 41.28 349 THR A O 1
ATOM 2702 N N . THR A 1 350 ? 25.738 41.936 36.873 1.00 41.69 350 THR A N 1
ATOM 2703 C CA . THR A 1 350 ? 26.893 42.842 37.074 1.00 41.69 350 THR A CA 1
ATOM 2704 C C . THR A 1 350 ? 28.178 42.215 36.515 1.00 41.69 350 THR A C 1
ATOM 2706 O O . THR A 1 350 ? 28.355 41.002 36.533 1.00 41.69 350 THR A O 1
ATOM 2709 N N . ALA A 1 351 ? 29.048 43.059 35.966 1.00 45.72 351 ALA A N 1
ATOM 2710 C CA . ALA A 1 351 ? 30.266 42.719 35.241 1.00 45.72 351 ALA A CA 1
ATOM 2711 C C . ALA A 1 351 ? 31.494 42.434 36.136 1.00 45.72 351 ALA A C 1
ATOM 2713 O O . ALA A 1 351 ? 31.591 42.977 37.235 1.00 45.72 351 ALA A O 1
ATOM 2714 N N . SER A 1 352 ? 32.461 41.709 35.544 1.00 37.16 352 SER A N 1
ATOM 2715 C CA . SER A 1 352 ? 33.932 41.879 35.626 1.00 37.16 352 SER A CA 1
ATOM 2716 C C . SER A 1 352 ? 34.775 40.703 36.165 1.00 37.16 352 SER A C 1
ATOM 2718 O O . SER A 1 352 ? 34.571 40.209 37.264 1.00 37.16 352 SER A O 1
ATOM 2720 N N . GLU A 1 353 ? 35.813 40.413 35.365 1.00 36.81 353 GLU A N 1
ATOM 2721 C CA . GLU A 1 353 ? 37.126 39.785 35.633 1.00 36.81 353 GLU A CA 1
ATOM 2722 C C . GLU A 1 353 ? 37.367 38.264 35.461 1.00 36.81 353 GLU A C 1
ATOM 2724 O O . GLU A 1 353 ? 36.488 37.440 35.708 1.00 36.81 353 GLU A O 1
ATOM 2729 N N . PRO A 1 354 ? 38.572 37.874 34.963 1.00 50.88 354 PRO A N 1
ATOM 2730 C CA . PRO A 1 354 ? 38.848 36.537 34.453 1.00 50.88 354 PRO A CA 1
ATOM 2731 C C . PRO A 1 354 ? 39.520 35.651 35.510 1.00 50.88 354 PRO A C 1
ATOM 2733 O O . PRO A 1 354 ? 40.605 35.956 36.011 1.00 50.88 354 PRO A O 1
ATOM 2736 N N . HIS A 1 355 ? 38.922 34.493 35.787 1.00 37.81 355 HIS A N 1
ATOM 2737 C CA . HIS A 1 355 ? 39.525 33.465 36.629 1.00 37.81 355 HIS A CA 1
ATOM 2738 C C . HIS A 1 355 ? 39.671 32.116 35.926 1.00 37.81 355 HIS A C 1
ATOM 2740 O O . HIS A 1 355 ? 38.939 31.757 35.006 1.00 37.81 355 HIS A O 1
ATOM 2746 N N . ALA A 1 356 ? 40.729 31.430 36.351 1.00 43.62 356 ALA A N 1
ATOM 2747 C CA . ALA A 1 356 ? 41.337 30.255 35.761 1.00 43.62 356 ALA A CA 1
ATOM 2748 C C . ALA A 1 356 ? 40.366 29.075 35.593 1.00 43.62 356 ALA A C 1
ATOM 2750 O O . ALA A 1 356 ? 39.527 28.806 36.449 1.00 43.62 356 ALA A O 1
ATOM 2751 N N . GLN A 1 357 ? 40.544 28.340 34.491 1.00 44.12 357 GLN A N 1
ATOM 2752 C CA . GLN A 1 357 ? 39.834 27.100 34.184 1.00 44.12 357 GLN A CA 1
ATOM 2753 C C . GLN A 1 357 ? 40.143 26.012 35.220 1.00 44.12 357 GLN A C 1
ATOM 2755 O O . GLN A 1 357 ? 41.101 25.247 35.091 1.00 44.12 357 GLN A O 1
ATOM 2760 N N . THR A 1 358 ? 39.284 25.906 36.226 1.00 45.34 358 THR A N 1
ATOM 2761 C CA . THR A 1 358 ? 39.157 24.714 37.062 1.00 45.34 358 THR A CA 1
ATOM 2762 C C . THR A 1 358 ? 38.410 23.663 36.242 1.00 45.34 358 THR A C 1
ATOM 2764 O O . THR A 1 358 ? 37.231 23.825 35.940 1.00 45.34 358 THR A O 1
ATOM 2767 N N . ARG A 1 359 ? 39.114 22.614 35.796 1.00 50.91 359 ARG A N 1
ATOM 2768 C CA . ARG A 1 359 ? 38.504 21.490 35.070 1.00 50.91 359 ARG A CA 1
ATOM 2769 C C . ARG A 1 359 ? 37.517 20.759 35.976 1.00 50.91 359 ARG A C 1
ATOM 2771 O O . ARG A 1 359 ? 37.886 20.316 37.060 1.00 50.91 359 ARG A O 1
ATOM 2778 N N . ASP A 1 360 ? 36.304 20.613 35.467 1.00 55.62 360 ASP A N 1
ATOM 2779 C CA . ASP A 1 360 ? 35.181 19.929 36.092 1.00 55.62 360 ASP A CA 1
ATOM 2780 C C . ASP A 1 360 ? 35.505 18.438 36.374 1.00 55.62 360 ASP A C 1
ATOM 2782 O O . ASP A 1 360 ? 35.892 17.702 35.450 1.00 55.62 360 ASP A O 1
ATOM 2786 N N . PRO A 1 361 ? 35.403 17.966 37.634 1.00 56.34 361 PRO A N 1
ATOM 2787 C CA . PRO A 1 361 ? 35.684 16.580 38.009 1.00 56.34 361 PRO A CA 1
ATOM 2788 C C . PRO A 1 361 ? 34.751 15.552 37.346 1.00 56.34 361 PRO A C 1
ATOM 2790 O O . PRO A 1 361 ? 35.129 14.379 37.246 1.00 56.34 361 PRO A O 1
ATOM 2793 N N . GLU A 1 362 ? 33.584 15.953 36.833 1.00 51.44 362 GLU A N 1
ATOM 2794 C CA . GLU A 1 362 ? 32.689 15.036 36.114 1.00 51.44 362 GLU A CA 1
ATOM 2795 C C . GLU A 1 362 ? 33.221 14.669 34.725 1.00 51.44 362 GLU A C 1
ATOM 2797 O O . GLU A 1 362 ? 33.144 13.509 34.303 1.00 51.44 362 GLU A O 1
ATOM 2802 N N . THR A 1 363 ? 33.909 15.602 34.061 1.00 53.88 363 THR A N 1
ATOM 2803 C CA . THR A 1 363 ? 34.504 15.346 32.739 1.00 53.88 363 THR A CA 1
ATOM 2804 C C . THR A 1 363 ? 35.660 14.336 32.831 1.00 53.88 363 THR A C 1
ATOM 2806 O O . THR A 1 363 ? 35.872 13.528 31.925 1.00 53.88 363 THR A O 1
ATOM 2809 N N . GLN A 1 364 ? 36.380 14.299 33.962 1.00 56.62 364 GLN A N 1
ATOM 2810 C CA . GLN A 1 364 ? 37.434 13.304 34.207 1.00 56.62 364 GLN A CA 1
ATOM 2811 C C . GLN A 1 364 ? 36.893 11.908 34.545 1.00 56.62 364 GLN A C 1
ATOM 2813 O O . GLN A 1 364 ? 37.560 10.910 34.261 1.00 56.62 364 GLN A O 1
ATOM 2818 N N . ARG A 1 365 ? 35.695 11.803 35.137 1.00 64.88 365 ARG A N 1
ATOM 2819 C CA . ARG A 1 365 ? 35.055 10.501 35.391 1.00 64.88 365 ARG A CA 1
ATOM 2820 C C . ARG A 1 365 ? 34.546 9.874 34.095 1.00 64.88 365 ARG A C 1
ATOM 2822 O O . ARG A 1 365 ? 34.797 8.691 33.871 1.00 64.88 365 ARG A O 1
ATOM 2829 N N . SER A 1 366 ? 33.955 10.679 33.208 1.00 63.34 366 SER A N 1
ATOM 2830 C CA . SER A 1 366 ? 33.491 10.214 31.896 1.00 63.34 366 SER A CA 1
ATOM 2831 C C . SER A 1 366 ? 34.636 9.723 31.001 1.00 63.34 366 SER A C 1
ATOM 2833 O O . SER A 1 366 ? 34.470 8.725 30.300 1.00 63.34 366 SER A O 1
ATOM 2835 N N . SER A 1 367 ? 35.812 10.369 31.028 1.00 71.62 367 SER A N 1
ATOM 2836 C CA . SER A 1 367 ? 36.945 9.929 30.194 1.00 71.62 367 SER A CA 1
ATOM 2837 C C . SER A 1 367 ? 37.518 8.589 30.670 1.00 71.62 367 SER A C 1
ATOM 2839 O O . SER A 1 367 ? 37.817 7.719 29.857 1.00 71.62 367 SER A O 1
ATOM 2841 N N . ARG A 1 368 ? 37.595 8.371 31.991 1.00 74.12 368 ARG A N 1
ATOM 2842 C CA . ARG A 1 368 ? 38.081 7.105 32.566 1.00 74.12 368 ARG A CA 1
ATOM 2843 C C . ARG A 1 368 ? 37.138 5.933 32.291 1.00 74.12 368 ARG A C 1
ATOM 2845 O O . ARG A 1 368 ? 37.611 4.817 32.094 1.00 74.12 368 ARG A O 1
ATOM 2852 N N . GLN A 1 369 ? 35.826 6.176 32.249 1.00 72.00 369 GLN A N 1
ATOM 2853 C CA . GLN A 1 369 ? 34.841 5.149 31.892 1.00 72.00 369 GLN A CA 1
ATOM 2854 C C . GLN A 1 369 ? 34.944 4.741 30.415 1.00 72.00 369 GLN A C 1
ATOM 2856 O O . GLN A 1 369 ? 34.864 3.551 30.107 1.00 72.00 369 GLN A O 1
ATOM 2861 N N . ALA A 1 370 ? 35.185 5.699 29.513 1.00 67.69 370 ALA A N 1
ATOM 2862 C CA . ALA A 1 370 ? 35.380 5.423 28.090 1.00 67.69 370 ALA A CA 1
ATOM 2863 C C . ALA A 1 370 ? 36.661 4.609 27.821 1.00 67.69 370 ALA A C 1
ATOM 2865 O O . ALA A 1 370 ? 36.626 3.639 27.061 1.00 67.69 370 ALA A O 1
ATOM 2866 N N . ASP A 1 371 ? 37.765 4.935 28.501 1.00 78.94 371 ASP A N 1
ATOM 2867 C CA . ASP A 1 371 ? 39.028 4.197 28.368 1.00 78.94 371 ASP A CA 1
ATOM 2868 C C . ASP A 1 371 ? 38.931 2.767 28.933 1.00 78.94 371 ASP A C 1
ATOM 2870 O O . ASP A 1 371 ? 39.451 1.823 28.333 1.00 78.94 371 ASP A O 1
ATOM 2874 N N . GLN A 1 372 ? 38.196 2.565 30.035 1.00 80.62 372 GLN A N 1
ATOM 2875 C CA . GLN A 1 372 ? 37.928 1.223 30.572 1.00 80.62 372 GLN A CA 1
ATOM 2876 C C . GLN A 1 372 ? 37.059 0.374 29.637 1.00 80.62 372 GLN A C 1
ATOM 2878 O O . GLN A 1 372 ? 37.292 -0.830 29.509 1.00 80.62 372 GLN A O 1
ATOM 2883 N N . LEU A 1 373 ? 36.073 0.978 28.964 1.00 73.88 373 LEU A N 1
ATOM 2884 C CA . LEU A 1 373 ? 35.239 0.270 27.992 1.00 73.88 373 LEU A CA 1
ATOM 2885 C C . LEU A 1 373 ? 36.065 -0.167 26.773 1.00 73.88 373 LEU A C 1
ATOM 2887 O O . LEU A 1 373 ? 35.927 -1.295 26.301 1.00 73.88 373 LEU A O 1
ATOM 2891 N N . ARG A 1 374 ? 36.978 0.696 26.311 1.00 76.75 374 ARG A N 1
ATOM 2892 C CA . ARG A 1 374 ? 37.886 0.400 25.199 1.00 76.75 374 ARG A CA 1
ATOM 2893 C C . ARG A 1 374 ? 38.854 -0.737 25.530 1.00 76.75 374 ARG A C 1
ATOM 2895 O O . ARG A 1 374 ? 38.974 -1.664 24.735 1.00 76.75 374 ARG A O 1
ATOM 2902 N N . GLN A 1 375 ? 39.453 -0.730 26.723 1.00 82.94 375 GLN A N 1
ATOM 2903 C CA . GLN A 1 375 ? 40.315 -1.830 27.179 1.00 82.94 375 GLN A CA 1
ATOM 2904 C C . GLN A 1 375 ? 39.555 -3.157 27.315 1.00 82.94 375 GLN A C 1
ATOM 2906 O O . GLN A 1 375 ? 40.094 -4.210 26.978 1.00 82.94 375 GLN A O 1
ATOM 2911 N N . ARG A 1 376 ? 38.290 -3.129 27.760 1.00 79.50 376 ARG A N 1
ATOM 2912 C CA . ARG A 1 376 ? 37.448 -4.337 27.822 1.00 79.50 376 ARG A CA 1
ATOM 2913 C C . ARG A 1 376 ? 37.118 -4.894 26.440 1.00 79.50 376 ARG A C 1
ATOM 2915 O O . ARG A 1 376 ? 37.099 -6.110 26.283 1.00 79.50 376 ARG A O 1
ATOM 2922 N N . MET A 1 377 ? 36.891 -4.029 25.453 1.00 71.94 377 MET A N 1
ATOM 2923 C CA . MET A 1 377 ? 36.666 -4.471 24.076 1.00 71.94 377 MET A CA 1
ATOM 2924 C C . MET A 1 377 ? 37.943 -5.037 23.451 1.00 71.94 377 MET A C 1
ATOM 2926 O O . MET A 1 377 ? 37.888 -6.109 22.867 1.00 71.94 377 MET A O 1
ATOM 2930 N N . GLU A 1 378 ? 39.099 -4.393 23.629 1.00 74.38 378 GLU A N 1
ATOM 2931 C CA . GLU A 1 378 ? 40.378 -4.908 23.111 1.00 74.38 378 GLU A CA 1
ATOM 2932 C C . GLU A 1 378 ? 40.757 -6.264 23.736 1.00 74.38 378 GLU A C 1
ATOM 2934 O O . GLU A 1 378 ? 41.198 -7.163 23.021 1.00 74.38 378 GLU A O 1
ATOM 2939 N N . ALA A 1 379 ? 40.495 -6.465 25.034 1.00 71.12 379 ALA A N 1
ATOM 2940 C CA . ALA A 1 379 ? 40.696 -7.755 25.698 1.00 71.12 379 ALA A CA 1
ATOM 2941 C C . ALA A 1 379 ? 39.721 -8.848 25.211 1.00 71.12 379 ALA A C 1
ATOM 2943 O O . ALA A 1 379 ? 40.102 -10.014 25.118 1.00 71.12 379 ALA A O 1
ATOM 2944 N N . ALA A 1 380 ? 38.480 -8.486 24.868 1.00 65.81 380 ALA A N 1
ATOM 2945 C CA . ALA A 1 380 ? 37.509 -9.426 24.306 1.00 65.81 380 ALA A CA 1
ATOM 2946 C C . ALA A 1 380 ? 37.894 -9.873 22.885 1.00 65.81 380 ALA A C 1
ATOM 2948 O O . ALA A 1 380 ? 37.724 -11.041 22.546 1.00 65.81 380 ALA A O 1
ATOM 2949 N N . THR A 1 381 ? 38.466 -8.976 22.077 1.00 59.50 381 THR A N 1
ATOM 2950 C CA . THR A 1 381 ? 38.928 -9.303 20.719 1.00 59.50 381 THR A CA 1
ATOM 2951 C C . THR A 1 381 ? 40.211 -10.138 20.733 1.00 59.50 381 THR A C 1
ATOM 2953 O O . THR A 1 381 ? 40.366 -11.022 19.896 1.00 59.50 381 THR A O 1
ATOM 2956 N N . ALA A 1 382 ? 41.106 -9.916 21.703 1.00 63.12 382 ALA A N 1
ATOM 2957 C CA . ALA A 1 382 ? 42.340 -10.693 21.846 1.00 63.12 382 ALA A CA 1
ATOM 2958 C C . ALA A 1 382 ? 42.089 -12.162 22.245 1.00 63.12 382 ALA A C 1
ATOM 2960 O O . ALA A 1 382 ? 42.825 -13.042 21.812 1.00 63.12 382 ALA A O 1
ATOM 2961 N N . ASN A 1 383 ? 41.018 -12.443 22.997 1.00 54.16 383 ASN A N 1
ATOM 2962 C CA . ASN A 1 383 ? 40.625 -13.812 23.362 1.00 54.16 383 ASN A CA 1
ATOM 2963 C C . ASN A 1 383 ? 39.841 -14.555 22.263 1.00 54.16 383 ASN A C 1
ATOM 2965 O O . ASN A 1 383 ? 39.546 -15.735 22.424 1.00 54.16 383 ASN A O 1
ATOM 2969 N N . ALA A 1 384 ? 39.492 -13.893 21.155 1.00 52.22 384 ALA A N 1
ATOM 2970 C CA . ALA A 1 384 ? 38.788 -14.514 20.030 1.00 52.22 384 ALA A CA 1
ATOM 2971 C C . ALA A 1 384 ? 39.736 -15.069 18.946 1.00 52.22 384 ALA A C 1
ATOM 2973 O O . ALA A 1 384 ? 39.271 -15.580 17.929 1.00 52.22 384 ALA A O 1
ATOM 2974 N N . GLN A 1 385 ? 41.055 -14.963 19.140 1.00 49.34 385 GLN A N 1
ATOM 2975 C CA . GLN A 1 385 ? 42.075 -15.475 18.222 1.00 49.34 385 GLN A CA 1
ATOM 2976 C C . GLN A 1 385 ? 43.042 -16.415 18.954 1.00 49.34 385 GLN A C 1
ATOM 2978 O O . GLN A 1 385 ? 44.215 -16.100 19.132 1.00 49.34 385 GLN A O 1
ATOM 2983 N N . GLU A 1 386 ? 42.558 -17.596 19.337 1.00 46.84 386 GLU A N 1
ATOM 2984 C CA . GLU A 1 386 ? 43.418 -18.778 19.472 1.00 46.84 386 GLU A CA 1
ATOM 2985 C C . GLU A 1 386 ? 43.151 -19.748 18.307 1.00 46.84 386 GLU A C 1
ATOM 2987 O O . GLU A 1 386 ? 42.020 -19.824 17.819 1.00 46.84 386 GLU A O 1
ATOM 2992 N N . PRO A 1 387 ? 44.186 -20.445 17.801 1.00 49.00 387 PRO A N 1
ATOM 2993 C CA . PRO A 1 387 ? 44.073 -21.279 16.615 1.00 49.00 387 PRO A CA 1
ATOM 2994 C C . PRO A 1 387 ? 43.487 -22.649 16.975 1.00 49.00 387 PRO A C 1
ATOM 2996 O O . PRO A 1 387 ? 44.093 -23.410 17.729 1.00 49.00 387 PRO A O 1
ATOM 2999 N N . GLU A 1 388 ? 42.336 -22.989 16.393 1.00 43.94 388 GLU A N 1
ATOM 3000 C CA . GLU A 1 388 ? 41.862 -24.374 16.369 1.00 43.94 388 GLU A CA 1
ATOM 3001 C C . GLU A 1 388 ? 42.719 -25.191 15.399 1.00 43.94 388 GLU A C 1
ATOM 3003 O O . GLU A 1 388 ? 42.506 -25.233 14.186 1.00 43.94 388 GLU A O 1
ATOM 3008 N N . ASP A 1 389 ? 43.727 -25.831 15.978 1.00 41.91 389 ASP A N 1
ATOM 3009 C CA . ASP A 1 389 ? 44.334 -27.039 15.450 1.00 41.91 389 ASP A CA 1
ATOM 3010 C C . ASP A 1 389 ? 43.424 -28.243 15.757 1.00 41.91 389 ASP A C 1
ATOM 3012 O O . ASP A 1 389 ? 42.755 -28.288 16.788 1.00 41.91 389 ASP A O 1
ATOM 3016 N N . SER A 1 390 ? 43.508 -29.269 14.907 1.00 39.31 390 SER A N 1
ATOM 3017 C CA . SER A 1 390 ? 42.958 -30.625 15.088 1.00 39.31 390 SER A CA 1
ATOM 3018 C C . SER A 1 390 ? 41.502 -30.901 14.652 1.00 39.31 390 SER A C 1
ATOM 3020 O O . SER A 1 390 ? 40.566 -30.950 15.439 1.00 39.31 390 SER A O 1
ATOM 3022 N N . SER A 1 391 ? 41.434 -31.368 13.404 1.00 40.84 391 SER A N 1
ATOM 3023 C CA . SER A 1 391 ? 40.981 -32.716 13.019 1.00 40.84 391 SER A CA 1
ATOM 3024 C C . SER A 1 391 ? 39.499 -33.112 13.165 1.00 40.84 391 SER A C 1
ATOM 3026 O O . SER A 1 391 ? 38.923 -33.230 14.238 1.00 40.84 391 SER A O 1
ATOM 3028 N N . GLY A 1 392 ? 38.934 -33.523 12.022 1.00 42.66 392 GLY A N 1
ATOM 3029 C CA . GLY A 1 392 ? 38.000 -34.647 11.997 1.00 42.66 392 GLY A CA 1
ATOM 3030 C C . GLY A 1 392 ? 36.507 -34.334 12.055 1.00 42.66 392 GLY A C 1
ATOM 3031 O O . GLY A 1 392 ? 35.765 -35.147 12.597 1.00 42.66 392 GLY A O 1
ATOM 3032 N N . GLN A 1 393 ? 36.027 -33.249 11.442 1.00 36.53 393 GLN A N 1
ATOM 3033 C CA . GLN A 1 393 ? 34.610 -33.149 11.076 1.00 36.53 393 GLN A CA 1
ATOM 3034 C C . GLN A 1 393 ? 34.426 -33.323 9.571 1.00 36.53 393 GLN A C 1
ATOM 3036 O O . GLN A 1 393 ? 34.866 -32.532 8.745 1.00 36.53 393 GLN A O 1
ATOM 3041 N N . LYS A 1 394 ? 33.773 -34.433 9.236 1.00 42.69 394 LYS A N 1
ATOM 3042 C CA . LYS A 1 394 ? 33.295 -34.787 7.908 1.00 42.69 394 LYS A CA 1
ATOM 3043 C C . LYS A 1 394 ? 32.265 -33.734 7.493 1.00 42.69 394 LYS A C 1
ATOM 3045 O O . LYS A 1 394 ? 31.114 -33.810 7.918 1.00 42.69 394 LYS A O 1
ATOM 3050 N N . GLU A 1 395 ? 32.696 -32.750 6.708 1.00 37.72 395 GLU A N 1
ATOM 3051 C CA . GLU A 1 395 ? 31.813 -31.805 6.029 1.00 37.72 395 GLU A CA 1
ATOM 3052 C C . GLU A 1 395 ? 30.757 -32.605 5.257 1.00 37.72 395 GLU A C 1
ATOM 3054 O O . GLU A 1 395 ? 31.039 -33.249 4.243 1.00 37.72 395 GLU A O 1
ATOM 3059 N N . MET A 1 396 ? 29.513 -32.582 5.740 1.00 42.53 396 MET A N 1
ATOM 3060 C CA . MET A 1 396 ? 28.388 -32.714 4.828 1.00 42.53 396 MET A CA 1
ATOM 3061 C C . MET A 1 396 ? 28.448 -31.472 3.952 1.00 42.53 396 MET A C 1
ATOM 3063 O O . MET A 1 396 ? 28.063 -30.389 4.384 1.00 42.53 396 MET A O 1
ATOM 3067 N N . SER A 1 397 ? 29.028 -31.644 2.765 1.00 40.00 397 SER A N 1
ATOM 3068 C CA . SER A 1 397 ? 29.055 -30.668 1.685 1.00 40.00 397 SER A CA 1
ATOM 3069 C C . SER A 1 397 ? 27.639 -30.121 1.505 1.00 40.00 397 SER A C 1
ATOM 3071 O O . SER A 1 397 ? 26.759 -30.789 0.960 1.00 40.00 397 SER A O 1
ATOM 3073 N N . GLY A 1 398 ? 27.392 -28.940 2.077 1.00 54.44 398 GLY A N 1
ATOM 3074 C CA . GLY A 1 398 ? 26.167 -28.197 1.846 1.00 54.44 398 GLY A CA 1
ATOM 3075 C C . GLY A 1 398 ? 26.073 -27.866 0.357 1.00 54.44 398 GLY A C 1
ATOM 3076 O O . GLY A 1 398 ? 27.111 -27.730 -0.298 1.00 54.44 398 GLY A O 1
ATOM 3077 N N . PRO A 1 399 ? 24.859 -27.760 -0.204 1.00 54.25 399 PRO A N 1
ATOM 3078 C CA . PRO A 1 399 ? 24.681 -27.462 -1.619 1.00 54.25 399 PRO A CA 1
ATOM 3079 C C . PRO A 1 399 ? 25.505 -26.227 -1.999 1.00 54.25 399 PRO A C 1
ATOM 3081 O O . PRO A 1 399 ? 25.425 -25.193 -1.335 1.00 54.25 399 PRO A O 1
ATOM 3084 N N . ASN A 1 400 ? 26.335 -26.375 -3.038 1.00 64.62 400 ASN A N 1
ATOM 3085 C CA . ASN A 1 400 ? 27.278 -25.371 -3.529 1.00 64.62 400 ASN A CA 1
ATOM 3086 C C . ASN A 1 400 ? 26.665 -23.961 -3.497 1.00 64.62 400 ASN A C 1
ATOM 3088 O O . ASN A 1 400 ? 25.747 -23.656 -4.258 1.00 64.62 400 ASN A O 1
ATOM 3092 N N . ASN A 1 401 ? 27.211 -23.088 -2.648 1.00 64.31 401 ASN A N 1
ATOM 3093 C CA . ASN A 1 401 ? 26.765 -21.702 -2.455 1.00 64.31 401 ASN A CA 1
ATOM 3094 C C . ASN A 1 401 ? 26.689 -20.914 -3.787 1.00 64.31 401 ASN A C 1
ATOM 3096 O O . ASN A 1 401 ? 25.827 -20.061 -4.000 1.00 64.31 401 ASN A O 1
ATOM 3100 N N . GLU A 1 402 ? 27.546 -21.274 -4.743 1.00 70.19 402 GLU A N 1
ATOM 3101 C CA . GLU A 1 402 ? 27.561 -20.734 -6.103 1.00 70.19 402 GLU A CA 1
ATOM 3102 C C . GLU A 1 402 ? 26.295 -21.076 -6.908 1.00 70.19 402 GLU A C 1
ATOM 3104 O O . GLU A 1 402 ? 25.792 -20.245 -7.665 1.00 70.19 402 GLU A O 1
ATOM 3109 N N . THR A 1 403 ? 25.730 -22.271 -6.707 1.00 75.44 403 THR A N 1
ATOM 3110 C CA . THR A 1 403 ? 24.505 -22.714 -7.387 1.00 75.44 403 THR A CA 1
ATOM 3111 C C . THR A 1 403 ? 23.308 -21.908 -6.897 1.00 75.44 403 THR A C 1
ATOM 3113 O O . THR A 1 403 ? 22.583 -21.356 -7.722 1.00 75.44 403 THR A O 1
ATOM 3116 N N . THR A 1 404 ? 23.176 -21.722 -5.582 1.00 73.19 404 THR A N 1
ATOM 3117 C CA . THR A 1 404 ? 22.120 -20.915 -4.954 1.00 73.19 404 THR A CA 1
ATOM 3118 C C . THR A 1 404 ? 22.154 -19.459 -5.416 1.00 73.19 404 THR A C 1
ATOM 3120 O O . THR A 1 404 ? 21.120 -18.889 -5.753 1.00 73.19 404 THR A O 1
ATOM 3123 N N . ILE A 1 405 ? 23.342 -18.850 -5.495 1.00 59.97 405 ILE A N 1
ATOM 3124 C CA . ILE A 1 405 ? 23.492 -17.472 -5.984 1.00 59.97 405 ILE A CA 1
ATOM 3125 C C . ILE A 1 405 ? 23.175 -17.391 -7.484 1.00 59.97 405 ILE A C 1
ATOM 3127 O O . ILE A 1 405 ? 22.509 -16.451 -7.918 1.00 59.97 405 ILE A O 1
ATOM 3131 N N . SER A 1 406 ? 23.612 -18.367 -8.286 1.00 65.75 406 SER A N 1
ATOM 3132 C CA . SER A 1 406 ? 23.303 -18.412 -9.722 1.00 65.75 406 SER A CA 1
ATOM 3133 C C . SER A 1 406 ? 21.804 -18.588 -9.987 1.00 65.75 406 SER A C 1
ATOM 3135 O O . SER A 1 406 ? 21.247 -17.946 -10.877 1.00 65.75 406 SER A O 1
ATOM 3137 N N . GLU A 1 407 ? 21.134 -19.402 -9.174 1.00 67.88 407 GLU A N 1
ATOM 3138 C CA . GLU A 1 407 ? 19.709 -19.678 -9.273 1.00 67.88 407 GLU A CA 1
ATOM 3139 C C . GLU A 1 407 ? 18.889 -18.486 -8.770 1.00 67.88 407 GLU A C 1
ATOM 3141 O O . GLU A 1 407 ? 17.924 -18.102 -9.423 1.00 67.88 407 GLU A O 1
ATOM 3146 N N . ALA A 1 408 ? 19.334 -17.803 -7.710 1.00 64.38 408 ALA A N 1
ATOM 3147 C CA . ALA A 1 408 ? 18.752 -16.540 -7.250 1.00 64.38 408 ALA A CA 1
ATOM 3148 C C . ALA A 1 408 ? 18.855 -15.444 -8.313 1.00 64.38 408 ALA A C 1
ATOM 3150 O O . ALA A 1 408 ? 17.888 -14.732 -8.583 1.00 64.38 408 ALA A O 1
ATOM 3151 N N . ARG A 1 409 ? 20.002 -15.363 -8.999 1.00 63.12 409 ARG A N 1
ATOM 3152 C CA . ARG A 1 409 ? 20.189 -14.470 -10.150 1.00 63.12 409 ARG A CA 1
ATOM 3153 C C . ARG A 1 409 ? 19.277 -14.847 -11.319 1.00 63.12 409 ARG A C 1
ATOM 3155 O O . ARG A 1 409 ? 18.686 -13.954 -11.915 1.00 63.12 409 ARG A O 1
ATOM 3162 N N . LYS A 1 410 ? 19.126 -16.140 -11.623 1.00 66.94 410 LYS A N 1
ATOM 3163 C CA . LYS A 1 410 ? 18.283 -16.643 -12.723 1.00 66.94 410 LYS A CA 1
ATOM 3164 C C . LYS A 1 410 ? 16.788 -16.446 -12.468 1.00 66.94 410 LYS A C 1
ATOM 3166 O O . LYS A 1 410 ? 16.047 -16.134 -13.393 1.00 66.94 410 LYS A O 1
ATOM 3171 N N . LEU A 1 411 ? 16.348 -16.665 -11.233 1.00 62.72 411 LEU A N 1
ATOM 3172 C CA . LEU A 1 411 ? 14.955 -16.523 -10.810 1.00 62.72 411 LEU A CA 1
ATOM 3173 C C . LEU A 1 411 ? 14.605 -15.083 -10.423 1.00 62.72 411 LEU A C 1
ATOM 3175 O O . LEU A 1 411 ? 13.435 -14.782 -10.228 1.00 62.72 411 LEU A O 1
ATOM 3179 N N . ASN A 1 412 ? 15.607 -14.205 -10.346 1.00 54.66 412 ASN A N 1
ATOM 3180 C CA . ASN A 1 412 ? 15.473 -12.813 -9.938 1.00 54.66 412 ASN A CA 1
ATOM 3181 C C . ASN A 1 412 ? 14.779 -12.645 -8.573 1.00 54.66 412 ASN A C 1
ATOM 3183 O O . ASN A 1 412 ? 13.915 -11.796 -8.377 1.00 54.66 412 ASN A O 1
ATOM 3187 N N . VAL A 1 413 ? 15.188 -13.472 -7.622 1.00 67.94 413 VAL A N 1
ATOM 3188 C CA . VAL A 1 413 ? 14.712 -13.485 -6.236 1.00 67.94 413 VAL A CA 1
ATOM 3189 C C . VAL A 1 413 ? 15.915 -13.394 -5.304 1.00 67.94 413 VAL A C 1
ATOM 3191 O O . VAL A 1 413 ? 17.057 -13.585 -5.732 1.00 67.94 413 VAL A O 1
ATOM 3194 N N . SER A 1 414 ? 15.695 -13.068 -4.030 1.00 63.62 414 SER A N 1
ATOM 3195 C CA . SER A 1 414 ? 16.796 -13.029 -3.067 1.00 63.62 414 SER A CA 1
ATOM 3196 C C . SER A 1 414 ? 17.432 -14.417 -2.921 1.00 63.62 414 SER A C 1
ATOM 3198 O O . SER A 1 414 ? 16.778 -15.448 -3.099 1.00 63.62 414 SER A O 1
ATOM 3200 N N . ARG A 1 415 ? 18.724 -14.452 -2.583 1.00 75.06 415 ARG A N 1
ATOM 3201 C CA . ARG A 1 415 ? 19.423 -15.703 -2.259 1.00 75.06 415 ARG A CA 1
ATOM 3202 C C . ARG A 1 415 ? 18.653 -16.498 -1.201 1.00 75.06 415 ARG A C 1
ATOM 3204 O O . ARG A 1 415 ? 18.403 -17.680 -1.398 1.00 75.06 415 ARG A O 1
ATOM 3211 N N . ASP A 1 416 ? 18.210 -15.817 -0.151 1.00 62.47 416 ASP A N 1
ATOM 3212 C CA . ASP A 1 416 ? 17.459 -16.407 0.958 1.00 62.47 416 ASP A CA 1
ATOM 3213 C C . ASP A 1 416 ? 16.128 -17.014 0.490 1.00 62.47 416 ASP A C 1
ATOM 3215 O O . ASP A 1 416 ? 15.720 -18.056 0.991 1.00 62.47 416 ASP A O 1
ATOM 3219 N N . TYR A 1 417 ? 15.470 -16.420 -0.514 1.00 69.06 417 TYR A N 1
ATOM 3220 C CA . TYR A 1 417 ? 14.271 -17.000 -1.120 1.00 69.06 417 TYR A CA 1
ATOM 3221 C C . TYR A 1 417 ? 14.582 -18.307 -1.857 1.00 69.06 417 TYR A C 1
ATOM 3223 O O . TYR A 1 417 ? 13.830 -19.273 -1.737 1.00 69.06 417 TYR A O 1
ATOM 3231 N N . VAL A 1 418 ? 15.693 -18.371 -2.599 1.00 75.69 418 VAL A N 1
ATOM 3232 C CA . VAL A 1 418 ? 16.126 -19.622 -3.242 1.00 75.69 418 VAL A CA 1
ATOM 3233 C C . VAL A 1 418 ? 16.503 -20.672 -2.205 1.00 75.69 418 VAL A C 1
ATOM 3235 O O . VAL A 1 418 ? 16.088 -21.820 -2.340 1.00 75.69 418 VAL A O 1
ATOM 3238 N N . GLU A 1 419 ? 17.211 -20.293 -1.139 1.00 74.25 419 GLU A N 1
ATOM 3239 C CA . GLU A 1 419 ? 17.535 -21.209 -0.039 1.00 74.25 419 GLU A CA 1
ATOM 3240 C C . GLU A 1 419 ? 16.271 -21.736 0.648 1.00 74.25 419 GLU A C 1
ATOM 3242 O O . GLU A 1 419 ? 16.139 -22.944 0.847 1.00 74.25 419 GLU A O 1
ATOM 3247 N N . LEU A 1 420 ? 15.305 -20.863 0.946 1.00 73.19 420 LEU A N 1
ATOM 3248 C CA . LEU A 1 420 ? 14.029 -21.245 1.546 1.00 73.19 420 LEU A CA 1
ATOM 3249 C C . LEU A 1 420 ? 13.241 -22.187 0.628 1.00 73.19 420 LEU A C 1
ATOM 3251 O O . LEU A 1 420 ? 12.753 -23.226 1.075 1.00 73.19 420 LEU A O 1
ATOM 3255 N N . ARG A 1 421 ? 13.156 -21.862 -0.666 1.00 83.12 421 ARG A N 1
ATOM 3256 C CA . ARG A 1 421 ? 12.488 -22.691 -1.676 1.00 83.12 421 ARG A CA 1
ATOM 3257 C C . ARG A 1 421 ? 13.136 -24.071 -1.787 1.00 83.12 421 ARG A C 1
ATOM 3259 O O . ARG A 1 421 ? 12.421 -25.073 -1.807 1.00 83.12 421 ARG A O 1
ATOM 3266 N N . ASN A 1 422 ? 14.466 -24.130 -1.801 1.00 81.50 422 ASN A N 1
ATOM 3267 C CA . ASN A 1 422 ? 15.218 -25.381 -1.862 1.00 81.50 422 ASN A CA 1
ATOM 3268 C C . ASN A 1 422 ? 15.022 -26.211 -0.586 1.00 81.50 422 ASN A C 1
ATOM 3270 O O . ASN A 1 422 ? 14.814 -27.420 -0.669 1.00 81.50 422 ASN A O 1
ATOM 3274 N N . ARG A 1 423 ? 14.969 -25.569 0.586 1.00 80.88 423 ARG A N 1
ATOM 3275 C CA . ARG A 1 423 ? 14.712 -26.246 1.864 1.00 80.88 423 ARG A CA 1
ATOM 3276 C C . ARG A 1 423 ? 13.290 -26.802 1.966 1.00 80.88 423 ARG A C 1
ATOM 3278 O O . ARG A 1 423 ? 13.104 -27.904 2.471 1.00 80.88 423 ARG A O 1
ATOM 3285 N N . ILE A 1 424 ? 12.289 -26.086 1.451 1.00 80.06 424 ILE A N 1
ATOM 3286 C CA . ILE A 1 424 ? 10.908 -26.589 1.357 1.00 80.06 424 ILE A CA 1
ATOM 3287 C C . ILE A 1 424 ? 10.838 -27.800 0.417 1.00 80.06 424 ILE A C 1
ATOM 3289 O O . ILE A 1 424 ? 10.177 -28.786 0.743 1.00 80.06 424 ILE A O 1
ATOM 3293 N N . ALA A 1 425 ? 11.523 -27.748 -0.729 1.00 81.81 425 ALA A N 1
ATOM 3294 C CA . ALA A 1 425 ? 11.584 -28.868 -1.666 1.00 81.81 425 ALA A CA 1
ATOM 3295 C C . ALA A 1 425 ? 12.263 -30.103 -1.043 1.00 81.81 425 ALA A C 1
ATOM 3297 O O . ALA A 1 425 ? 11.753 -31.213 -1.186 1.00 81.81 425 ALA A O 1
ATOM 3298 N N . GLU A 1 426 ? 13.352 -29.909 -0.292 1.00 87.31 426 GLU A N 1
ATOM 3299 C CA . GLU A 1 426 ? 14.032 -30.985 0.438 1.00 87.31 426 GLU A CA 1
ATOM 3300 C C . GLU A 1 426 ? 13.127 -31.612 1.510 1.00 87.31 426 GLU A C 1
ATOM 3302 O O . GLU A 1 426 ? 13.038 -32.835 1.607 1.00 87.31 426 GLU A O 1
ATOM 3307 N N . LEU A 1 427 ? 12.415 -30.793 2.292 1.00 86.88 427 LEU A N 1
ATOM 3308 C CA . LEU A 1 427 ? 11.491 -31.283 3.318 1.00 86.88 427 LEU A CA 1
ATOM 3309 C C . LEU A 1 427 ? 10.345 -32.106 2.718 1.00 86.88 427 LEU A C 1
ATOM 3311 O O . LEU A 1 427 ? 10.013 -33.153 3.267 1.00 86.88 427 LEU A O 1
ATOM 3315 N N . ARG A 1 428 ? 9.781 -31.679 1.579 1.00 84.38 428 ARG A N 1
ATOM 3316 C CA . ARG A 1 428 ? 8.757 -32.458 0.859 1.00 84.38 428 ARG A CA 1
ATOM 3317 C C . ARG A 1 428 ? 9.299 -33.805 0.391 1.00 84.38 428 ARG A C 1
ATOM 3319 O O . ARG A 1 428 ? 8.687 -34.825 0.673 1.00 84.38 428 ARG A O 1
ATOM 3326 N N . HIS A 1 429 ? 10.486 -33.820 -0.217 1.00 89.44 429 HIS A N 1
ATOM 3327 C CA . HIS A 1 429 ? 11.116 -35.068 -0.647 1.00 89.44 429 HIS A CA 1
ATOM 3328 C C . HIS A 1 429 ? 11.387 -36.018 0.529 1.00 89.44 429 HIS A C 1
ATOM 3330 O O . HIS A 1 429 ? 11.229 -37.225 0.387 1.00 89.44 429 HIS A O 1
ATOM 3336 N N . ARG A 1 430 ? 11.797 -35.503 1.699 1.00 88.56 430 ARG A N 1
ATOM 3337 C CA . ARG A 1 430 ? 12.016 -36.337 2.894 1.00 88.56 430 ARG A CA 1
ATOM 3338 C C . ARG A 1 430 ? 10.732 -37.009 3.375 1.00 88.56 430 ARG A C 1
ATOM 3340 O O . ARG A 1 430 ? 10.793 -38.182 3.728 1.00 88.56 430 ARG A O 1
ATOM 3347 N N . ILE A 1 431 ? 9.613 -36.284 3.362 1.00 90.19 431 ILE A N 1
ATOM 3348 C CA . ILE A 1 431 ? 8.290 -36.814 3.721 1.00 90.19 431 ILE A CA 1
ATOM 3349 C C . ILE A 1 431 ? 7.899 -37.933 2.748 1.00 90.19 431 ILE A C 1
ATOM 3351 O O . ILE A 1 431 ? 7.615 -39.041 3.191 1.00 90.19 431 ILE A O 1
ATOM 3355 N N . ASP A 1 432 ? 8.008 -37.683 1.441 1.00 90.69 432 ASP A N 1
ATOM 3356 C CA . ASP A 1 432 ? 7.628 -38.651 0.401 1.00 90.69 432 ASP A CA 1
ATOM 3357 C C . ASP A 1 432 ? 8.530 -39.903 0.372 1.00 90.69 432 ASP A C 1
ATOM 3359 O O . ASP A 1 432 ? 8.125 -40.950 -0.117 1.00 90.69 432 ASP A O 1
ATOM 3363 N N . SER A 1 433 ? 9.764 -39.806 0.883 1.00 89.94 433 SER A N 1
ATOM 3364 C CA . SER A 1 433 ? 10.715 -40.929 0.969 1.00 89.94 433 SER A CA 1
ATOM 3365 C C . SER A 1 433 ? 10.658 -41.721 2.281 1.00 89.94 433 SER A C 1
ATOM 3367 O O . SER A 1 433 ? 11.463 -42.633 2.467 1.00 89.94 433 SER A O 1
ATOM 3369 N N . SER A 1 434 ? 9.798 -41.316 3.222 1.00 84.31 434 SER A N 1
ATOM 3370 C CA . SER A 1 434 ? 9.658 -41.961 4.538 1.00 84.31 434 SER A CA 1
ATOM 3371 C C . SER A 1 434 ? 8.511 -42.976 4.629 1.00 84.31 434 SER A C 1
ATOM 3373 O O . SER A 1 434 ? 8.375 -43.622 5.669 1.00 84.31 434 SER A O 1
ATOM 3375 N N . ASP A 1 435 ? 7.767 -43.143 3.533 1.00 64.69 435 ASP A N 1
ATOM 3376 C CA . ASP A 1 435 ? 6.844 -44.254 3.261 1.00 64.69 435 ASP A CA 1
ATOM 3377 C C . ASP A 1 435 ? 7.552 -45.354 2.450 1.00 64.69 435 ASP A C 1
ATOM 3379 O O . ASP A 1 435 ? 7.250 -46.551 2.681 1.00 64.69 435 ASP A O 1
#

Secondary structure (DSSP, 8-state):
-HHHHHHHHHHHHHHHHHHHHTT-PPEEEEEEEEETTEEEEEESS---EEEEE-TTTS-EEEEEESS-EE---EEEE-TTS-EEEEEE-TTT--EEEEEE-SS--EEEEEEETTTTEEEEEEE-GGG--HHHHHHHHHHHHHHTT-HHHHHHHHHHHHHHS-TT-HHHHHHHHHHHHHHHHTT-HHHHHHHTTS--SHHHHHHHHHHHHHTT-HHHHHHHHHHHHHHHHHTT----SS------------SSHHHHHHHHHHHHHHHHHHHHHHHHHHHHHHHT--------------------------------------------PPPP------------PPPPP-----------HHHHHHHHHHHHHHHHHHHHHHTT--------------S-HHHHHHHHHHHTS-HHHHHHHHHHHHHHHHHHT--

Radius of gyration: 36.71 Å; chains: 1; bounding box: 125×87×71 Å

Sequence (435 aa):
MYKGIHWFTTLLLIVLISSVTALSQGVQVKDTLWIGNDFIIQLSDSVGYEVDLTKSDSSTLVIRFFSSLESDEGVITSPDGIKTSLSRDGSDGIRILRIQKNGRLGYSTLWRPYSNRLVVHTFVWDELNRAETDYHRGLLSLEQGLPELAKEQLSAARATSKDSSASARRAASILGILYAREGKDSLAMIYLKAPLGPDDYMARAEVRRRAGDDEEATKDEQMFQSKVNSDFSIADSPTETNRSTDTDVAGTERELSEMLKSWRGILLIALAAIVIISLATWFTRKPEKTSSETPTTGPPETLEAVPSSVGTETEEEIGQAVDPRASSLVAPEIVIDTEELIEVEEPSTTASEPHAQTRDPETQRSSRQADQLRQRMEAATANAQEPEDSSGQKEMSGPNNETTISEARKLNVSRDYVELRNRIAELRHRIDSSD